Protein AF-0000000086525634 (afdb_homodimer)

Structure (mmCIF, N/CA/C/O backbone):
data_AF-0000000086525634-model_v1
#
loop_
_entity.id
_entity.type
_entity.pdbx_description
1 polymer 'DUF2760 domain-containing protein'
#
loop_
_atom_site.group_PDB
_atom_site.id
_atom_site.type_symbol
_atom_site.label_atom_id
_atom_site.label_alt_id
_atom_site.label_comp_id
_atom_site.label_asym_id
_atom_site.label_entity_id
_atom_site.label_seq_id
_atom_site.pdbx_PDB_ins_code
_atom_site.Cartn_x
_atom_site.Cartn_y
_atom_site.Cartn_z
_atom_site.occupancy
_atom_site.B_iso_or_equiv
_atom_site.auth_seq_id
_atom_site.auth_comp_id
_atom_site.auth_asym_id
_atom_site.auth_atom_id
_atom_site.pdbx_PDB_model_num
ATOM 1 N N . MET A 1 1 ? 77.312 -42.969 -10.578 1 22.89 1 MET A N 1
ATOM 2 C CA . MET A 1 1 ? 77.125 -42.312 -9.297 1 22.89 1 MET A CA 1
ATOM 3 C C . MET A 1 1 ? 78.188 -41.25 -9.078 1 22.89 1 MET A C 1
ATOM 5 O O . MET A 1 1 ? 78.438 -40.812 -7.949 1 22.89 1 MET A O 1
ATOM 9 N N . PRO A 1 2 ? 78.75 -40.688 -10.234 1 27.22 2 PRO A N 1
ATOM 10 C CA . PRO A 1 2 ? 79.312 -39.5 -10.867 1 27.22 2 PRO A CA 1
ATOM 11 C C . PRO A 1 2 ? 78.688 -38.219 -10.43 1 27.22 2 PRO A C 1
ATOM 13 O O . PRO A 1 2 ? 77.438 -38.031 -10.656 1 27.22 2 PRO A O 1
ATOM 16 N N . GLU A 1 3 ? 79.188 -37.469 -9.281 1 34.16 3 GLU A N 1
ATOM 17 C CA . GLU A 1 3 ? 79.312 -36.781 -7.992 1 34.16 3 GLU A CA 1
ATOM 18 C C . GLU A 1 3 ? 79.25 -35.281 -8.156 1 34.16 3 GLU A C 1
ATOM 20 O O . GLU A 1 3 ? 79.5 -34.75 -9.234 1 34.16 3 GLU A O 1
ATOM 25 N N . SER A 1 4 ? 78.625 -34.5 -7.254 1 40.31 4 SER A N 1
ATOM 26 C CA . SER A 1 4 ? 78.312 -33.094 -6.973 1 40.31 4 SER A CA 1
ATOM 27 C C . SER A 1 4 ? 79.562 -32.25 -7.047 1 40.31 4 SER A C 1
ATOM 29 O O . SER A 1 4 ? 80.375 -32.219 -6.09 1 40.31 4 SER A O 1
ATOM 31 N N . ASN A 1 5 ? 80.312 -32.188 -8.109 1 40.53 5 ASN A N 1
ATOM 32 C CA . ASN A 1 5 ? 81.562 -31.422 -8.227 1 40.53 5 ASN A CA 1
ATOM 33 C C . ASN A 1 5 ? 81.312 -29.938 -7.941 1 40.53 5 ASN A C 1
ATOM 35 O O . ASN A 1 5 ? 80.938 -29.188 -8.844 1 40.53 5 ASN A O 1
ATOM 39 N N . LEU A 1 6 ? 80.875 -29.641 -6.617 1 43.81 6 LEU A N 1
ATOM 40 C CA . LEU A 1 6 ? 80.625 -28.234 -6.348 1 43.81 6 LEU A CA 1
ATOM 41 C C . LEU A 1 6 ? 81.938 -27.422 -6.465 1 43.81 6 LEU A C 1
ATOM 43 O O . LEU A 1 6 ? 83 -27.828 -5.969 1 43.81 6 LEU A O 1
ATOM 47 N N . SER A 1 7 ? 82.062 -26.578 -7.438 1 44.22 7 SER A N 1
ATOM 48 C CA . SER A 1 7 ? 83.312 -25.75 -7.465 1 44.22 7 SER A CA 1
ATOM 49 C C . SER A 1 7 ? 83.562 -25.125 -6.102 1 44.22 7 SER A C 1
ATOM 51 O O . SER A 1 7 ? 82.688 -25.078 -5.246 1 44.22 7 SER A O 1
ATOM 53 N N . PHE A 1 8 ? 84.875 -24.594 -5.52 1 46.94 8 PHE A N 1
ATOM 54 C CA . PHE A 1 8 ? 85.5 -24.125 -4.297 1 46.94 8 PHE A CA 1
ATOM 55 C C . PHE A 1 8 ? 84.625 -23.109 -3.574 1 46.94 8 PHE A C 1
ATOM 57 O O . PHE A 1 8 ? 84.375 -23.234 -2.375 1 46.94 8 PHE A O 1
ATOM 64 N N . PHE A 1 9 ? 84.375 -22.172 -4.32 1 46 9 PHE A N 1
ATOM 65 C CA . PHE A 1 9 ? 83.688 -21 -3.709 1 46 9 PHE A CA 1
ATOM 66 C C . PHE A 1 9 ? 82.25 -21.281 -3.363 1 46 9 PHE A C 1
ATOM 68 O O . PHE A 1 9 ? 81.688 -20.688 -2.439 1 46 9 PHE A O 1
ATOM 75 N N . GLY A 1 10 ? 81.688 -22.312 -4.074 1 46.22 10 GLY A N 1
ATOM 76 C CA . GLY A 1 10 ? 80.312 -22.844 -3.916 1 46.22 10 GLY A CA 1
ATOM 77 C C . GLY A 1 10 ? 80.125 -23.641 -2.639 1 46.22 10 GLY A C 1
ATOM 78 O O . GLY A 1 10 ? 79.062 -23.594 -2.016 1 46.22 10 GLY A O 1
ATOM 79 N N . ARG A 1 11 ? 81.188 -24.469 -2.34 1 49.44 11 ARG A N 1
ATOM 80 C CA . ARG A 1 11 ? 81.375 -25.25 -1.123 1 49.44 11 ARG A CA 1
ATOM 81 C C . ARG A 1 11 ? 81.5 -24.344 0.096 1 49.44 11 ARG A C 1
ATOM 83 O O . ARG A 1 11 ? 81 -24.703 1.187 1 49.44 11 ARG A O 1
ATOM 90 N N . LEU A 1 12 ? 82.062 -23.141 -0.196 1 50.38 12 LEU A N 1
ATOM 91 C CA . LEU A 1 12 ? 82.375 -22.188 0.879 1 50.38 12 LEU A CA 1
ATOM 92 C C . LEU A 1 12 ? 81.062 -21.609 1.434 1 50.38 12 LEU A C 1
ATOM 94 O O . LEU A 1 12 ? 80.875 -21.547 2.65 1 50.38 12 LEU A O 1
ATOM 98 N N . SER A 1 13 ? 80.188 -21.203 0.508 1 51.12 13 SER A N 1
ATOM 99 C CA . SER A 1 13 ? 78.938 -20.562 0.836 1 51.12 13 SER A CA 1
ATOM 100 C C . SER A 1 13 ? 78 -21.531 1.528 1 51.12 13 SER A C 1
ATOM 102 O O . SER A 1 13 ? 77.188 -21.125 2.387 1 51.12 13 SER A O 1
ATOM 104 N N . LEU A 1 14 ? 77.938 -22.875 1.189 1 52.12 14 LEU A N 1
ATOM 105 C CA . LEU A 1 14 ? 77.25 -24 1.8 1 52.12 14 LEU A CA 1
ATOM 106 C C . LEU A 1 14 ? 77.688 -24.172 3.26 1 52.12 14 LEU A C 1
ATOM 108 O O . LEU A 1 14 ? 76.812 -24.453 4.113 1 52.12 14 LEU A O 1
ATOM 112 N N . ALA A 1 15 ? 78.938 -24.047 3.369 1 50.16 15 ALA A N 1
ATOM 113 C CA . ALA A 1 15 ? 79.625 -24.234 4.66 1 50.16 15 ALA A CA 1
ATOM 114 C C . ALA A 1 15 ? 79.188 -23.172 5.664 1 50.16 15 ALA A C 1
ATOM 116 O O . ALA A 1 15 ? 78.875 -23.484 6.824 1 50.16 15 ALA A O 1
ATOM 117 N N . VAL A 1 16 ? 79.125 -21.844 5.117 1 55.94 16 VAL A N 1
ATOM 118 C CA . VAL A 1 16 ? 78.812 -20.734 6.016 1 55.94 16 VAL A CA 1
ATOM 119 C C . VAL A 1 16 ? 77.375 -20.812 6.461 1 55.94 16 VAL A C 1
ATOM 121 O O . VAL A 1 16 ? 77.062 -20.625 7.641 1 55.94 16 VAL A O 1
ATOM 124 N N . GLY A 1 17 ? 76.5 -21.266 5.508 1 52 17 GLY A N 1
ATOM 125 C CA . GLY A 1 17 ? 75.062 -21.391 5.734 1 52 17 GLY A CA 1
ATOM 126 C C . GLY A 1 17 ? 74.688 -22.484 6.719 1 52 17 GLY A C 1
ATOM 127 O O . GLY A 1 17 ? 73.812 -22.312 7.555 1 52 17 GLY A O 1
ATOM 128 N N . THR A 1 18 ? 75.375 -23.656 6.43 1 52.03 18 THR A N 1
ATOM 129 C CA . THR A 1 18 ? 75.188 -24.797 7.312 1 52.03 18 THR A CA 1
ATOM 130 C C . THR A 1 18 ? 75.562 -24.453 8.742 1 52.03 18 THR A C 1
ATOM 132 O O . THR A 1 18 ? 75 -24.953 9.695 1 52.03 18 THR A O 1
ATOM 135 N N . PHE A 1 19 ? 76.688 -23.719 8.742 1 49.03 19 PHE A N 1
ATOM 136 C CA . PHE A 1 19 ? 77.25 -23.359 10.016 1 49.03 19 PHE A CA 1
ATOM 137 C C . PHE A 1 19 ? 76.25 -22.703 10.938 1 49.03 19 PHE A C 1
ATOM 139 O O . PHE A 1 19 ? 76.062 -23.141 12.078 1 49.03 19 PHE A O 1
ATOM 146 N N . PHE A 1 20 ? 75.625 -21.469 10.562 1 58.56 20 PHE A N 1
ATOM 147 C CA . PHE A 1 20 ? 74.812 -20.719 11.461 1 58.56 20 PHE A CA 1
ATOM 148 C C . PHE A 1 20 ? 73.5 -21.453 11.695 1 58.56 20 PHE A C 1
ATOM 150 O O . PHE A 1 20 ? 72.875 -21.328 12.758 1 58.56 20 PHE A O 1
ATOM 157 N N . SER A 1 21 ? 72.938 -22.375 10.766 1 51.62 21 SER A N 1
ATOM 158 C CA . SER A 1 21 ? 71.812 -23.25 10.953 1 51.62 21 SER A CA 1
ATOM 159 C C . SER A 1 21 ? 72.062 -24.266 12.062 1 51.62 21 SER A C 1
ATOM 161 O O . SER A 1 21 ? 71.125 -24.594 12.82 1 51.62 21 SER A O 1
ATOM 163 N N . VAL A 1 22 ? 73.188 -24.812 11.906 1 54.88 22 VAL A N 1
ATOM 164 C CA . VAL A 1 22 ? 73.625 -25.812 12.898 1 54.88 22 VAL A CA 1
ATOM 165 C C . VAL A 1 22 ? 73.688 -25.156 14.273 1 54.88 22 VAL A C 1
ATOM 167 O O . VAL A 1 22 ? 73.375 -25.766 15.289 1 54.88 22 VAL A O 1
ATOM 170 N N . LEU A 1 23 ? 74.312 -23.719 14.383 1 59.28 23 LEU A N 1
ATOM 171 C CA . LEU A 1 23 ? 74.5 -23.016 15.641 1 59.28 23 LEU A CA 1
ATOM 172 C C . LEU A 1 23 ? 73.188 -22.672 16.297 1 59.28 23 LEU A C 1
ATOM 174 O O . LEU A 1 23 ? 73.062 -22.734 17.531 1 59.28 23 LEU A O 1
ATOM 178 N N . GLY A 1 24 ? 72.125 -22.125 15.609 1 58.72 24 GLY A N 1
ATOM 179 C CA . GLY A 1 24 ? 70.875 -21.531 16.156 1 58.72 24 GLY A CA 1
ATOM 180 C C . GLY A 1 24 ? 69.75 -22.547 16.359 1 58.72 24 GLY A C 1
ATOM 181 O O . GLY A 1 24 ? 68.812 -22.25 17.047 1 58.72 24 GLY A O 1
ATOM 182 N N . ASN A 1 25 ? 69.625 -23.781 15.367 1 54.56 25 ASN A N 1
ATOM 183 C CA . ASN A 1 25 ? 68.562 -24.75 15.43 1 54.56 25 ASN A CA 1
ATOM 184 C C . ASN A 1 25 ? 69.062 -26.125 15.852 1 54.56 25 ASN A C 1
ATOM 186 O O . ASN A 1 25 ? 69.75 -26.781 15.086 1 54.56 25 ASN A O 1
ATOM 190 N N . ARG A 1 26 ? 68.75 -26.578 16.891 1 59 26 ARG A N 1
ATOM 191 C CA . ARG A 1 26 ? 69.25 -27.75 17.609 1 59 26 ARG A CA 1
ATOM 192 C C . ARG A 1 26 ? 68.938 -29.031 16.797 1 59 26 ARG A C 1
ATOM 194 O O . ARG A 1 26 ? 69.812 -29.922 16.75 1 59 26 ARG A O 1
ATOM 201 N N . GLU A 1 27 ? 67.75 -29.125 16.234 1 60.47 27 GLU A N 1
ATOM 202 C CA . GLU A 1 27 ? 67.312 -30.328 15.531 1 60.47 27 GLU A CA 1
ATOM 203 C C . GLU A 1 27 ? 68.125 -30.562 14.273 1 60.47 27 GLU A C 1
ATOM 205 O O . GLU A 1 27 ? 68.5 -31.703 13.953 1 60.47 27 GLU A O 1
ATOM 210 N N . PHE A 1 28 ? 68.562 -29.531 13.516 1 58.03 28 PHE A N 1
ATOM 211 C CA . PHE A 1 28 ? 69.438 -29.578 12.344 1 58.03 28 PHE A CA 1
ATOM 212 C C . PHE A 1 28 ? 70.812 -30.156 12.711 1 58.03 28 PHE A C 1
ATOM 214 O O . PHE A 1 28 ? 71.375 -30.969 11.969 1 58.03 28 PHE A O 1
ATOM 221 N N . ALA A 1 29 ? 71.312 -29.547 13.844 1 53.44 29 ALA A N 1
ATOM 222 C CA . ALA A 1 29 ? 72.625 -29.969 14.312 1 53.44 29 ALA A CA 1
ATOM 223 C C . ALA A 1 29 ? 72.688 -31.469 14.547 1 53.44 29 ALA A C 1
ATOM 225 O O . ALA A 1 29 ? 73.625 -32.125 14.18 1 53.44 29 ALA A O 1
ATOM 226 N N . ALA A 1 30 ? 71.562 -31.969 15.258 1 56.5 30 ALA A N 1
ATOM 227 C CA . ALA A 1 30 ? 71.5 -33.406 15.578 1 56.5 30 ALA A CA 1
ATOM 228 C C . ALA A 1 30 ? 71.562 -34.25 14.305 1 56.5 30 ALA A C 1
ATOM 230 O O . ALA A 1 30 ? 72.188 -35.312 14.289 1 56.5 30 ALA A O 1
ATOM 231 N N . GLY A 1 31 ? 70.938 -33.719 13.203 1 51 31 GLY A N 1
ATOM 232 C CA . GLY A 1 31 ? 70.875 -34.406 11.93 1 51 31 GLY A CA 1
ATOM 233 C C . GLY A 1 31 ? 72.188 -34.5 11.219 1 51 31 GLY A C 1
ATOM 234 O O . GLY A 1 31 ? 72.5 -35.5 10.539 1 51 31 GLY A O 1
ATOM 235 N N . VAL A 1 32 ? 73 -33.469 11.445 1 50.25 32 VAL A N 1
ATOM 236 C CA . VAL A 1 32 ? 74.25 -33.406 10.734 1 50.25 32 VAL A CA 1
ATOM 237 C C . VAL A 1 32 ? 75.188 -34.562 11.195 1 50.25 32 VAL A C 1
ATOM 239 O O . VAL A 1 32 ? 75.875 -35.188 10.383 1 50.25 32 VAL A O 1
ATOM 242 N N . LEU A 1 3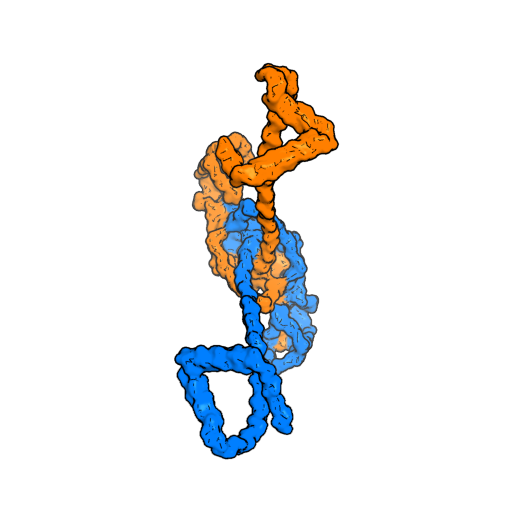3 ? 75.375 -34.656 12.516 1 47.12 33 LEU A N 1
ATOM 243 C CA . LEU A 1 33 ? 76.312 -35.625 13.125 1 47.12 33 LEU A CA 1
ATOM 244 C C . LEU A 1 33 ? 76 -37.031 12.625 1 47.12 33 LEU A C 1
ATOM 246 O O . LEU A 1 33 ? 76.938 -37.844 12.422 1 47.12 33 LEU A O 1
ATOM 250 N N . ARG A 1 34 ? 74.75 -37.469 12.57 1 47.28 34 ARG A N 1
ATOM 251 C CA . ARG A 1 34 ? 74.438 -38.844 12.203 1 47.28 34 ARG A CA 1
ATOM 252 C C . ARG A 1 34 ? 74.938 -39.188 10.805 1 47.28 34 ARG A C 1
ATOM 254 O O . ARG A 1 34 ? 75 -40.375 10.445 1 47.28 34 ARG A O 1
ATOM 261 N N . VAL A 1 35 ? 75.188 -38.188 9.977 1 43.81 35 VAL A N 1
ATOM 262 C CA . VAL A 1 35 ? 75.75 -38.438 8.633 1 43.81 35 VAL A CA 1
ATOM 263 C C . VAL A 1 35 ? 77.125 -39.062 8.711 1 43.81 35 VAL A C 1
ATOM 265 O O . VAL A 1 35 ? 77.5 -39.844 7.832 1 43.81 35 VAL A O 1
ATOM 268 N N . ARG A 1 36 ? 78.125 -38.531 9.625 1 37.88 36 ARG A N 1
ATOM 269 C CA . ARG A 1 36 ? 79.5 -38.969 9.695 1 37.88 36 ARG A CA 1
ATOM 270 C C . ARG A 1 36 ? 79.625 -40.5 9.766 1 37.88 36 ARG A C 1
ATOM 272 O O . ARG A 1 36 ? 80.438 -41.094 9.102 1 37.88 36 ARG A O 1
ATOM 279 N N . ASP A 1 37 ? 79.312 -41.188 10.836 1 45.53 37 ASP A N 1
ATOM 280 C CA . ASP A 1 37 ? 79.75 -42.5 11.242 1 45.53 37 ASP A CA 1
ATOM 281 C C . ASP A 1 37 ? 79.125 -43.594 10.328 1 45.53 37 ASP A C 1
ATOM 283 O O . ASP A 1 37 ? 79.25 -44.781 10.617 1 45.53 37 ASP A O 1
ATOM 287 N N . GLY A 1 38 ? 78.875 -43.562 8.922 1 35.06 38 GLY A N 1
ATOM 288 C CA . GLY A 1 38 ? 78.625 -44.281 7.68 1 35.06 38 GLY A CA 1
ATOM 289 C C . GLY A 1 38 ? 77.938 -45.625 7.895 1 35.06 38 GLY A C 1
ATOM 290 O O . GLY A 1 38 ? 78.375 -46.625 7.355 1 35.06 38 GLY A O 1
ATOM 291 N N . ALA A 1 39 ? 77.438 -46.281 8.914 1 35.06 39 ALA A N 1
ATOM 292 C CA . ALA A 1 39 ? 76.75 -47.562 8.828 1 35.06 39 ALA A CA 1
ATOM 293 C C . ALA A 1 39 ? 75.938 -47.656 7.527 1 35.06 39 ALA A C 1
ATOM 295 O O . ALA A 1 39 ? 75.438 -46.656 7.035 1 35.06 39 ALA A O 1
ATOM 296 N N . PRO A 1 40 ? 76 -48.938 6.586 1 29.66 40 PRO A N 1
ATOM 297 C CA . PRO A 1 40 ? 75.562 -48.812 5.195 1 29.66 40 PRO A CA 1
ATOM 298 C C . PRO A 1 40 ? 74.188 -48.188 5.066 1 29.66 40 PRO A C 1
ATOM 300 O O . PRO A 1 40 ? 73.375 -48.375 5.934 1 29.66 40 PRO A O 1
ATOM 303 N N . ALA A 1 41 ? 74 -47.125 4.523 1 25.91 41 ALA A N 1
ATOM 304 C CA . ALA A 1 41 ? 72.688 -46.469 4.473 1 25.91 41 ALA A CA 1
ATOM 305 C C . ALA A 1 41 ? 71.688 -47.312 3.662 1 25.91 41 ALA A C 1
ATOM 307 O O . ALA A 1 41 ? 71.938 -47.594 2.49 1 25.91 41 ALA A O 1
ATOM 308 N N . ALA A 1 42 ? 71.062 -48.344 4.156 1 28 42 ALA A N 1
ATOM 309 C CA . ALA A 1 42 ? 69.938 -49.188 3.781 1 28 42 ALA A CA 1
ATOM 310 C C . ALA A 1 42 ? 68.938 -48.438 2.861 1 28 42 ALA A C 1
ATOM 312 O O . ALA A 1 42 ? 68.625 -47.25 3.109 1 28 42 ALA A O 1
ATOM 313 N N . VAL A 1 43 ? 68.938 -48.875 1.65 1 26.45 43 VAL A N 1
ATOM 314 C CA . VAL A 1 43 ? 68.375 -48.156 0.49 1 26.45 43 VAL A CA 1
ATOM 315 C C . VAL A 1 43 ? 67 -47.594 0.828 1 26.45 43 VAL A C 1
ATOM 317 O O . VAL A 1 43 ? 66.125 -48.312 1.314 1 26.45 43 VAL A O 1
ATOM 320 N N . ALA A 1 44 ? 66.938 -46.625 1.51 1 27.98 44 ALA A N 1
ATOM 321 C CA . ALA A 1 44 ? 65.625 -46.219 1.98 1 27.98 44 ALA A CA 1
ATOM 322 C C . ALA A 1 44 ? 64.625 -46.188 0.833 1 27.98 44 ALA A C 1
ATOM 324 O O . ALA A 1 44 ? 64.812 -45.469 -0.166 1 27.98 44 ALA A O 1
ATOM 325 N N . PRO A 1 45 ? 64.062 -47.312 0.722 1 27.16 45 PRO A N 1
ATOM 326 C CA . PRO A 1 45 ? 63.219 -47.438 -0.494 1 27.16 45 PRO A CA 1
ATOM 327 C C . PRO A 1 45 ? 62.656 -46.094 -0.949 1 27.16 45 PRO A C 1
ATOM 329 O O . PRO A 1 45 ? 62.531 -45.156 -0.147 1 27.16 45 PRO A O 1
ATOM 332 N N . VAL A 1 46 ? 62.781 -45.688 -2.275 1 29.19 46 VAL A N 1
ATOM 333 C CA . VAL A 1 46 ? 62.281 -44.406 -2.715 1 29.19 46 VAL A CA 1
ATOM 334 C C . VAL A 1 46 ? 61 -44.062 -1.916 1 29.19 46 VAL A C 1
ATOM 336 O O . VAL A 1 46 ? 60.156 -44.906 -1.68 1 29.19 46 VAL A O 1
ATOM 339 N N . PRO A 1 47 ? 61.156 -43.562 -0.708 1 29.48 47 PRO A N 1
ATOM 340 C CA . PRO A 1 47 ? 59.844 -43.469 -0.066 1 29.48 47 PRO A CA 1
ATOM 341 C C . PRO A 1 47 ? 58.719 -43.156 -1.051 1 29.48 47 PRO A C 1
ATOM 343 O O . PRO A 1 47 ? 58.938 -42.438 -2.027 1 29.48 47 PRO A O 1
ATOM 346 N N . ALA A 1 48 ? 57.844 -43.938 -1.238 1 27.23 48 ALA A N 1
ATOM 347 C CA . ALA A 1 48 ? 56.812 -43.656 -2.232 1 27.23 48 ALA A CA 1
ATOM 348 C C . ALA A 1 48 ? 56.531 -42.156 -2.314 1 27.23 48 ALA A C 1
ATOM 350 O O . ALA A 1 48 ? 56.656 -41.438 -1.314 1 27.23 48 ALA A O 1
ATOM 351 N N . ALA A 1 49 ? 57.031 -41.469 -3.359 1 27.02 49 ALA A N 1
ATOM 352 C CA . ALA A 1 49 ? 56.656 -40.062 -3.48 1 27.02 49 ALA A CA 1
ATOM 353 C C . ALA A 1 49 ? 55.438 -39.75 -2.615 1 27.02 49 ALA A C 1
ATOM 355 O O . ALA A 1 49 ? 54.438 -40.469 -2.639 1 27.02 49 ALA A O 1
ATOM 356 N N . ALA A 1 50 ? 55.656 -39.406 -1.335 1 31.45 50 ALA A N 1
ATOM 357 C CA . ALA A 1 50 ? 54.469 -38.969 -0.603 1 31.45 50 ALA A CA 1
ATOM 358 C C . ALA A 1 50 ? 53.469 -38.312 -1.535 1 31.45 50 ALA A C 1
ATOM 360 O O . ALA A 1 50 ? 53.844 -37.531 -2.4 1 31.45 50 ALA A O 1
ATOM 361 N N . PRO A 1 51 ? 52.438 -39.031 -1.872 1 27.98 51 PRO A N 1
ATOM 362 C CA . PRO A 1 51 ? 51.656 -38.344 -2.91 1 27.98 51 PRO A CA 1
ATOM 363 C C . PRO A 1 51 ? 51.75 -36.812 -2.793 1 27.98 51 PRO A C 1
ATOM 365 O O . PRO A 1 51 ? 52 -36.281 -1.706 1 27.98 51 PRO A O 1
ATOM 368 N N . ALA A 1 52 ? 52.531 -36.062 -3.838 1 33.22 52 ALA A N 1
ATOM 369 C CA . ALA A 1 52 ? 52.375 -34.594 -3.744 1 33.22 52 ALA A CA 1
ATOM 370 C C . ALA A 1 52 ? 51.25 -34.219 -2.783 1 33.22 52 ALA A C 1
ATOM 372 O O . ALA A 1 52 ? 50.25 -34.906 -2.703 1 33.22 52 ALA A O 1
ATOM 373 N N . PRO A 1 53 ? 51.719 -33.781 -1.433 1 31.86 53 PRO A N 1
ATOM 374 C CA . PRO A 1 53 ? 50.562 -33.344 -0.635 1 31.86 53 PRO A CA 1
ATOM 375 C C . PRO A 1 53 ? 49.375 -32.906 -1.494 1 31.86 53 PRO A C 1
ATOM 377 O O . PRO A 1 53 ? 49.562 -32.469 -2.633 1 31.86 53 PRO A O 1
ATOM 380 N N . ALA A 1 54 ? 48.344 -33.688 -1.478 1 33.47 54 ALA A N 1
ATOM 381 C CA . ALA A 1 54 ? 47.219 -33.219 -2.262 1 33.47 54 ALA A CA 1
ATOM 382 C C . ALA A 1 54 ? 47.219 -31.688 -2.354 1 33.47 54 ALA A C 1
ATOM 384 O O . ALA A 1 54 ? 47.75 -31.016 -1.469 1 33.47 54 ALA A O 1
ATOM 385 N N . PRO A 1 55 ? 47.406 -31.078 -3.658 1 32.16 55 PRO A N 1
ATOM 386 C CA . PRO A 1 55 ? 47.344 -29.625 -3.658 1 32.16 55 PRO A CA 1
ATOM 387 C C . PRO A 1 55 ? 46.656 -29.062 -2.41 1 32.16 55 PRO A C 1
ATOM 389 O O . PRO A 1 55 ? 45.844 -29.734 -1.798 1 32.16 55 PRO A O 1
ATOM 392 N N . ALA A 1 56 ? 47.562 -28.406 -1.539 1 35.62 56 ALA A N 1
ATOM 393 C CA . ALA A 1 56 ? 46.875 -27.672 -0.491 1 35.62 56 ALA A CA 1
ATOM 394 C C . ALA A 1 56 ? 45.406 -27.453 -0.862 1 35.62 56 ALA A C 1
ATOM 396 O O . ALA A 1 56 ? 45.062 -27.297 -2.041 1 35.62 56 ALA A O 1
ATOM 397 N N . PRO A 1 57 ? 44.531 -28.156 -0.106 1 32.97 57 PRO A N 1
ATOM 398 C CA . PRO A 1 57 ? 43.188 -27.797 -0.547 1 32.97 57 PRO A CA 1
ATOM 399 C C . PRO A 1 57 ? 43.125 -26.391 -1.131 1 32.97 57 PRO A C 1
ATOM 401 O O . PRO A 1 57 ? 43.875 -25.5 -0.717 1 32.97 57 PRO A O 1
ATOM 404 N N . ALA A 1 58 ? 43.031 -26.297 -2.486 1 34.5 58 ALA A N 1
ATOM 405 C CA . ALA A 1 58 ? 42.75 -24.969 -3.012 1 34.5 58 ALA A CA 1
ATOM 406 C C . ALA A 1 58 ? 42.188 -24.062 -1.921 1 34.5 58 ALA A C 1
ATOM 408 O O . ALA A 1 58 ? 41.531 -24.531 -0.991 1 34.5 58 ALA A O 1
ATOM 409 N N . ALA A 1 59 ? 43.031 -22.938 -1.61 1 36.34 59 ALA A N 1
ATOM 410 C CA . ALA A 1 59 ? 42.438 -21.906 -0.768 1 36.34 59 ALA A CA 1
ATOM 411 C C . ALA A 1 59 ? 40.906 -21.969 -0.792 1 36.34 59 ALA A C 1
ATOM 413 O O . ALA A 1 59 ? 40.312 -22.094 -1.859 1 36.34 59 ALA A O 1
ATOM 414 N N . ALA A 1 60 ? 40.469 -22.734 0.269 1 38.16 60 ALA A N 1
ATOM 415 C CA . ALA A 1 60 ? 39.031 -22.641 0.288 1 38.16 60 ALA A CA 1
ATOM 416 C C . ALA A 1 60 ? 38.562 -21.344 -0.363 1 38.16 60 ALA A C 1
ATOM 418 O O . ALA A 1 60 ? 39.188 -20.297 -0.236 1 38.16 60 ALA A O 1
ATOM 419 N N . PRO A 1 61 ? 37.969 -21.406 -1.567 1 37 61 PRO A N 1
ATOM 420 C CA . PRO A 1 61 ? 37.5 -20.109 -2.053 1 37 61 PRO A CA 1
ATOM 421 C C . PRO A 1 61 ? 37.125 -19.156 -0.919 1 37 61 PRO A C 1
ATOM 423 O O . PRO A 1 61 ? 36.594 -19.594 0.107 1 37 61 PRO A O 1
ATOM 426 N N . VAL A 1 62 ? 38.031 -18.141 -0.533 1 40.44 62 VAL A N 1
ATOM 427 C CA . VAL A 1 62 ? 37.531 -17.062 0.295 1 40.44 62 VAL A CA 1
ATOM 428 C C . VAL A 1 62 ? 36 -16.953 0.12 1 40.44 62 VAL A C 1
ATOM 430 O O . VAL A 1 62 ? 35.5 -17.094 -0.993 1 40.44 62 VAL A O 1
ATOM 433 N N . LYS A 1 63 ? 35.375 -17.672 1.079 1 39.28 63 LYS A N 1
ATOM 434 C CA . LYS A 1 63 ? 33.938 -17.453 1.038 1 39.28 63 LYS A CA 1
ATOM 435 C C . LYS A 1 63 ? 33.594 -16.062 0.536 1 39.28 63 LYS A C 1
ATOM 437 O O . LYS A 1 63 ? 34.094 -15.062 1.077 1 39.28 63 LYS A O 1
ATOM 442 N N . ALA A 1 64 ? 33.406 -15.922 -0.79 1 43.84 64 ALA A N 1
ATOM 443 C CA . ALA A 1 64 ? 32.844 -14.641 -1.234 1 43.84 64 ALA A CA 1
ATOM 444 C C . ALA A 1 64 ? 32 -13.992 -0.137 1 43.84 64 ALA A C 1
ATOM 446 O O . ALA A 1 64 ? 31.344 -14.688 0.639 1 43.84 64 ALA A O 1
ATOM 447 N N . PRO A 1 65 ? 32.438 -12.875 0.429 1 42.78 65 PRO A N 1
ATOM 448 C CA . PRO A 1 65 ? 31.562 -12.242 1.415 1 42.78 65 PRO A CA 1
ATOM 449 C C . PRO A 1 65 ? 30.094 -12.539 1.161 1 42.78 65 PRO A C 1
ATOM 451 O O . PRO A 1 65 ? 29.656 -12.578 0.008 1 42.78 65 PRO A O 1
ATOM 454 N N . ALA A 1 66 ? 29.5 -13.32 2.062 1 45.06 66 ALA A N 1
ATOM 455 C CA . ALA A 1 66 ? 28.062 -13.523 1.957 1 45.06 66 ALA A CA 1
ATOM 456 C C . ALA A 1 66 ? 27.359 -12.281 1.409 1 45.06 66 ALA A C 1
ATOM 458 O O . ALA A 1 66 ? 27.734 -11.156 1.743 1 45.06 66 ALA A O 1
ATOM 459 N N . PRO A 1 67 ? 26.828 -12.344 0.263 1 41.88 67 PRO A N 1
ATOM 460 C CA . PRO A 1 67 ? 26.109 -11.133 -0.146 1 41.88 67 PRO A CA 1
ATOM 461 C C . PRO A 1 67 ? 25.484 -10.391 1.031 1 41.88 67 PRO A C 1
ATOM 463 O O . PRO A 1 67 ? 24.875 -11.023 1.908 1 41.88 67 PRO A O 1
ATOM 466 N N . GLU A 1 68 ? 26.031 -9.398 1.604 1 44.53 68 GLU A N 1
ATOM 467 C CA . GLU A 1 68 ? 25.406 -8.57 2.633 1 44.53 68 GLU A CA 1
ATOM 468 C C . GLU A 1 68 ? 23.891 -8.523 2.467 1 44.53 68 GLU A C 1
ATOM 470 O O . GLU A 1 68 ? 23.391 -8.359 1.352 1 44.53 68 GLU A O 1
ATOM 475 N N . LEU A 1 69 ? 23.141 -9.234 3.225 1 48.53 69 LEU A N 1
ATOM 476 C CA . LEU A 1 69 ? 21.688 -9.023 3.314 1 48.53 69 LEU A CA 1
ATOM 477 C C . LEU A 1 69 ? 21.344 -7.551 3.145 1 48.53 69 LEU A C 1
ATOM 479 O O . LEU A 1 69 ? 21.734 -6.719 3.973 1 48.53 69 LEU A O 1
ATOM 483 N N . ARG A 1 70 ? 21.656 -7.027 2.018 1 48.03 70 ARG A N 1
ATOM 484 C CA . ARG A 1 70 ? 21.359 -5.621 1.762 1 48.03 70 ARG A CA 1
ATOM 485 C C . ARG A 1 70 ? 19.969 -5.25 2.268 1 48.03 70 ARG A C 1
ATOM 487 O O . ARG A 1 70 ? 18.984 -5.898 1.912 1 48.03 70 ARG A O 1
ATOM 494 N N . GLU A 1 71 ? 19.859 -4.891 3.521 1 55.81 71 GLU A N 1
ATOM 495 C CA . GLU A 1 71 ? 18.594 -4.34 4.016 1 55.81 71 GLU A CA 1
ATOM 496 C C . GLU A 1 71 ? 18 -3.336 3.029 1 55.81 71 GLU A C 1
ATOM 498 O O . GLU A 1 71 ? 18.656 -2.357 2.664 1 55.81 71 GLU A O 1
ATOM 503 N N . ALA A 1 72 ? 17.188 -3.867 2.188 1 60.44 72 ALA A N 1
ATOM 504 C CA . ALA A 1 72 ? 16.531 -3.006 1.209 1 60.44 72 ALA A CA 1
ATOM 505 C C . ALA A 1 72 ? 15.984 -1.74 1.869 1 60.44 72 ALA A C 1
ATOM 507 O O . ALA A 1 72 ? 15.461 -1.789 2.984 1 60.44 72 ALA A O 1
ATOM 508 N N . SER A 1 73 ? 16.422 -0.567 1.46 1 83.69 73 SER A N 1
ATOM 509 C CA . SER A 1 73 ? 15.883 0.72 1.887 1 83.69 73 SER A CA 1
ATOM 510 C C . SER A 1 73 ? 14.359 0.717 1.863 1 83.69 73 SER A C 1
ATOM 512 O O . SER A 1 73 ? 13.75 0.196 0.927 1 83.69 73 SER A O 1
ATOM 514 N N . PRO A 1 74 ? 13.719 1.074 3.016 1 92.75 74 PRO A N 1
ATOM 515 C CA . PRO A 1 74 ? 12.258 1.119 3.078 1 92.75 74 PRO A CA 1
ATOM 516 C C . PRO A 1 74 ? 11.664 2.199 2.18 1 92.75 74 PRO A C 1
ATOM 518 O O . PRO A 1 74 ? 10.438 2.367 2.135 1 92.75 74 PRO A O 1
ATOM 521 N N . GLN A 1 75 ? 12.438 2.885 1.456 1 92.94 75 GLN A N 1
ATOM 522 C CA . GLN A 1 75 ? 12.016 4.105 0.779 1 92.94 75 GLN A CA 1
ATOM 523 C C . GLN A 1 75 ? 10.922 3.822 -0.24 1 92.94 75 GLN A C 1
ATOM 525 O O . GLN A 1 75 ? 9.93 4.551 -0.311 1 92.94 75 GLN A O 1
ATOM 530 N N . ALA A 1 76 ? 11.078 2.748 -0.925 1 95.38 76 ALA A N 1
ATOM 531 C CA . ALA A 1 76 ? 10.086 2.451 -1.95 1 95.38 76 ALA A CA 1
ATOM 532 C C . ALA A 1 76 ? 8.734 2.117 -1.321 1 95.38 76 ALA A C 1
ATOM 534 O O . ALA A 1 76 ? 7.684 2.434 -1.887 1 95.38 76 ALA A O 1
ATOM 535 N N . ALA A 1 77 ? 8.758 1.462 -0.182 1 97.44 77 ALA A N 1
ATOM 536 C CA . ALA A 1 77 ? 7.508 1.199 0.528 1 97.44 77 ALA A CA 1
ATOM 537 C C . ALA A 1 77 ? 6.855 2.498 0.989 1 97.44 77 ALA A C 1
ATOM 539 O O . ALA A 1 77 ? 5.637 2.662 0.88 1 97.44 77 ALA A O 1
ATOM 540 N N . LEU A 1 78 ? 7.668 3.389 1.466 1 97.75 78 LEU A N 1
ATOM 541 C CA . LEU A 1 78 ? 7.16 4.684 1.909 1 97.75 78 LEU A CA 1
ATOM 542 C C . LEU A 1 78 ? 6.621 5.488 0.73 1 97.75 78 LEU A C 1
ATOM 544 O O . LEU A 1 78 ? 5.598 6.168 0.852 1 97.75 78 LEU A O 1
ATOM 548 N N . GLN A 1 79 ? 7.289 5.422 -0.371 1 96.88 79 GLN A N 1
ATOM 549 C CA . GLN A 1 79 ? 6.801 6.074 -1.581 1 96.88 79 GLN A CA 1
ATOM 550 C C . GLN A 1 79 ? 5.43 5.535 -1.979 1 96.88 79 GLN A C 1
ATOM 552 O O . GLN A 1 79 ? 4.531 6.309 -2.326 1 96.88 79 GLN A O 1
ATOM 557 N N . LEU A 1 80 ? 5.297 4.234 -1.913 1 98.38 80 LEU A N 1
ATOM 558 C CA . LEU A 1 80 ? 4.02 3.629 -2.27 1 98.38 80 LEU A CA 1
ATOM 559 C C . LEU A 1 80 ? 2.918 4.082 -1.314 1 98.38 80 LEU A C 1
ATOM 561 O O . LEU A 1 80 ? 1.824 4.445 -1.751 1 98.38 80 LEU A O 1
ATOM 565 N N . LEU A 1 81 ? 3.199 4.094 -0.035 1 98.75 81 LEU A N 1
ATOM 566 C CA . LEU A 1 81 ? 2.217 4.566 0.934 1 98.75 81 LEU A CA 1
ATOM 567 C C . LEU A 1 81 ? 1.82 6.012 0.642 1 98.75 81 LEU A C 1
ATOM 569 O O . LEU A 1 81 ? 0.64 6.363 0.71 1 98.75 81 LEU A O 1
ATOM 573 N N . GLY A 1 82 ? 2.799 6.793 0.331 1 98.25 82 GLY A N 1
ATOM 574 C CA . GLY A 1 82 ? 2.523 8.18 -0.009 1 98.25 82 GLY A CA 1
ATOM 575 C C . GLY A 1 82 ? 1.622 8.328 -1.22 1 98.25 82 GLY A C 1
ATOM 576 O O . GLY A 1 82 ? 0.703 9.148 -1.219 1 98.25 82 GLY A O 1
ATOM 577 N N . LEU A 1 83 ? 1.891 7.555 -2.24 1 98.38 83 LEU A N 1
ATOM 578 C CA . LEU A 1 83 ? 1.101 7.602 -3.465 1 98.38 83 LEU A CA 1
ATOM 579 C C . LEU A 1 83 ? -0.338 7.168 -3.203 1 98.38 83 LEU A C 1
ATOM 581 O O . LEU A 1 83 ? -1.28 7.805 -3.682 1 98.38 83 LEU A O 1
ATOM 585 N N . LEU A 1 84 ? -0.488 6.09 -2.426 1 98.88 84 LEU A N 1
ATOM 586 C CA . LEU A 1 84 ? -1.819 5.59 -2.102 1 98.88 84 LEU A CA 1
ATOM 587 C C . LEU A 1 84 ? -2.592 6.605 -1.269 1 98.88 84 LEU A C 1
ATOM 589 O O . LEU A 1 84 ? -3.795 6.793 -1.468 1 98.88 84 LEU A O 1
ATOM 593 N N . GLN A 1 85 ? -1.895 7.23 -0.363 1 98.81 85 GLN A N 1
ATOM 594 C CA . GLN A 1 85 ? -2.549 8.258 0.439 1 98.81 85 GLN A CA 1
ATOM 595 C C . GLN A 1 85 ? -2.934 9.461 -0.417 1 98.81 85 GLN A C 1
ATOM 597 O O . GLN A 1 85 ? -4.059 9.961 -0.33 1 98.81 85 GLN A O 1
ATOM 602 N N . ARG A 1 86 ? -2.064 9.945 -1.224 1 98 86 ARG A N 1
ATOM 603 C CA . ARG A 1 86 ? -2.287 11.133 -2.045 1 98 86 ARG A CA 1
ATOM 604 C C . ARG A 1 86 ? -3.424 10.906 -3.037 1 98 86 ARG A C 1
ATOM 606 O O . ARG A 1 86 ? -4.316 11.742 -3.166 1 98 86 ARG A O 1
ATOM 613 N N . ASP A 1 87 ? -3.488 9.758 -3.646 1 98.5 87 ASP A N 1
ATOM 614 C CA . ASP A 1 87 ? -4.395 9.539 -4.77 1 98.5 87 ASP A CA 1
ATOM 615 C C . ASP A 1 87 ? -5.688 8.867 -4.305 1 98.5 87 ASP A C 1
ATOM 617 O O . ASP A 1 87 ? -6.691 8.883 -5.023 1 98.5 87 ASP A O 1
ATOM 621 N N . ALA A 1 88 ? -5.672 8.289 -3.049 1 98.88 88 ALA A N 1
ATOM 622 C CA . ALA A 1 88 ? -6.82 7.461 -2.703 1 98.88 88 ALA A CA 1
ATOM 623 C C . ALA A 1 88 ? -7.227 7.664 -1.245 1 98.88 88 ALA A C 1
ATOM 625 O O . ALA A 1 88 ? -8.188 7.059 -0.771 1 98.88 88 ALA A O 1
ATOM 626 N N . ARG A 1 89 ? -6.52 8.43 -0.497 1 98.69 89 ARG A N 1
ATOM 627 C CA . ARG A 1 89 ? -6.754 8.602 0.934 1 98.69 89 ARG A CA 1
ATOM 628 C C . ARG A 1 89 ? -6.727 7.254 1.652 1 98.69 89 ARG A C 1
ATOM 630 O O . ARG A 1 89 ? -7.551 6.996 2.533 1 98.69 89 ARG A O 1
ATOM 637 N N . PHE A 1 90 ? -5.801 6.461 1.239 1 98.94 90 PHE A N 1
ATOM 638 C CA . PHE A 1 90 ? -5.719 5.078 1.695 1 98.94 90 PHE A CA 1
ATOM 639 C C . PHE A 1 90 ? -5.477 5.02 3.199 1 98.94 90 PHE A C 1
ATOM 641 O O . PHE A 1 90 ? -6.18 4.309 3.92 1 98.94 90 PHE A O 1
ATOM 648 N N . ILE A 1 91 ? -4.469 5.77 3.662 1 98.94 91 ILE A N 1
ATOM 649 C CA . ILE A 1 91 ? -4.137 5.734 5.082 1 98.94 91 ILE A CA 1
ATOM 650 C C . ILE A 1 91 ? -5.277 6.348 5.895 1 98.94 91 ILE A C 1
ATOM 652 O O . ILE A 1 91 ? -5.641 5.832 6.953 1 98.94 91 ILE A O 1
ATOM 656 N N . ASP A 1 92 ? -5.906 7.453 5.379 1 98.75 92 ASP A N 1
ATOM 657 C CA . ASP A 1 92 ? -7.082 8.016 6.031 1 98.75 92 ASP A CA 1
ATOM 658 C C . ASP A 1 92 ? -8.156 6.953 6.25 1 98.75 92 ASP A C 1
ATOM 660 O O . ASP A 1 92 ? -8.703 6.832 7.348 1 98.75 92 ASP A O 1
ATOM 664 N N . PHE A 1 93 ? -8.406 6.195 5.215 1 98.75 93 PHE A N 1
ATOM 665 C CA . PHE A 1 93 ? -9.445 5.176 5.242 1 98.75 93 PHE A CA 1
ATOM 666 C C . PHE A 1 93 ? -9.086 4.062 6.219 1 98.75 93 PHE A C 1
ATOM 668 O O . PHE A 1 93 ? -9.914 3.66 7.039 1 98.75 93 PHE A O 1
ATOM 675 N N . VAL A 1 94 ? -7.84 3.602 6.148 1 98.69 94 VAL A N 1
ATOM 676 C CA . VAL A 1 94 ? -7.398 2.457 6.938 1 98.69 94 VAL A CA 1
ATOM 677 C C . VAL A 1 94 ? -7.359 2.834 8.414 1 98.69 94 VAL A C 1
ATOM 679 O O . VAL A 1 94 ? -7.652 2.008 9.281 1 98.69 94 VAL A O 1
ATOM 682 N N . GLU A 1 95 ? -7.082 4.074 8.719 1 98 95 GLU A N 1
ATOM 683 C CA . GLU A 1 95 ? -6.93 4.512 10.102 1 98 95 GLU A CA 1
ATOM 684 C C . GLU A 1 95 ? -8.273 4.895 10.719 1 98 95 GLU A C 1
ATOM 686 O O . GLU A 1 95 ? -8.383 5.059 11.93 1 98 95 GLU A O 1
ATOM 691 N N . GLU A 1 96 ? -9.273 5.016 9.898 1 97.75 96 GLU A N 1
ATOM 692 C CA . GLU A 1 96 ? -10.609 5.312 10.406 1 97.75 96 GLU A CA 1
ATOM 693 C C . GLU A 1 96 ? -11.219 4.102 11.102 1 97.75 96 GLU A C 1
ATOM 695 O O . GLU A 1 96 ? -11.141 2.98 10.594 1 97.75 96 GLU A O 1
ATOM 700 N N . ASP A 1 97 ? -11.773 4.336 12.242 1 97.75 97 ASP A N 1
ATOM 701 C CA . ASP A 1 97 ? -12.555 3.285 12.875 1 97.75 97 ASP A CA 1
ATOM 702 C C . ASP A 1 97 ? -13.914 3.123 12.188 1 97.75 97 ASP A C 1
ATOM 704 O O . ASP A 1 97 ? -14.797 3.973 12.344 1 97.75 97 ASP A O 1
ATOM 708 N N . ILE A 1 98 ? -14.117 1.987 11.523 1 98.06 98 ILE A N 1
ATOM 709 C CA . ILE A 1 98 ? -15.312 1.877 10.688 1 98.06 98 ILE A CA 1
ATOM 710 C C . ILE A 1 98 ? -16.297 0.899 11.328 1 98.06 98 ILE A C 1
ATOM 712 O O . ILE A 1 98 ? -17.297 0.53 10.719 1 98.06 98 ILE A O 1
ATOM 716 N N . ALA A 1 99 ? -16.094 0.425 12.531 1 96.69 99 ALA A N 1
ATOM 717 C CA . ALA A 1 99 ? -16.906 -0.585 13.203 1 96.69 99 ALA A CA 1
ATOM 718 C C . ALA A 1 99 ? -18.359 -0.133 13.328 1 96.69 99 ALA A C 1
ATOM 720 O O . ALA A 1 99 ? -19.281 -0.941 13.195 1 96.69 99 ALA A O 1
ATOM 721 N N . GLY A 1 100 ? -18.594 1.121 13.445 1 97.25 100 GLY A N 1
ATOM 722 C CA . GLY A 1 100 ? -19.922 1.624 13.711 1 97.25 100 GLY A CA 1
ATOM 723 C C . GLY A 1 100 ? -20.672 2.045 12.461 1 97.25 100 GLY A C 1
ATOM 724 O O . GLY A 1 100 ? -21.828 2.459 12.531 1 97.25 100 GLY A O 1
ATOM 725 N N . TYR A 1 101 ? -20.047 1.987 11.297 1 98.06 101 TYR A N 1
ATOM 726 C CA . TYR A 1 101 ? -20.656 2.42 10.047 1 98.06 101 TYR A CA 1
ATOM 727 C C . TYR A 1 101 ? -21.422 1.276 9.391 1 98.06 101 TYR A C 1
ATOM 729 O O . TYR A 1 101 ? -21 0.117 9.477 1 98.06 101 TYR A O 1
ATOM 737 N N . ALA A 1 102 ? -22.469 1.615 8.758 1 98.31 102 ALA A N 1
ATOM 738 C CA . ALA A 1 102 ? -23.188 0.638 7.938 1 98.31 102 ALA A CA 1
ATOM 739 C C . ALA A 1 102 ? -22.391 0.301 6.672 1 98.31 102 ALA A C 1
ATOM 741 O O . ALA A 1 102 ? -21.656 1.14 6.152 1 98.31 102 ALA A O 1
ATOM 742 N N . ASP A 1 103 ? -22.609 -0.89 6.152 1 98.19 103 ASP A N 1
ATOM 743 C CA . ASP A 1 103 ? -21.891 -1.338 4.965 1 98.19 103 ASP A CA 1
ATOM 744 C C . ASP A 1 103 ? -22.094 -0.369 3.801 1 98.19 103 ASP A C 1
ATOM 746 O O . ASP A 1 103 ? -21.172 -0.112 3.031 1 98.19 103 ASP A O 1
ATOM 750 N N . ALA A 1 104 ? -23.328 0.122 3.643 1 98.31 104 ALA A N 1
ATOM 751 C CA . ALA A 1 104 ? -23.594 1.051 2.549 1 98.31 104 ALA A CA 1
ATOM 752 C C . ALA A 1 104 ? -22.719 2.299 2.658 1 98.31 104 ALA A C 1
ATOM 754 O O . ALA A 1 104 ? -22.203 2.785 1.654 1 98.31 104 ALA A O 1
ATOM 755 N N . ASP A 1 105 ? -22.547 2.762 3.889 1 98.31 105 ASP A N 1
ATOM 756 C CA . ASP A 1 105 ? -21.719 3.934 4.129 1 98.31 105 ASP A CA 1
ATOM 757 C C . ASP A 1 105 ? -20.25 3.625 3.838 1 98.31 105 ASP A C 1
ATOM 759 O O . ASP A 1 105 ? -19.547 4.426 3.207 1 98.31 105 ASP A O 1
ATOM 763 N N . ILE A 1 106 ? -19.875 2.488 4.289 1 98.62 106 ILE A N 1
ATOM 764 C CA . ILE A 1 106 ? -18.5 2.057 4.039 1 98.62 106 ILE A CA 1
ATOM 765 C C . ILE A 1 106 ? -18.281 1.9 2.537 1 98.62 106 ILE A C 1
ATOM 767 O O . ILE A 1 106 ? -17.234 2.309 2.014 1 98.62 106 ILE A O 1
ATOM 771 N N . GLY A 1 107 ? -19.25 1.306 1.87 1 98.62 107 GLY A N 1
ATOM 772 C CA . GLY A 1 107 ? -19.141 1.06 0.44 1 98.62 107 GLY A CA 1
ATOM 773 C C . GLY A 1 107 ? -18.938 2.326 -0.37 1 98.62 107 GLY A C 1
ATOM 774 O O . GLY A 1 107 ? -18.141 2.354 -1.305 1 98.62 107 GLY A O 1
ATOM 775 N N . ALA A 1 108 ? -19.672 3.377 0.006 1 98.06 108 ALA A N 1
ATOM 776 C CA . ALA A 1 108 ? -19.531 4.652 -0.692 1 98.06 108 ALA A CA 1
ATOM 777 C C . ALA A 1 108 ? -18.109 5.195 -0.579 1 98.06 108 ALA A C 1
ATOM 779 O O . ALA A 1 108 ? -17.531 5.629 -1.572 1 98.06 108 ALA A O 1
ATOM 780 N N . ALA A 1 109 ? -17.578 5.18 0.63 1 98.31 109 ALA A N 1
ATOM 781 C CA . ALA A 1 109 ? -16.203 5.633 0.85 1 98.31 109 ALA A CA 1
ATOM 782 C C . ALA A 1 109 ? -15.203 4.715 0.157 1 98.31 109 ALA A C 1
ATOM 784 O O . ALA A 1 109 ? -14.234 5.184 -0.452 1 98.31 109 ALA A O 1
ATOM 785 N N . ALA A 1 110 ? -15.516 3.424 0.207 1 98.75 110 ALA A N 1
ATOM 786 C CA . ALA A 1 110 ? -14.609 2.418 -0.345 1 98.75 110 ALA A CA 1
ATOM 787 C C . ALA A 1 110 ? -14.523 2.533 -1.864 1 98.75 110 ALA A C 1
ATOM 789 O O . ALA A 1 110 ? -13.477 2.268 -2.453 1 98.75 110 ALA A O 1
ATOM 790 N N . ARG A 1 111 ? -15.594 2.963 -2.518 1 98.69 111 ARG A N 1
ATOM 791 C CA . ARG A 1 111 ? -15.57 3.158 -3.963 1 98.69 111 ARG A CA 1
ATOM 792 C C . ARG A 1 111 ? -14.523 4.191 -4.359 1 98.69 111 ARG A C 1
ATOM 794 O O . ARG A 1 111 ? -13.766 3.98 -5.309 1 98.69 111 ARG A O 1
ATOM 801 N N . LEU A 1 112 ? -14.469 5.27 -3.602 1 98.31 112 LEU A N 1
ATOM 802 C CA . LEU A 1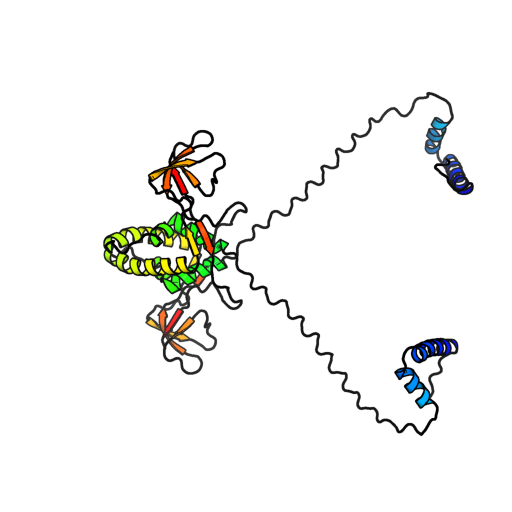 112 ? -13.516 6.332 -3.879 1 98.31 112 LEU A CA 1
ATOM 803 C C . LEU A 1 112 ? -12.086 5.859 -3.635 1 98.31 112 LEU A C 1
ATOM 805 O O . LEU A 1 112 ? -11.195 6.121 -4.441 1 98.31 112 LEU A O 1
ATOM 809 N N . VAL A 1 113 ? -11.891 5.16 -2.555 1 98.88 113 VAL A N 1
ATOM 810 C CA . VAL A 1 113 ? -10.578 4.629 -2.211 1 98.88 113 VAL A CA 1
ATOM 811 C C . VAL A 1 113 ? -10.133 3.611 -3.262 1 98.88 113 VAL A C 1
ATOM 813 O O . VAL A 1 113 ? -8.992 3.637 -3.721 1 98.88 113 VAL A O 1
ATOM 816 N N . HIS A 1 114 ? -11.016 2.732 -3.664 1 98.88 114 HIS A N 1
ATOM 817 C CA . HIS A 1 114 ? -10.773 1.715 -4.684 1 98.88 114 HIS A CA 1
ATOM 818 C C . HIS A 1 114 ? -10.336 2.346 -5.996 1 98.88 114 HIS A C 1
ATOM 820 O O . HIS A 1 114 ? -9.305 1.961 -6.559 1 98.88 114 HIS A O 1
ATOM 826 N N . ASP A 1 115 ? -11.102 3.334 -6.422 1 98.69 115 ASP A N 1
ATOM 827 C CA . ASP A 1 115 ? -10.789 3.996 -7.684 1 98.69 115 ASP A CA 1
ATOM 828 C C . ASP A 1 115 ? -9.414 4.652 -7.633 1 98.69 115 ASP A C 1
ATOM 830 O O . ASP A 1 115 ? -8.633 4.531 -8.578 1 98.69 115 ASP A O 1
ATOM 834 N N . GLY A 1 116 ? -9.117 5.316 -6.559 1 98.88 116 GLY A N 1
ATOM 835 C CA . GLY A 1 116 ? -7.828 5.969 -6.395 1 98.88 116 GLY A CA 1
ATOM 836 C C . GLY A 1 116 ? -6.672 4.988 -6.32 1 98.88 116 GLY A C 1
ATOM 837 O O . GLY A 1 116 ? -5.617 5.215 -6.922 1 98.88 116 GLY A O 1
ATOM 838 N N . CYS A 1 117 ? -6.859 3.926 -5.57 1 98.94 117 CYS A N 1
ATOM 839 C CA . CYS A 1 117 ? -5.812 2.918 -5.457 1 98.94 117 CYS A CA 1
ATOM 840 C C . CYS A 1 117 ? -5.551 2.248 -6.805 1 98.94 117 CYS A C 1
ATOM 842 O O . CYS A 1 117 ? -4.398 2.021 -7.176 1 98.94 117 CYS A O 1
ATOM 844 N N . ARG A 1 118 ? -6.625 1.94 -7.48 1 98.75 118 ARG A N 1
ATOM 845 C CA . ARG A 1 118 ? -6.5 1.313 -8.789 1 98.75 118 ARG A CA 1
ATOM 846 C C . ARG A 1 118 ? -5.723 2.205 -9.75 1 98.75 118 ARG A C 1
ATOM 848 O O . ARG A 1 118 ? -4.809 1.74 -10.438 1 98.75 118 ARG A O 1
ATOM 855 N N . ALA A 1 119 ? -6.039 3.461 -9.766 1 98.75 119 ALA A N 1
ATOM 856 C CA . ALA A 1 119 ? -5.34 4.414 -10.625 1 98.75 119 ALA A CA 1
ATOM 857 C C . ALA A 1 119 ? -3.871 4.531 -10.234 1 98.75 119 ALA A C 1
ATOM 859 O O . ALA A 1 119 ? -2.988 4.531 -11.094 1 98.75 119 ALA A O 1
ATOM 860 N N . ALA A 1 120 ? -3.576 4.621 -8.969 1 98.81 120 ALA A N 1
ATOM 861 C CA . ALA A 1 120 ? -2.209 4.75 -8.477 1 98.81 120 ALA A CA 1
ATOM 862 C C . ALA A 1 120 ? -1.375 3.525 -8.836 1 98.81 120 ALA A C 1
ATOM 864 O O . ALA A 1 120 ? -0.241 3.656 -9.305 1 98.81 120 ALA A O 1
ATOM 865 N N . LEU A 1 121 ? -1.947 2.35 -8.641 1 98.88 121 LEU A N 1
ATOM 866 C CA . LEU A 1 121 ? -1.205 1.131 -8.945 1 98.88 121 LEU A CA 1
ATOM 867 C C . LEU A 1 121 ? -0.953 1.007 -10.445 1 98.88 121 LEU A C 1
ATOM 869 O O . LEU A 1 121 ? 0.16 0.684 -10.867 1 98.88 121 LEU A O 1
ATOM 873 N N . ARG A 1 122 ? -1.874 1.331 -11.227 1 98.62 122 ARG A N 1
ATOM 874 C CA . ARG A 1 122 ? -1.733 1.177 -12.672 1 98.62 122 ARG A CA 1
ATOM 875 C C . ARG A 1 122 ? -0.74 2.188 -13.234 1 98.62 122 ARG A C 1
ATOM 877 O O . ARG A 1 122 ? -0.06 1.909 -14.227 1 98.62 122 ARG A O 1
ATOM 884 N N . GLU A 1 123 ? -0.693 3.301 -12.602 1 98.69 123 GLU A N 1
ATOM 885 C CA . GLU A 1 123 ? 0.264 4.312 -13.031 1 98.69 123 GLU A CA 1
ATOM 886 C C . GLU A 1 123 ? 1.697 3.881 -12.734 1 98.69 123 GLU A C 1
ATOM 888 O O . GLU A 1 123 ? 2.607 4.148 -13.523 1 98.69 123 GLU A O 1
ATOM 893 N N . HIS A 1 124 ? 1.913 3.105 -11.695 1 98.62 124 HIS A N 1
ATOM 894 C CA . HIS A 1 124 ? 3.277 2.965 -11.203 1 98.62 124 HIS A CA 1
ATOM 895 C C . HIS A 1 124 ? 3.736 1.511 -11.25 1 98.62 124 HIS A C 1
ATOM 897 O O . HIS A 1 124 ? 4.918 1.22 -11.047 1 98.62 124 HIS A O 1
ATOM 903 N N . PHE A 1 125 ? 2.773 0.664 -11.531 1 98.75 125 PHE A N 1
ATOM 904 C CA . PHE A 1 125 ? 3.102 -0.754 -11.625 1 98.75 125 PHE A CA 1
ATOM 905 C C . PHE A 1 125 ? 2.369 -1.406 -12.789 1 98.75 125 PHE A C 1
ATOM 907 O O . PHE A 1 125 ? 1.277 -0.974 -13.164 1 98.75 125 PHE A O 1
ATOM 914 N N . THR A 1 126 ? 2.963 -2.355 -13.352 1 98.88 126 THR A N 1
ATOM 915 C CA . THR A 1 126 ? 2.248 -3.33 -14.172 1 98.88 126 THR A CA 1
ATOM 916 C C . THR A 1 126 ? 2.047 -4.633 -13.406 1 98.88 126 THR A C 1
ATOM 918 O O . THR A 1 126 ? 3.01 -5.352 -13.125 1 98.88 126 THR A O 1
ATOM 921 N N . ILE A 1 127 ? 0.878 -4.902 -13.055 1 98.81 127 ILE A N 1
ATOM 922 C CA . ILE A 1 127 ? 0.509 -6.066 -12.258 1 98.81 127 ILE A CA 1
ATOM 923 C C . ILE A 1 127 ? -0.3 -7.039 -13.109 1 98.81 127 ILE A C 1
ATOM 925 O O . ILE A 1 127 ? -1.268 -6.645 -13.766 1 98.81 127 ILE A O 1
ATOM 929 N N . MET A 1 128 ? 0.134 -8.258 -13.125 1 98.56 128 MET A N 1
ATOM 930 C CA . MET A 1 128 ? -0.537 -9.258 -13.953 1 98.56 128 MET A CA 1
ATOM 931 C C . MET A 1 128 ? -0.675 -10.578 -13.211 1 98.56 128 MET A C 1
ATOM 933 O O . MET A 1 128 ? 0.074 -10.852 -12.266 1 98.56 128 MET A O 1
ATOM 937 N N . PRO A 1 129 ? -1.634 -11.391 -13.617 1 98.62 129 PRO A N 1
ATOM 938 C CA . PRO A 1 129 ? -1.716 -12.719 -13.008 1 98.62 129 PRO A CA 1
ATOM 939 C C . PRO A 1 129 ? -0.467 -13.562 -13.25 1 98.62 129 PRO A C 1
ATOM 941 O O . PRO A 1 129 ? 0.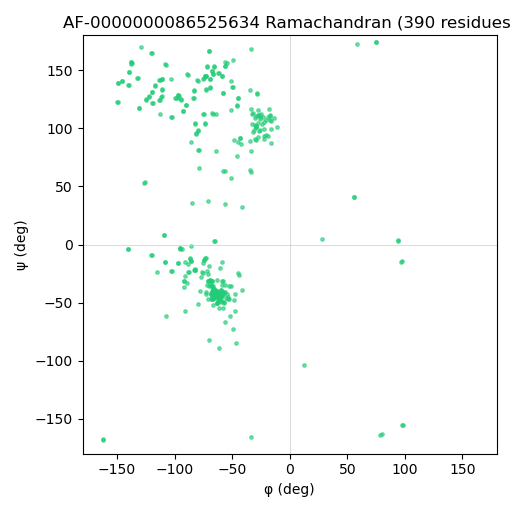179 -13.422 -14.297 1 98.62 129 PRO A O 1
ATOM 944 N N . VAL A 1 130 ? -0.136 -14.406 -12.281 1 98.69 130 VAL A N 1
ATOM 945 C CA . VAL A 1 130 ? 0.936 -15.383 -12.453 1 98.69 130 VAL A CA 1
ATOM 946 C C . VAL A 1 130 ? 0.515 -16.438 -13.469 1 98.69 130 VAL A C 1
ATOM 948 O O . VAL A 1 130 ? 1.315 -16.859 -14.312 1 98.69 130 VAL A O 1
ATOM 951 N N . ARG A 1 131 ? -0.72 -16.859 -13.359 1 98.38 131 ARG A N 1
ATOM 952 C CA . ARG A 1 131 ? -1.291 -17.828 -14.289 1 98.38 131 ARG A CA 1
ATOM 953 C C . ARG A 1 131 ? -2.355 -17.172 -15.164 1 98.38 131 ARG A C 1
ATOM 955 O O . ARG A 1 131 ? -3.172 -16.391 -14.68 1 98.38 131 ARG A O 1
ATOM 962 N N . ASP A 1 132 ? -2.408 -17.562 -16.422 1 97.94 132 ASP A N 1
ATOM 963 C CA . ASP A 1 132 ? -3.355 -16.969 -17.359 1 97.94 132 ASP A CA 1
ATOM 964 C C . ASP A 1 132 ? -4.688 -17.719 -17.328 1 97.94 132 ASP A C 1
ATOM 966 O O . ASP A 1 132 ? -5.715 -17.172 -17.75 1 97.94 132 ASP A O 1
ATOM 970 N N . GLU A 1 133 ? -4.59 -18.953 -16.891 1 98.12 133 GLU A N 1
ATOM 971 C CA . GLU A 1 133 ? -5.812 -19.75 -16.859 1 98.12 133 GLU A CA 1
ATOM 972 C C . GLU A 1 133 ? -6.809 -19.203 -15.844 1 98.12 133 GLU A C 1
ATOM 974 O O . GLU A 1 133 ? -6.414 -18.719 -14.773 1 98.12 133 GLU A O 1
ATOM 979 N N . ALA A 1 134 ? -8.078 -19.328 -16.141 1 97.88 134 ALA A N 1
ATOM 980 C CA . ALA A 1 134 ? -9.133 -18.844 -15.242 1 97.88 134 ALA A CA 1
ATOM 981 C C . ALA A 1 134 ? -9.203 -19.703 -13.977 1 97.88 134 ALA A C 1
ATOM 983 O O . ALA A 1 134 ? -8.898 -20.891 -14 1 97.88 134 ALA A O 1
ATOM 984 N N . GLU A 1 135 ? -9.461 -19.016 -12.867 1 98.44 135 GLU A N 1
ATOM 985 C CA . GLU A 1 135 ? -9.758 -19.766 -11.656 1 98.44 135 GLU A CA 1
ATOM 986 C C . GLU A 1 135 ? -10.82 -20.828 -11.922 1 98.44 135 GLU A C 1
ATOM 988 O O . GLU A 1 135 ? -11.797 -20.578 -12.641 1 98.44 135 GLU A O 1
ATOM 993 N N . GLY A 1 136 ? -10.633 -22.031 -11.422 1 98.44 136 GLY A N 1
ATOM 994 C CA . GLY A 1 136 ? -11.523 -23.141 -11.688 1 98.44 136 GLY A CA 1
ATOM 995 C C . GLY A 1 136 ? -11.031 -24.047 -12.805 1 98.44 136 GLY A C 1
ATOM 996 O O . GLY A 1 136 ? -11.508 -25.172 -12.953 1 98.44 136 GLY A O 1
ATOM 997 N N . SER A 1 137 ? -10.047 -23.594 -13.602 1 98.69 137 SER A N 1
ATOM 998 C CA . SER A 1 137 ? -9.492 -24.391 -14.695 1 98.69 137 SER A CA 1
ATOM 999 C C . SER A 1 137 ? -8.609 -25.516 -14.164 1 98.69 137 SER A C 1
ATOM 1001 O O . SER A 1 137 ? -7.922 -25.344 -13.156 1 98.69 137 SER A O 1
ATOM 1003 N N . ARG A 1 138 ? -8.656 -26.625 -14.867 1 98.69 138 ARG A N 1
ATOM 1004 C CA . ARG A 1 138 ? -7.734 -27.719 -14.586 1 98.69 138 ARG A CA 1
ATOM 1005 C C . ARG A 1 138 ? -6.391 -27.5 -15.273 1 98.69 138 ARG A C 1
ATOM 1007 O O . ARG A 1 138 ? -6.34 -27.125 -16.453 1 98.69 138 ARG A O 1
ATOM 1014 N N . VAL A 1 139 ? -5.32 -27.688 -14.477 1 98.69 139 VAL A N 1
ATOM 1015 C CA . VAL A 1 139 ? -3.99 -27.469 -15.031 1 98.69 139 VAL A CA 1
ATOM 1016 C C . VAL A 1 139 ? -3.043 -28.578 -14.578 1 98.69 139 VAL A C 1
ATOM 1018 O O . VAL A 1 139 ? -3.301 -29.25 -13.578 1 98.69 139 VAL A O 1
ATOM 1021 N N . THR A 1 140 ? -1.997 -28.812 -15.328 1 98.62 140 THR A N 1
ATOM 1022 C CA . THR A 1 140 ? -0.905 -29.703 -14.953 1 98.62 140 THR A CA 1
ATOM 1023 C C . THR A 1 140 ? 0.39 -28.906 -14.758 1 98.62 140 THR A C 1
ATOM 1025 O O . THR A 1 140 ? 0.795 -28.156 -15.641 1 98.62 140 THR A O 1
ATOM 1028 N N . LEU A 1 141 ? 0.932 -29.078 -13.57 1 98.44 141 LEU A N 1
ATOM 1029 C CA . LEU A 1 141 ? 2.23 -28.484 -13.273 1 98.44 141 LEU A CA 1
ATOM 1030 C C . LEU A 1 141 ? 3.357 -29.469 -13.562 1 98.44 141 LEU A C 1
ATOM 1032 O O . LEU A 1 141 ? 3.434 -30.531 -12.945 1 98.44 141 LEU A O 1
ATOM 1036 N N . PRO A 1 142 ? 4.199 -29.141 -14.555 1 98.19 142 PRO A N 1
ATOM 1037 C CA . PRO A 1 142 ? 5.277 -30.078 -14.891 1 98.19 142 PRO A CA 1
ATOM 1038 C C . PRO A 1 142 ? 6.352 -30.141 -13.805 1 98.19 142 PRO A C 1
ATOM 1040 O O . PRO A 1 142 ? 6.395 -29.297 -12.914 1 98.19 142 PRO A O 1
ATOM 1043 N N . ALA A 1 143 ? 7.188 -31.141 -13.914 1 97.5 143 ALA A N 1
ATOM 1044 C CA . ALA A 1 143 ? 8.375 -31.188 -13.062 1 97.5 143 ALA A CA 1
ATOM 1045 C C . ALA A 1 143 ? 9.227 -29.938 -13.258 1 97.5 143 ALA A C 1
ATOM 1047 O O . ALA A 1 143 ? 9.43 -29.484 -14.383 1 97.5 143 ALA A O 1
ATOM 1048 N N . GLY A 1 144 ? 9.578 -29.344 -12.156 1 96.69 144 GLY A N 1
ATOM 1049 C CA . GLY A 1 144 ? 10.445 -28.188 -12.242 1 96.69 144 GLY A CA 1
ATOM 1050 C C . GLY A 1 144 ? 9.688 -26.875 -12.273 1 96.69 144 GLY A C 1
ATOM 1051 O O . GLY A 1 144 ? 10.273 -25.812 -12.484 1 96.69 144 GLY A O 1
ATOM 1052 N N . PHE A 1 145 ? 8.352 -26.953 -12.148 1 96.94 145 PHE A N 1
ATOM 1053 C CA . PHE A 1 145 ? 7.605 -25.703 -12.125 1 96.94 145 PHE A CA 1
ATOM 1054 C C . PHE A 1 145 ? 8.109 -24.781 -11.016 1 96.94 145 PHE A C 1
ATOM 1056 O O . PHE A 1 145 ? 8.75 -25.25 -10.07 1 96.94 145 PHE A O 1
ATOM 1063 N N . ASP A 1 146 ? 7.934 -23.547 -11.211 1 96 146 ASP A N 1
ATOM 1064 C CA . ASP A 1 146 ? 8.398 -22.547 -10.258 1 96 146 ASP A CA 1
ATOM 1065 C C . ASP A 1 146 ? 7.527 -22.531 -9.008 1 96 146 ASP A C 1
ATOM 1067 O O . ASP A 1 146 ? 6.473 -21.891 -8.977 1 96 146 ASP A O 1
ATOM 1071 N N . ALA A 1 147 ? 7.973 -23.078 -7.934 1 94.31 147 ALA A N 1
ATOM 1072 C CA . ALA A 1 147 ? 7.211 -23.234 -6.699 1 94.31 147 ALA A CA 1
ATOM 1073 C C . ALA A 1 147 ? 7.066 -21.906 -5.961 1 94.31 147 ALA A C 1
ATOM 1075 O O . ALA A 1 147 ? 6.25 -21.781 -5.043 1 94.31 147 ALA A O 1
ATOM 1076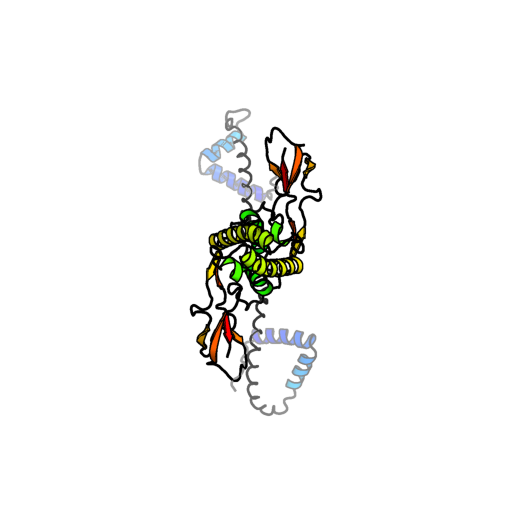 N N . THR A 1 148 ? 7.824 -20.891 -6.324 1 93.56 148 THR A N 1
ATOM 1077 C CA . THR A 1 148 ? 7.699 -19.578 -5.703 1 93.56 148 THR A CA 1
ATOM 1078 C C . THR A 1 148 ? 6.555 -18.797 -6.336 1 93.56 148 THR A C 1
ATOM 1080 O O . THR A 1 148 ? 5.98 -17.906 -5.703 1 93.56 148 THR A O 1
ATOM 1083 N N . ALA A 1 149 ? 6.242 -19.219 -7.535 1 97.44 149 ALA A N 1
ATOM 1084 C CA . ALA A 1 149 ? 5.199 -18.516 -8.266 1 97.44 149 ALA A CA 1
ATOM 1085 C C . ALA A 1 149 ? 3.885 -19.281 -8.242 1 97.44 149 ALA A C 1
ATOM 1087 O O . ALA A 1 149 ? 2.822 -18.719 -8.523 1 97.44 149 ALA A O 1
ATOM 1088 N N . VAL A 1 150 ? 3.994 -20.594 -8.008 1 98.25 150 VAL A N 1
ATOM 1089 C CA . VAL A 1 150 ? 2.801 -21.438 -7.969 1 98.25 150 VAL A CA 1
ATOM 1090 C C . VAL A 1 150 ? 2.828 -22.312 -6.723 1 98.25 150 VAL A C 1
ATOM 1092 O O . VAL A 1 150 ? 3.693 -23.172 -6.586 1 98.25 150 VAL A O 1
ATOM 1095 N N . ARG A 1 151 ? 1.882 -22.109 -5.902 1 97.81 151 ARG A N 1
ATOM 1096 C CA . ARG A 1 151 ? 1.739 -22.906 -4.691 1 97.81 151 ARG A CA 1
ATOM 1097 C C . ARG A 1 151 ? 0.736 -24.047 -4.902 1 97.81 151 ARG A C 1
ATOM 1099 O O . ARG A 1 151 ? -0.379 -23.812 -5.375 1 97.81 151 ARG A O 1
ATOM 1106 N N . VAL A 1 152 ? 1.172 -25.203 -4.57 1 98.38 152 VAL A N 1
ATOM 1107 C CA . VAL A 1 152 ? 0.295 -26.375 -4.672 1 98.38 152 VAL A CA 1
ATOM 1108 C C . VAL A 1 152 ? -0.338 -26.656 -3.312 1 98.38 152 VAL A C 1
ATOM 1110 O O . VAL A 1 152 ? 0.35 -26.672 -2.289 1 98.38 152 VAL A O 1
ATOM 1113 N N . THR A 1 153 ? -1.629 -26.766 -3.279 1 97.75 153 THR A N 1
ATOM 1114 C CA . THR A 1 153 ? -2.34 -27.062 -2.043 1 97.75 153 THR A CA 1
ATOM 1115 C C . THR A 1 153 ? -3.141 -28.359 -2.182 1 97.75 153 THR A C 1
ATOM 1117 O O . THR A 1 153 ? -3.312 -28.875 -3.287 1 97.75 153 THR A O 1
ATOM 1120 N N . GLY A 1 154 ? -3.605 -28.938 -0.992 1 97 154 GLY A N 1
ATOM 1121 C CA . GLY A 1 154 ? -4.312 -30.203 -0.977 1 97 154 GLY A CA 1
ATOM 1122 C C . GLY A 1 154 ? -3.42 -31.375 -0.634 1 97 154 GLY A C 1
ATOM 1123 O O . GLY A 1 154 ? -2.473 -31.234 0.143 1 97 154 GLY A O 1
ATOM 1124 N N . ASN A 1 155 ? -3.805 -32.625 -1.09 1 95.12 155 ASN A N 1
ATOM 1125 C CA . ASN A 1 155 ? -3.014 -33.812 -0.832 1 95.12 155 ASN A CA 1
ATOM 1126 C C . ASN A 1 155 ? -1.827 -33.938 -1.785 1 95.12 155 ASN A C 1
ATOM 1128 O O . ASN A 1 155 ? -1.918 -34.594 -2.826 1 95.12 155 ASN A O 1
ATOM 1132 N N . VAL A 1 156 ? -0.854 -33.25 -1.457 1 95.19 156 VAL A N 1
ATOM 1133 C CA . VAL A 1 156 ? 0.344 -33.25 -2.291 1 95.19 156 VAL A CA 1
ATOM 1134 C C . VAL A 1 156 ? 1.183 -34.5 -2.01 1 95.19 156 VAL A C 1
ATOM 1136 O O . VAL A 1 156 ? 1.866 -34.562 -0.987 1 95.19 156 VAL A O 1
ATOM 1139 N N . VAL A 1 157 ? 1.088 -35.5 -2.785 1 93.19 157 VAL A N 1
ATOM 1140 C CA . VAL A 1 157 ? 1.831 -36.75 -2.648 1 93.19 157 VAL A CA 1
ATOM 1141 C C . VAL A 1 157 ? 2.73 -36.938 -3.865 1 93.19 157 VAL A C 1
ATOM 1143 O O . VAL A 1 157 ? 2.314 -36.688 -5 1 93.19 157 VAL A O 1
ATOM 1146 N N . GLY A 1 158 ? 4.043 -37.375 -3.643 1 93.56 158 GLY A N 1
ATOM 1147 C CA . GLY A 1 158 ? 4.965 -37.719 -4.723 1 93.56 158 GLY A CA 1
ATOM 1148 C C . GLY A 1 158 ? 5.598 -36.469 -5.352 1 93.56 158 GLY A C 1
ATOM 1149 O O . GLY A 1 158 ? 5.699 -35.438 -4.715 1 93.56 158 GLY A O 1
ATOM 1150 N N . ALA A 1 159 ? 6.184 -36.688 -6.59 1 95.5 159 ALA A N 1
ATOM 1151 C CA . ALA A 1 159 ? 6.867 -35.625 -7.332 1 95.5 159 ALA A CA 1
ATOM 1152 C C . ALA A 1 159 ? 6.047 -35.188 -8.539 1 95.5 159 ALA A C 1
ATOM 1154 O O . ALA A 1 159 ? 5.207 -35.969 -9.039 1 95.5 159 ALA A O 1
ATOM 1155 N N . ALA A 1 160 ? 6.227 -34.031 -8.977 1 95.5 160 ALA A N 1
ATOM 1156 C CA . ALA A 1 160 ? 5.57 -33.562 -10.188 1 95.5 160 ALA A CA 1
ATOM 1157 C C . ALA A 1 160 ? 5.875 -34.469 -11.375 1 95.5 160 ALA A C 1
ATOM 1159 O O . ALA A 1 160 ? 6.883 -35.188 -11.375 1 95.5 160 ALA A O 1
ATOM 1160 N N . PRO A 1 161 ? 5.023 -34.406 -12.289 1 97.69 161 PRO A N 1
ATOM 1161 C CA . PRO A 1 161 ? 3.939 -33.469 -12.578 1 97.69 161 PRO A CA 1
ATOM 1162 C C . PRO A 1 161 ? 2.748 -33.625 -11.641 1 97.69 161 PRO A C 1
ATOM 1164 O O . PRO A 1 161 ? 2.467 -34.75 -11.18 1 97.69 161 PRO A O 1
ATOM 1167 N N . PHE A 1 162 ? 2.1 -32.469 -11.312 1 98.06 162 PHE A N 1
ATOM 1168 C CA . PHE A 1 162 ? 0.873 -32.406 -10.531 1 98.06 162 PHE A CA 1
ATOM 1169 C C . PHE A 1 162 ? -0.294 -31.906 -11.383 1 98.06 162 PHE A C 1
ATOM 1171 O O . PHE A 1 162 ? -0.129 -31.016 -12.219 1 98.06 162 PHE A O 1
ATOM 1178 N N . THR A 1 163 ? -1.423 -32.469 -11.172 1 97.94 163 THR A N 1
ATOM 1179 C CA . THR A 1 163 ? -2.637 -31.984 -11.82 1 97.94 163 THR A CA 1
ATOM 1180 C C . THR A 1 163 ? -3.666 -31.531 -10.789 1 97.94 163 THR A C 1
ATOM 1182 O O . THR A 1 163 ? -3.895 -32.219 -9.797 1 97.94 163 THR A O 1
ATOM 1185 N N . GLY A 1 164 ? -4.176 -30.328 -11.039 1 98.31 164 GLY A N 1
ATOM 1186 C CA . GLY A 1 164 ? -5.152 -29.781 -10.109 1 98.31 164 GLY A CA 1
ATOM 1187 C C . GLY A 1 164 ? -5.953 -28.641 -10.703 1 98.31 164 GLY A C 1
ATOM 1188 O O . GLY A 1 164 ? -6.027 -28.484 -11.93 1 98.31 164 GLY A O 1
ATOM 1189 N N . THR A 1 165 ? -6.684 -27.906 -9.859 1 98.81 165 THR A N 1
ATOM 1190 C CA . THR A 1 165 ? -7.543 -26.797 -10.266 1 98.81 165 THR A CA 1
ATOM 1191 C C . THR A 1 165 ? -6.973 -25.469 -9.781 1 98.81 165 THR A C 1
ATOM 1193 O O . THR A 1 165 ? -6.555 -25.344 -8.625 1 98.81 165 THR A O 1
ATOM 1196 N N . VAL A 1 166 ? -6.941 -24.5 -10.711 1 98.81 166 VAL A N 1
ATOM 1197 C CA . VAL A 1 166 ? -6.484 -23.156 -10.328 1 98.81 166 VAL A CA 1
ATOM 1198 C C . VAL A 1 166 ? -7.48 -22.531 -9.352 1 98.81 166 VAL A C 1
ATOM 1200 O O . VAL A 1 166 ? -8.625 -22.25 -9.727 1 98.81 166 VAL A O 1
ATOM 1203 N N . SER A 1 167 ? -7.082 -22.328 -8.086 1 98.62 167 SER A N 1
ATOM 1204 C CA . SER A 1 167 ? -7.957 -21.703 -7.105 1 98.62 167 SER A CA 1
ATOM 1205 C C . SER A 1 167 ? -7.75 -20.203 -7.066 1 98.62 167 SER A C 1
ATOM 1207 O O . SER A 1 167 ? -8.672 -19.438 -6.746 1 98.62 167 SER A O 1
ATOM 1209 N N . HIS A 1 168 ? -6.543 -19.703 -7.324 1 98.69 168 HIS A N 1
ATOM 1210 C CA . HIS A 1 168 ? -6.188 -18.297 -7.438 1 98.69 168 HIS A CA 1
ATOM 1211 C C . HIS A 1 168 ? -5.098 -18.094 -8.484 1 98.69 168 HIS A C 1
ATOM 1213 O O . HIS A 1 168 ? -4.137 -18.859 -8.547 1 98.69 168 HIS A O 1
ATOM 1219 N N . ARG A 1 169 ? -5.203 -17.094 -9.203 1 98.75 169 ARG A N 1
ATOM 1220 C CA . ARG A 1 169 ? -4.32 -16.922 -10.352 1 98.75 169 ARG A CA 1
ATOM 1221 C C . ARG A 1 169 ? -3.01 -16.266 -9.938 1 98.75 169 ARG A C 1
ATOM 1223 O O . ARG A 1 169 ? -2.045 -16.25 -10.703 1 98.75 169 ARG A O 1
ATOM 1230 N N . GLY A 1 170 ? -2.936 -15.703 -8.773 1 98.88 170 GLY A N 1
ATOM 1231 C CA . GLY A 1 170 ? -1.731 -15.039 -8.297 1 98.88 170 GLY A CA 1
ATOM 1232 C C . GLY A 1 170 ? -1.503 -13.688 -8.938 1 98.88 170 GLY A C 1
ATOM 1233 O O . GLY A 1 170 ? -2.258 -13.273 -9.82 1 98.88 170 GLY A O 1
ATOM 1234 N N . TRP A 1 171 ? -0.476 -13.008 -8.445 1 98.94 171 TRP A N 1
ATOM 1235 C CA . TRP A 1 171 ? -0.129 -11.688 -8.961 1 98.94 171 TRP A CA 1
ATOM 1236 C C . TRP A 1 171 ? 1.383 -11.523 -9.062 1 98.94 171 TRP A C 1
ATOM 1238 O O . TRP A 1 171 ? 2.121 -11.93 -8.164 1 98.94 171 TRP A O 1
ATOM 1248 N N . ARG A 1 172 ? 1.744 -10.945 -10.164 1 98.62 172 ARG A N 1
ATOM 1249 C CA . ARG A 1 172 ? 3.141 -10.586 -10.391 1 98.62 172 ARG A CA 1
ATOM 1250 C C . ARG A 1 172 ? 3.262 -9.148 -10.891 1 98.62 172 ARG A C 1
ATOM 1252 O O . ARG A 1 172 ? 2.434 -8.688 -11.68 1 98.62 172 ARG A O 1
ATOM 1259 N N . VAL A 1 173 ? 4.34 -8.492 -10.406 1 98.69 173 VAL A N 1
ATOM 1260 C CA . VAL A 1 173 ? 4.664 -7.164 -10.914 1 98.69 173 VAL A CA 1
ATOM 1261 C C . VAL A 1 173 ? 5.77 -7.27 -11.961 1 98.69 173 VAL A C 1
ATOM 1263 O O . VAL A 1 173 ? 6.859 -7.77 -11.68 1 98.69 173 VAL A O 1
ATOM 1266 N N . THR A 1 174 ? 5.5 -6.715 -13.148 1 98.19 174 THR A N 1
ATOM 1267 C CA . THR A 1 174 ? 6.461 -6.871 -14.242 1 98.19 174 THR A CA 1
ATOM 1268 C C . THR A 1 174 ? 7.164 -5.551 -14.531 1 98.19 174 THR A C 1
ATOM 1270 O O . THR A 1 174 ? 8.188 -5.527 -15.227 1 98.19 174 THR A O 1
ATOM 1273 N N . ASP A 1 175 ? 6.609 -4.508 -14.023 1 98.06 175 ASP A N 1
ATOM 1274 C CA . ASP A 1 175 ? 7.215 -3.191 -14.211 1 98.06 175 ASP A CA 1
ATOM 1275 C C . ASP A 1 175 ? 6.922 -2.285 -13.016 1 98.06 175 ASP A C 1
ATOM 1277 O O . ASP A 1 175 ? 5.828 -2.326 -12.445 1 98.06 175 ASP A O 1
ATOM 1281 N N . VAL A 1 176 ? 7.961 -1.511 -12.602 1 97.88 176 VAL A N 1
ATOM 1282 C CA . VAL A 1 176 ? 7.844 -0.537 -11.523 1 97.88 176 VAL A CA 1
ATOM 1283 C C . VAL A 1 176 ? 8.289 0.838 -12.016 1 97.88 176 VAL A C 1
ATOM 1285 O O . VAL A 1 176 ? 9.398 0.988 -12.531 1 97.88 176 VAL A O 1
ATOM 1288 N N . ARG A 1 177 ? 7.418 1.809 -11.859 1 97.5 177 ARG A N 1
ATOM 1289 C CA . ARG A 1 177 ? 7.656 3.176 -12.312 1 97.5 177 ARG A CA 1
ATOM 1290 C C . ARG A 1 177 ? 7.449 4.172 -11.172 1 97.5 177 ARG A C 1
ATOM 1292 O O . ARG A 1 177 ? 6.73 5.16 -11.336 1 97.5 177 ARG A O 1
ATOM 1299 N N . LEU A 1 178 ? 8.117 3.934 -10.07 1 96.56 178 LEU A N 1
ATOM 1300 C CA . LEU A 1 178 ? 8.031 4.863 -8.953 1 96.56 178 LEU A CA 1
ATOM 1301 C C . LEU A 1 178 ? 8.828 6.133 -9.234 1 96.56 178 LEU A C 1
ATOM 1303 O O . LEU A 1 178 ? 9.906 6.074 -9.828 1 96.56 178 LEU A O 1
ATOM 1307 N N . PRO A 1 179 ? 8.336 7.281 -8.805 1 92.88 179 PRO A N 1
ATOM 1308 C CA . PRO A 1 179 ? 9.094 8.516 -8.984 1 92.88 179 PRO A CA 1
ATOM 1309 C C . PRO A 1 179 ? 10.461 8.469 -8.305 1 92.88 179 PRO A C 1
ATOM 1311 O O . PRO A 1 179 ? 10.609 7.848 -7.25 1 92.88 179 PRO A O 1
ATOM 1314 N N . LYS A 1 180 ? 11.391 9.062 -8.875 1 87.94 180 LYS A N 1
ATOM 1315 C CA . LYS A 1 180 ? 12.711 9.18 -8.266 1 87.94 180 LYS A CA 1
ATOM 1316 C C . LYS A 1 180 ? 12.68 10.109 -7.059 1 87.94 180 LYS A C 1
ATOM 1318 O O . LYS A 1 180 ? 12.008 11.141 -7.082 1 87.94 180 LYS A O 1
ATOM 1323 N N . LEU A 1 181 ? 13.32 9.641 -6.043 1 82.38 181 LEU A N 1
ATOM 1324 C CA . LEU A 1 181 ? 13.383 10.469 -4.844 1 82.38 181 LEU A CA 1
ATOM 1325 C C . LEU A 1 181 ? 14.508 11.492 -4.945 1 82.38 181 LEU A C 1
ATOM 1327 O O . LEU A 1 181 ? 15.594 11.18 -5.43 1 82.38 181 LEU A O 1
ATOM 1331 N N . THR A 1 182 ? 14.078 12.672 -4.742 1 77.38 182 THR A N 1
ATOM 1332 C CA . THR A 1 182 ? 15.109 13.703 -4.672 1 77.38 182 THR A CA 1
ATOM 1333 C C . THR A 1 182 ? 15.781 13.711 -3.301 1 77.38 182 THR A C 1
ATOM 1335 O O . THR A 1 182 ? 15.18 13.273 -2.312 1 77.38 182 THR A O 1
ATOM 1338 N N . GLY A 1 183 ? 17.062 13.906 -3.18 1 71.56 183 GLY A N 1
ATOM 1339 C CA . GLY A 1 183 ? 17.844 13.906 -1.949 1 71.56 183 GLY A CA 1
ATOM 1340 C C . GLY A 1 183 ? 17.188 14.688 -0.83 1 71.56 183 GLY A C 1
ATOM 1341 O O . GLY A 1 183 ? 17.391 14.391 0.348 1 71.56 183 GLY A O 1
ATOM 1342 N N . SER A 1 184 ? 16.375 15.594 -1.099 1 72.69 184 SER A N 1
ATOM 1343 C CA . SER A 1 184 ? 15.812 16.469 -0.077 1 72.69 184 SER A CA 1
ATOM 1344 C C . SER A 1 184 ? 14.453 15.953 0.398 1 72.69 184 SER A C 1
ATOM 1346 O O . SER A 1 184 ? 13.938 16.406 1.422 1 72.69 184 SER A O 1
ATOM 1348 N N . HIS A 1 185 ? 14.031 14.945 -0.183 1 81.44 185 HIS A N 1
ATOM 1349 C CA . HIS A 1 185 ? 12.688 14.484 0.146 1 81.44 185 HIS A CA 1
ATOM 1350 C C . HIS A 1 185 ? 12.711 13.492 1.302 1 81.44 185 HIS A C 1
ATOM 1352 O O . HIS A 1 185 ? 13.484 12.531 1.282 1 81.44 185 HIS A O 1
ATOM 1358 N N . ASP A 1 186 ? 12.039 13.883 2.312 1 89.44 186 ASP A N 1
ATOM 1359 C CA . ASP A 1 186 ? 11.82 12.969 3.43 1 89.44 186 ASP A CA 1
ATOM 1360 C C . ASP A 1 186 ? 10.656 12.023 3.148 1 89.44 186 ASP A C 1
ATOM 1362 O O . ASP A 1 186 ? 9.492 12.391 3.35 1 89.44 186 ASP A O 1
ATOM 1366 N N . ALA A 1 187 ? 10.914 10.828 2.828 1 92.12 187 ALA A N 1
ATOM 1367 C CA . ALA A 1 187 ? 9.898 9.859 2.42 1 92.12 187 ALA A CA 1
ATOM 13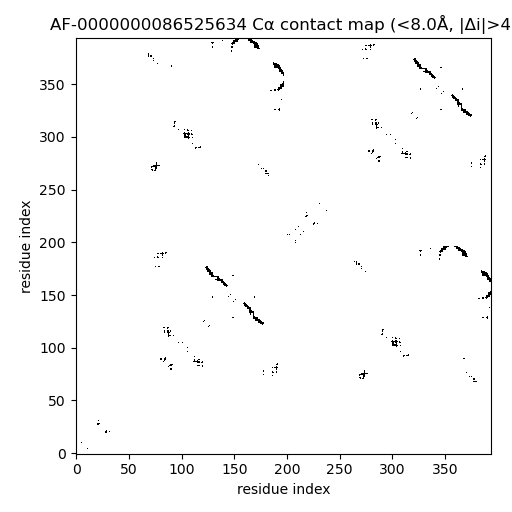68 C C . ALA A 1 187 ? 9.062 9.406 3.611 1 92.12 187 ALA A C 1
ATOM 1370 O O . ALA A 1 187 ? 8 8.797 3.438 1 92.12 187 ALA A O 1
ATOM 1371 N N . SER A 1 188 ? 9.484 9.734 4.828 1 96.12 188 SER A N 1
ATOM 1372 C CA . SER A 1 188 ? 8.742 9.289 6.004 1 96.12 188 SER A CA 1
ATOM 1373 C C . SER A 1 188 ? 7.473 10.109 6.195 1 96.12 188 SER A C 1
ATOM 1375 O O . SER A 1 188 ? 6.555 9.688 6.898 1 96.12 188 SER A O 1
ATOM 1377 N N . VAL A 1 189 ? 7.496 11.344 5.637 1 97.94 189 VAL A N 1
ATOM 1378 C CA . VAL A 1 189 ? 6.25 12.094 5.566 1 97.94 189 VAL A CA 1
ATOM 1379 C C . VAL A 1 189 ? 5.426 11.633 4.367 1 97.94 189 VAL A C 1
ATOM 1381 O O . VAL A 1 189 ? 5.637 12.102 3.246 1 97.94 189 VAL A O 1
ATOM 1384 N N . VAL A 1 190 ? 4.559 10.75 4.641 1 98.12 190 VAL A N 1
ATOM 1385 C CA . VAL A 1 190 ? 3.826 10.141 3.535 1 98.12 190 VAL A CA 1
ATOM 1386 C C . VAL A 1 190 ? 2.664 11.047 3.129 1 98.12 190 VAL A C 1
ATOM 1388 O O . VAL A 1 190 ? 2.131 10.922 2.023 1 98.12 190 VAL A O 1
ATOM 1391 N N . ALA A 1 191 ? 2.232 11.922 4.016 1 98.56 191 ALA A N 1
ATOM 1392 C CA . ALA A 1 191 ? 1.293 13 3.719 1 98.56 191 ALA A CA 1
ATOM 1393 C C . ALA A 1 191 ? 1.543 14.203 4.617 1 98.56 191 ALA A C 1
ATOM 1395 O O . ALA A 1 191 ? 1.516 14.086 5.848 1 98.56 191 ALA A O 1
ATOM 1396 N N . PRO A 1 192 ? 1.794 15.328 4.031 1 98.5 192 PRO A N 1
ATOM 1397 C CA . PRO A 1 192 ? 1.945 16.5 4.887 1 98.5 192 PRO A CA 1
ATOM 1398 C C . PRO A 1 192 ? 0.64 16.906 5.566 1 98.5 192 PRO A C 1
ATOM 1400 O O . PRO A 1 192 ? -0.442 16.672 5.023 1 98.5 192 PRO A O 1
ATOM 1403 N N . ALA A 1 193 ? 0.817 17.469 6.758 1 98.88 193 ALA A N 1
ATOM 1404 C CA . ALA A 1 193 ? -0.325 18.172 7.34 1 98.88 193 ALA A CA 1
ATOM 1405 C C . ALA A 1 193 ? -0.691 19.406 6.512 1 98.88 193 ALA A C 1
ATOM 1407 O O . ALA A 1 193 ? 0.149 19.953 5.797 1 98.88 193 ALA A O 1
ATOM 1408 N N . GLU A 1 194 ? -1.949 19.719 6.629 1 98.81 194 GLU A N 1
ATOM 1409 C CA . GLU A 1 194 ? -2.428 20.891 5.879 1 98.81 194 GLU A CA 1
ATOM 1410 C C . GLU A 1 194 ? -3.039 21.922 6.809 1 98.81 194 GLU A C 1
ATOM 1412 O O . GLU A 1 194 ? -3.893 21.609 7.641 1 98.81 194 GLU A O 1
ATOM 1417 N N . VAL A 1 195 ? -2.562 23.156 6.695 1 98.81 195 VAL A N 1
ATOM 1418 C CA . VAL A 1 195 ? -3.078 24.281 7.465 1 98.81 195 VAL A CA 1
ATOM 1419 C C . VAL A 1 195 ? -3.631 25.344 6.512 1 98.81 195 VAL A C 1
ATOM 1421 O O . VAL A 1 195 ? -2.906 25.859 5.656 1 98.81 195 VAL A O 1
ATOM 1424 N N . GLU A 1 196 ? -4.871 25.641 6.684 1 98.69 196 GLU A N 1
ATOM 1425 C CA . GLU A 1 196 ? -5.531 26.641 5.844 1 98.69 196 GLU A CA 1
ATOM 1426 C C . GLU A 1 196 ? -5.5 28.016 6.492 1 98.69 196 GLU A C 1
ATOM 1428 O O . GLU A 1 196 ? -5.973 28.188 7.617 1 98.69 196 GLU A O 1
ATOM 1433 N N . LEU A 1 197 ? -4.965 29.016 5.75 1 97.75 197 LEU A N 1
ATOM 1434 C CA . LEU A 1 197 ? -4.875 30.375 6.266 1 97.75 197 LEU A CA 1
ATOM 1435 C C . LEU A 1 197 ? -6.184 31.125 6.047 1 97.75 197 LEU A C 1
ATOM 1437 O O . LEU A 1 197 ? -6.902 30.875 5.078 1 97.75 197 LEU A O 1
ATOM 1441 N N . MET B 1 1 ? 77 35.688 0.86 1 18.33 1 MET B N 1
ATOM 1442 C CA . MET B 1 1 ? 77.25 34.375 0.302 1 18.33 1 MET B CA 1
ATOM 1443 C C . MET B 1 1 ? 77.438 33.344 1.407 1 18.33 1 MET B C 1
ATOM 1445 O O . MET B 1 1 ? 76.938 32.219 1.354 1 18.33 1 MET B O 1
ATOM 1449 N N . PRO B 1 2 ? 78.375 32.594 1.783 1 20.67 2 PRO B N 1
ATOM 1450 C CA . PRO B 1 2 ? 78.312 33.219 0.458 1 20.67 2 PRO B CA 1
ATOM 1451 C C . PRO B 1 2 ? 77.375 32.5 -0.519 1 20.67 2 PRO B C 1
ATOM 1453 O O . PRO B 1 2 ? 77.5 31.266 -0.692 1 20.67 2 PRO B O 1
ATOM 1456 N N . GLU B 1 3 ? 75.875 32.469 -0.237 1 27 3 GLU B N 1
ATOM 1457 C CA . GLU B 1 3 ? 74.438 32.188 -0.135 1 27 3 GLU B CA 1
ATOM 1458 C C . GLU B 1 3 ? 73.875 31.734 -1.475 1 27 3 GLU B C 1
ATOM 1460 O O . GLU B 1 3 ? 72.688 31.516 -1.595 1 27 3 GLU B O 1
ATOM 1465 N N . SER B 1 4 ? 75.062 30.969 -2.133 1 26.47 4 SER B N 1
ATOM 1466 C CA . SER B 1 4 ? 76.125 30.031 -2.262 1 26.47 4 SER B CA 1
ATOM 1467 C C . SER B 1 4 ? 76.125 28.969 -1.163 1 26.47 4 SER B C 1
ATOM 1469 O O . SER B 1 4 ? 76.312 27.781 -1.429 1 26.47 4 SER B O 1
ATOM 1471 N N . ASN B 1 5 ? 76.625 28.531 -0.091 1 35 5 ASN B N 1
ATOM 1472 C CA . ASN B 1 5 ? 78 28.812 0.294 1 35 5 ASN B CA 1
ATOM 1473 C C . ASN B 1 5 ? 79 28.375 -0.787 1 35 5 ASN B C 1
ATOM 1475 O O . ASN B 1 5 ? 79.312 27.203 -0.893 1 35 5 ASN B O 1
ATOM 1479 N N . LEU B 1 6 ? 78.875 28.391 -2.461 1 36.28 6 LEU B N 1
ATOM 1480 C CA . LEU B 1 6 ? 78.938 27.156 -3.238 1 36.28 6 LEU B CA 1
ATOM 1481 C C . LEU B 1 6 ? 80.188 26.328 -2.822 1 36.28 6 LEU B C 1
ATOM 1483 O O . LEU B 1 6 ? 81.062 26.859 -2.203 1 36.28 6 LEU B O 1
ATOM 1487 N N . SER B 1 7 ? 80.875 25.375 -2.549 1 39 7 SER B N 1
ATOM 1488 C CA . SER B 1 7 ? 82.188 25.016 -1.985 1 39 7 SER B CA 1
ATOM 1489 C C . SER B 1 7 ? 83.25 26.031 -2.346 1 39 7 SER B C 1
ATOM 1491 O O . SER B 1 7 ? 83.062 26.906 -3.182 1 39 7 SER B O 1
ATOM 1493 N N . PHE B 1 8 ? 84.562 26.656 -2.238 1 39.34 8 PHE B N 1
ATOM 1494 C CA . PHE B 1 8 ? 85.312 27.547 -3.104 1 39.34 8 PHE B CA 1
ATOM 1495 C C . PHE B 1 8 ? 85.188 27.125 -4.562 1 39.34 8 PHE B C 1
ATOM 1497 O O . PHE B 1 8 ? 84.938 27.938 -5.438 1 39.34 8 PHE B O 1
ATOM 1504 N N . PHE B 1 9 ? 85.188 25.828 -5.02 1 39.16 9 PHE B N 1
ATOM 1505 C CA . PHE B 1 9 ? 85.25 25.188 -6.32 1 39.16 9 PHE B CA 1
ATOM 1506 C C . PHE B 1 9 ? 83.812 25.016 -6.883 1 39.16 9 PHE B C 1
ATOM 1508 O O . PHE B 1 9 ? 83.688 24.797 -8.086 1 39.16 9 PHE B O 1
ATOM 1515 N N . GLY B 1 10 ? 82.625 25.141 -5.91 1 44.31 10 GLY B N 1
ATOM 1516 C CA . GLY B 1 10 ? 81.25 25.312 -6.227 1 44.31 10 GLY B CA 1
ATOM 1517 C C . GLY B 1 10 ? 80.938 26.656 -6.867 1 44.31 10 GLY B C 1
ATOM 1518 O O . GLY B 1 10 ? 80.125 26.734 -7.805 1 44.31 10 GLY B O 1
ATOM 1519 N N . ARG B 1 11 ? 81.438 27.578 -6.367 1 48.09 11 ARG B N 1
ATOM 1520 C CA . ARG B 1 11 ? 81.625 28.922 -6.883 1 48.09 11 ARG B CA 1
ATOM 1521 C C . ARG B 1 11 ? 82.438 28.938 -8.156 1 48.09 11 ARG B C 1
ATOM 1523 O O . ARG B 1 11 ? 82.188 29.703 -9.086 1 48.09 11 ARG B O 1
ATOM 1530 N N . LEU B 1 12 ? 83.625 28.188 -8.055 1 46 12 LEU B N 1
ATOM 1531 C CA . LEU B 1 12 ? 84.688 28.219 -9.078 1 46 12 LEU B CA 1
ATOM 1532 C C . LEU B 1 12 ? 84.188 27.688 -10.406 1 46 12 LEU B C 1
ATOM 1534 O O . LEU B 1 12 ? 84.375 28.312 -11.453 1 46 12 LEU B O 1
ATOM 1538 N N . SER B 1 13 ? 83.562 26.531 -10.492 1 43.75 13 SER B N 1
ATOM 1539 C CA . SER B 1 13 ? 83.312 26.078 -11.844 1 43.75 13 SER B CA 1
ATOM 1540 C C . SER B 1 13 ? 82.125 26.828 -12.453 1 43.75 13 SER B C 1
ATOM 1542 O O . SER B 1 13 ? 82.188 27.266 -13.602 1 43.75 13 SER B O 1
ATOM 1544 N N . LEU B 1 14 ? 80.938 27.203 -11.891 1 39.28 14 LEU B N 1
ATOM 1545 C CA . LEU B 1 14 ? 79.875 28.047 -12.297 1 39.28 14 LEU B CA 1
ATOM 1546 C C . LEU B 1 14 ? 80.125 29.5 -11.93 1 39.28 14 LEU B C 1
ATOM 1548 O O . LEU B 1 14 ? 79.312 30.375 -12.289 1 39.28 14 LEU B O 1
ATOM 1552 N N . ALA B 1 15 ? 81.188 29.922 -11.281 1 50.5 15 ALA B N 1
ATOM 1553 C CA . ALA B 1 15 ? 81.875 31.109 -11.773 1 50.5 15 ALA B CA 1
ATOM 1554 C C . ALA B 1 15 ? 82.438 30.875 -13.164 1 50.5 15 ALA B C 1
ATOM 1556 O O . ALA B 1 15 ? 82.312 31.719 -14.055 1 50.5 15 ALA B O 1
ATOM 1557 N N . VAL B 1 16 ? 83 29.656 -13.18 1 49.12 16 VAL B N 1
ATOM 1558 C CA . VAL B 1 16 ? 83.812 29.375 -14.375 1 49.12 16 VAL B CA 1
ATOM 1559 C C . VAL B 1 16 ? 82.875 29.188 -15.57 1 49.12 16 VAL B C 1
ATOM 1561 O O . VAL B 1 16 ? 83.062 29.766 -16.641 1 49.12 16 VAL B O 1
ATOM 1564 N N . GLY B 1 17 ? 81.688 28.578 -15.195 1 44.84 17 GLY B N 1
ATOM 1565 C CA . GLY B 1 17 ? 81.062 28.391 -16.484 1 44.84 17 GLY B CA 1
ATOM 1566 C C . GLY B 1 17 ? 80.188 29.547 -16.859 1 44.84 17 GLY B C 1
ATOM 1567 O O . GLY B 1 17 ? 79.812 29.719 -18.047 1 44.84 17 GLY B O 1
ATOM 1568 N N . THR B 1 18 ? 79.562 30.391 -15.781 1 49.59 18 THR B N 1
ATOM 1569 C CA . THR B 1 18 ? 79 31.688 -16.109 1 49.59 18 THR B CA 1
ATOM 1570 C C . THR B 1 18 ? 79.938 32.531 -16.953 1 49.59 18 THR B C 1
ATOM 1572 O O . THR B 1 18 ? 79.5 33.25 -17.859 1 49.59 18 THR B O 1
ATOM 1575 N N . PHE B 1 19 ? 81.375 32.531 -16.578 1 47.44 19 PHE B N 1
ATOM 1576 C CA . PHE B 1 19 ? 82.25 33.188 -17.547 1 47.44 19 PHE B CA 1
ATOM 1577 C C . PHE B 1 19 ? 82.188 32.469 -18.906 1 47.44 19 PHE B C 1
ATOM 1579 O O . PHE B 1 19 ? 81.938 33.125 -19.938 1 47.44 19 PHE B O 1
ATOM 1586 N N . PHE B 1 20 ? 82.438 31.078 -19.094 1 46.69 20 PHE B N 1
ATOM 1587 C CA . PHE B 1 20 ? 82.625 30.734 -20.484 1 46.69 20 PHE B CA 1
ATOM 1588 C C . PHE B 1 20 ? 81.375 30.828 -21.312 1 46.69 20 PHE B C 1
ATOM 1590 O O . PHE B 1 20 ? 81.438 31.031 -22.531 1 46.69 20 PHE B O 1
ATOM 1597 N N . SER B 1 21 ? 79.938 30.844 -20.609 1 47.19 21 SER B N 1
ATOM 1598 C CA . SER B 1 21 ? 78.938 31.172 -21.609 1 47.19 21 SER B CA 1
ATOM 1599 C C . SER B 1 21 ? 78.688 32.688 -21.688 1 47.19 21 SER B C 1
ATOM 1601 O O . SER B 1 21 ? 77.938 33.156 -22.562 1 47.19 21 SER B O 1
ATOM 1603 N N . VAL B 1 22 ? 79.188 33.531 -20.578 1 50.78 22 VAL B N 1
ATOM 1604 C CA . VAL B 1 22 ? 79.25 34.969 -20.922 1 50.78 22 VAL B CA 1
ATOM 1605 C C . VAL B 1 22 ? 80 35.125 -22.25 1 50.78 22 VAL B C 1
ATOM 1607 O O . VAL B 1 22 ? 79.625 36 -23.047 1 50.78 22 VAL B O 1
ATOM 1610 N N . LEU B 1 23 ? 81.062 34.094 -22.266 1 49.53 23 LEU B N 1
ATOM 1611 C CA . LEU B 1 23 ? 82 34.188 -23.375 1 49.53 23 LEU B CA 1
ATOM 1612 C C . LEU B 1 23 ? 81.375 33.75 -24.688 1 49.53 23 LEU B C 1
ATOM 1614 O O . LEU B 1 23 ? 81.688 34.281 -25.75 1 49.53 23 LEU B O 1
ATOM 1618 N N . GLY B 1 24 ? 80.562 32.656 -24.828 1 50.5 24 GLY B N 1
ATOM 1619 C CA . GLY B 1 24 ? 80.375 32.25 -26.203 1 50.5 24 GLY B CA 1
ATOM 1620 C C . GLY B 1 24 ? 79.125 32.906 -26.859 1 50.5 24 GLY B C 1
ATOM 1621 O O . GLY B 1 24 ? 79 32.906 -28.078 1 50.5 24 GLY B O 1
ATOM 1622 N N . ASN B 1 25 ? 77.75 33.312 -26.516 1 49.22 25 ASN B N 1
ATOM 1623 C CA . ASN B 1 25 ? 76.812 34.156 -27.25 1 49.22 25 ASN B CA 1
ATOM 1624 C C . ASN B 1 25 ? 76.25 35.25 -26.359 1 49.22 25 ASN B C 1
ATOM 1626 O O . ASN B 1 25 ? 75.688 34.969 -25.266 1 49.22 25 ASN B O 1
ATOM 1630 N N . ARG B 1 26 ? 75.5 36.25 -27.094 1 52.31 26 ARG B N 1
ATOM 1631 C CA . ARG B 1 26 ? 75.562 37.688 -27.094 1 52.31 26 ARG B CA 1
ATOM 1632 C C . ARG B 1 26 ? 74.625 38.281 -26.078 1 52.31 26 ARG B C 1
ATOM 1634 O O . ARG B 1 26 ? 75 39.188 -25.328 1 52.31 26 ARG B O 1
ATOM 1641 N N . GLU B 1 27 ? 73.188 38.156 -25.891 1 54.28 27 GLU B N 1
ATOM 1642 C CA . GLU B 1 27 ? 72.438 39 -24.984 1 54.28 27 GLU B CA 1
ATOM 1643 C C . GLU B 1 27 ? 72.688 38.562 -23.531 1 54.28 27 GLU B C 1
ATOM 1645 O O . GLU B 1 27 ? 72.438 39.375 -22.609 1 54.28 27 GLU B O 1
ATOM 1650 N N . PHE B 1 28 ? 73.375 37.062 -23.016 1 47.94 28 PHE B N 1
ATOM 1651 C CA . PHE B 1 28 ? 73.625 36.625 -21.656 1 47.94 28 PHE B CA 1
ATOM 1652 C C . PHE B 1 28 ? 74.5 37.625 -20.922 1 47.94 28 PHE B C 1
ATOM 1654 O O . PHE B 1 28 ? 74.312 37.875 -19.719 1 47.94 28 PHE B O 1
ATOM 1661 N N . ALA B 1 29 ? 75.25 38 -21.875 1 46.75 29 ALA B N 1
ATOM 1662 C CA . ALA B 1 29 ? 76.25 39.031 -21.75 1 46.75 29 ALA B CA 1
ATOM 1663 C C . ALA B 1 29 ? 75.688 40.344 -21.297 1 46.75 29 ALA B C 1
ATOM 1665 O O . ALA B 1 29 ? 76.25 41.031 -20.406 1 46.75 29 ALA B O 1
ATOM 1666 N N . ALA B 1 30 ? 74.688 40.75 -22.109 1 51.16 30 ALA B N 1
ATOM 1667 C CA . ALA B 1 30 ? 74.25 42.125 -21.969 1 51.16 30 ALA B CA 1
ATOM 1668 C C . ALA B 1 30 ? 73.75 42.438 -20.562 1 51.16 30 ALA B C 1
ATOM 1670 O O . ALA B 1 30 ? 74.062 43.469 -20 1 51.16 30 ALA B O 1
ATOM 1671 N N . GLY B 1 31 ? 72.938 41.781 -19.891 1 48.34 31 GLY B N 1
ATOM 1672 C CA . GLY B 1 31 ? 72.375 42 -18.578 1 48.34 31 GLY B CA 1
ATOM 1673 C C . GLY B 1 31 ? 73.312 41.656 -17.438 1 48.34 31 GLY B C 1
ATOM 1674 O O . GLY B 1 31 ? 73 42 -16.281 1 48.34 31 GLY B O 1
ATOM 1675 N N . VAL B 1 32 ? 74.375 40.562 -17.734 1 43.72 32 VAL B N 1
ATOM 1676 C CA . VAL B 1 32 ? 75.438 40.562 -16.688 1 43.72 32 VAL B CA 1
ATOM 1677 C C . VAL B 1 32 ? 75.938 41.969 -16.453 1 43.72 32 VAL B C 1
ATOM 1679 O O . VAL B 1 32 ? 76.188 42.375 -15.32 1 43.72 32 VAL B O 1
ATOM 1682 N N . LEU B 1 33 ? 76.25 42.688 -17.625 1 39.53 33 LEU B N 1
ATOM 1683 C CA . LEU B 1 33 ? 76.688 44.062 -17.656 1 39.53 33 LEU B CA 1
ATOM 1684 C C . LEU B 1 33 ? 75.75 44.969 -16.938 1 39.53 33 LEU B C 1
ATOM 1686 O O . LEU B 1 33 ? 76.125 46 -16.359 1 39.53 33 LEU B O 1
ATOM 1690 N N . ARG B 1 34 ? 74.375 45 -16.953 1 43.41 34 ARG B N 1
ATOM 1691 C CA . ARG B 1 34 ? 73.625 45.969 -16.156 1 43.41 34 ARG B CA 1
ATOM 1692 C C . ARG B 1 34 ? 73.938 45.844 -14.68 1 43.41 34 ARG B C 1
ATOM 1694 O O . ARG B 1 34 ? 73.562 46.719 -13.883 1 43.41 34 ARG B O 1
ATOM 1701 N N . VAL B 1 35 ? 74.625 44.625 -14.273 1 35.72 35 VAL B N 1
ATOM 1702 C CA . VAL B 1 35 ? 75.125 44.531 -12.898 1 35.72 35 VAL B CA 1
ATOM 1703 C C . VAL B 1 35 ? 76.062 45.688 -12.602 1 35.72 35 VAL B C 1
ATOM 1705 O O . VAL B 1 35 ? 76 46.281 -11.523 1 35.72 35 VAL B O 1
ATOM 1708 N N . ARG B 1 36 ? 77.375 45.781 -13.305 1 30.69 36 ARG B N 1
ATOM 1709 C CA . ARG B 1 36 ? 78.625 46.562 -13.258 1 30.69 36 ARG B CA 1
ATOM 1710 C C . ARG B 1 36 ? 78.375 48 -13.734 1 30.69 36 ARG B C 1
ATOM 1712 O O . ARG B 1 36 ? 79 48.938 -13.211 1 30.69 36 ARG B O 1
ATOM 1719 N N . ASP B 1 37 ? 78.312 48.469 -15.227 1 34.97 37 ASP B N 1
ATOM 1720 C CA . ASP B 1 37 ? 78.438 49.875 -15.57 1 34.97 37 ASP B CA 1
ATOM 1721 C C . ASP B 1 37 ? 77.375 50.719 -14.844 1 34.97 37 ASP B C 1
ATOM 1723 O O . ASP B 1 37 ? 77.25 51.938 -15.102 1 34.97 37 ASP B O 1
ATOM 1727 N N . GLY B 1 38 ? 77.375 50.781 -13.836 1 30.38 38 GLY B N 1
ATOM 1728 C CA . GLY B 1 38 ? 77.125 51.906 -12.969 1 30.38 38 GLY B CA 1
ATOM 1729 C C . GLY B 1 38 ? 75.75 52.5 -13.219 1 30.38 38 GLY B C 1
ATOM 1730 O O . GLY B 1 38 ? 75.25 52.469 -14.344 1 30.38 38 GLY B O 1
ATOM 1731 N N . ALA B 1 39 ? 75.188 53.375 -12.578 1 31.3 39 ALA B N 1
ATOM 1732 C CA . ALA B 1 39 ? 74.812 53 -11.219 1 31.3 39 ALA B CA 1
ATOM 1733 C C . ALA B 1 39 ? 73.25 53 -11.047 1 31.3 39 ALA B C 1
ATOM 1735 O O . ALA B 1 39 ? 72.75 52.719 -9.969 1 31.3 39 ALA B O 1
ATOM 1736 N N . PRO B 1 40 ? 72.5 53.594 -11.695 1 27.22 40 PRO B N 1
ATOM 1737 C CA . PRO B 1 40 ? 71.25 54.219 -12.102 1 27.22 40 PRO B CA 1
ATOM 1738 C C . PRO B 1 40 ? 70.562 53.469 -13.242 1 27.22 40 PRO B C 1
ATOM 1740 O O . PRO B 1 40 ? 69.438 53.781 -13.586 1 27.22 40 PRO B O 1
ATOM 1743 N N . ALA B 1 41 ? 71.062 53.219 -14.609 1 27.11 41 ALA B N 1
ATOM 1744 C CA . ALA B 1 41 ? 70.688 53.188 -16 1 27.11 41 ALA B CA 1
ATOM 1745 C C . ALA B 1 41 ? 69.25 52.719 -16.125 1 27.11 41 ALA B C 1
ATOM 1747 O O . ALA B 1 41 ? 68.688 52.031 -15.234 1 27.11 41 ALA B O 1
ATOM 1748 N N . ALA B 1 42 ? 68.625 52.312 -17.234 1 25.12 42 ALA B N 1
ATOM 1749 C CA . ALA B 1 42 ? 67.438 52.156 -18.078 1 25.12 42 ALA B CA 1
ATOM 1750 C C . ALA B 1 42 ? 66.562 50.969 -17.609 1 25.12 42 ALA B C 1
ATOM 1752 O O . ALA B 1 42 ? 65.312 51.031 -17.656 1 25.12 42 ALA B O 1
ATOM 1753 N N . VAL B 1 43 ? 67.125 49.688 -17.391 1 23.41 43 VAL B N 1
ATOM 1754 C CA . VAL B 1 43 ? 66.25 48.719 -17.984 1 23.41 43 VAL B CA 1
ATOM 1755 C C . VAL B 1 43 ? 64.875 48.781 -17.312 1 23.41 43 VAL B C 1
ATOM 1757 O O . VAL B 1 43 ? 63.844 48.938 -17.984 1 23.41 43 VAL B O 1
ATOM 1760 N N . ALA B 1 44 ? 64.625 48.031 -16.219 1 24.88 44 ALA B N 1
ATOM 1761 C CA . ALA B 1 44 ? 63.75 46.906 -16.438 1 24.88 44 ALA B CA 1
ATOM 1762 C C . ALA B 1 44 ? 62.281 47.344 -16.328 1 24.88 44 ALA B C 1
ATOM 1764 O O . ALA B 1 44 ? 61.812 47.656 -15.227 1 24.88 44 ALA B O 1
ATOM 1765 N N . PRO B 1 45 ? 61.875 48.625 -16.797 1 25.31 45 PRO B N 1
ATOM 1766 C CA . PRO B 1 45 ? 60.875 49 -15.82 1 25.31 45 PRO B CA 1
ATOM 1767 C C . PRO B 1 45 ? 59.781 47.938 -15.641 1 25.31 45 PRO B C 1
ATOM 1769 O O . PRO B 1 45 ? 58.969 48.031 -14.711 1 25.31 45 PRO B O 1
ATOM 1772 N N . VAL B 1 46 ? 59.625 47.406 -17.016 1 25.19 46 VAL B N 1
ATOM 1773 C CA . VAL B 1 46 ? 58.188 47.312 -17.25 1 25.19 46 VAL B CA 1
ATOM 1774 C C . VAL B 1 46 ? 57.5 46.656 -16.047 1 25.19 46 VAL B C 1
ATOM 1776 O O . VAL B 1 46 ? 56.562 47.25 -15.477 1 25.19 46 VAL B O 1
ATOM 1779 N N . PRO B 1 47 ? 57.5 45.156 -16.062 1 27.81 47 PRO B N 1
ATOM 1780 C CA . PRO B 1 47 ? 56.25 44.562 -16.484 1 27.81 47 PRO B CA 1
ATOM 1781 C C . PRO B 1 47 ? 55.25 44.406 -15.336 1 27.81 47 PRO B C 1
ATOM 1783 O O . PRO B 1 47 ? 55.625 43.969 -14.25 1 27.81 47 PRO B O 1
ATOM 1786 N N . ALA B 1 48 ? 54.375 45.344 -14.961 1 26.09 48 ALA B N 1
ATOM 1787 C CA . ALA B 1 48 ? 53.688 45.188 -13.695 1 26.09 48 ALA B CA 1
ATOM 1788 C C . ALA B 1 48 ? 53.531 43.688 -13.32 1 26.09 48 ALA B C 1
ATOM 1790 O O . ALA B 1 48 ? 53.562 42.844 -14.188 1 26.09 48 ALA B O 1
ATOM 1791 N N . ALA B 1 49 ? 53.906 43.281 -12.07 1 26.62 49 ALA B N 1
ATOM 1792 C CA . ALA B 1 49 ? 53.75 41.938 -11.516 1 26.62 49 ALA B CA 1
ATOM 1793 C C . ALA B 1 49 ? 52.562 41.188 -12.141 1 26.62 49 ALA B C 1
ATOM 1795 O O . ALA B 1 49 ? 51.531 41.781 -12.391 1 26.62 49 ALA B O 1
ATOM 1796 N N . ALA B 1 50 ? 52.688 40.344 -13.25 1 30.14 50 ALA B N 1
ATOM 1797 C CA . ALA B 1 50 ? 51.531 39.594 -13.75 1 30.14 50 ALA B CA 1
ATOM 1798 C C . ALA B 1 50 ? 50.531 39.344 -12.625 1 30.14 50 ALA B C 1
ATOM 1800 O O . ALA B 1 50 ? 50.938 39.031 -11.492 1 30.14 50 ALA B O 1
ATOM 1801 N N . PRO B 1 51 ? 49.438 40.156 -12.453 1 25.89 51 PRO B N 1
ATOM 1802 C CA . PRO B 1 51 ? 48.594 39.812 -11.297 1 25.89 51 PRO B CA 1
ATOM 1803 C C . PRO B 1 51 ? 48.719 38.375 -10.883 1 25.89 51 PRO B C 1
ATOM 1805 O O . PRO B 1 51 ? 49.031 37.5 -11.711 1 25.89 51 PRO B O 1
ATOM 1808 N N . ALA B 1 52 ? 49.5 37.969 -9.695 1 31.67 52 ALA B N 1
ATOM 1809 C CA . ALA B 1 52 ? 49.469 36.562 -9.344 1 31.67 52 ALA B CA 1
ATOM 1810 C C . ALA B 1 52 ? 48.312 35.844 -10.047 1 31.67 52 ALA B C 1
ATOM 1812 O O . ALA B 1 52 ? 47.25 36.469 -10.281 1 31.67 52 ALA B O 1
ATOM 1813 N N . PRO B 1 53 ? 48.594 35.062 -11.289 1 29.53 53 PRO B N 1
ATOM 1814 C CA . PRO B 1 53 ? 47.344 34.469 -11.781 1 29.53 53 PRO B CA 1
ATOM 1815 C C . PRO B 1 53 ? 46.281 34.375 -10.695 1 29.53 53 PRO B C 1
ATOM 1817 O O . PRO B 1 53 ? 46.594 34.281 -9.508 1 29.53 53 PRO B O 1
ATOM 1820 N N . ALA B 1 54 ? 45.188 35.25 -10.734 1 31.86 54 ALA B N 1
ATOM 1821 C CA . ALA B 1 54 ? 44.125 34.938 -9.797 1 31.86 54 ALA B CA 1
ATOM 1822 C C . ALA B 1 54 ? 44.219 33.531 -9.281 1 31.86 54 ALA B C 1
ATOM 1824 O O . ALA B 1 54 ? 44.75 32.625 -9.977 1 31.86 54 ALA B O 1
ATOM 1825 N N . PRO B 1 55 ? 44.656 33.281 -7.887 1 30.31 55 PRO B N 1
ATOM 1826 C CA . PRO B 1 55 ? 44.688 31.875 -7.527 1 30.31 55 PRO B CA 1
ATOM 1827 C C . PRO B 1 55 ? 43.906 31 -8.516 1 30.31 55 PRO B C 1
ATOM 1829 O O . PRO B 1 55 ? 43 31.469 -9.172 1 30.31 55 PRO B O 1
ATOM 1832 N N . ALA B 1 56 ? 44.719 30.172 -9.445 1 34.09 56 ALA B N 1
ATOM 1833 C CA . ALA B 1 56 ? 43.875 29.266 -10.195 1 34.09 56 ALA B CA 1
ATOM 1834 C C . ALA B 1 56 ? 42.5 29.125 -9.539 1 34.09 56 ALA B C 1
ATOM 1836 O O . ALA B 1 56 ? 42.375 29.234 -8.32 1 34.09 56 ALA B O 1
ATOM 1837 N N . PRO B 1 57 ? 41.438 29.688 -10.258 1 31.73 57 PRO B N 1
ATOM 1838 C CA . PRO B 1 57 ? 40.188 29.375 -9.555 1 31.73 57 PRO B CA 1
ATOM 1839 C C . PRO B 1 57 ? 40.344 28.156 -8.648 1 31.73 57 PRO B C 1
ATOM 1841 O O . PRO B 1 57 ? 41.062 27.219 -8.961 1 31.73 57 PRO B O 1
ATOM 1844 N N . ALA B 1 58 ? 40.562 28.422 -7.234 1 33.16 58 ALA B N 1
ATOM 1845 C CA . ALA B 1 58 ? 40.438 27.219 -6.414 1 33.16 58 ALA B CA 1
ATOM 1846 C C . ALA B 1 58 ? 39.781 26.094 -7.211 1 33.16 58 ALA B C 1
ATOM 1848 O O . ALA B 1 58 ? 38.938 26.328 -8.078 1 33.16 58 ALA B O 1
ATOM 1849 N N . ALA B 1 59 ? 40.688 25.047 -7.562 1 34.59 59 ALA B N 1
ATOM 1850 C CA . ALA B 1 59 ? 40.031 23.875 -8.133 1 34.59 59 ALA B CA 1
ATOM 1851 C C . ALA B 1 59 ? 38.531 23.859 -7.793 1 34.59 59 ALA B C 1
ATOM 1853 O O . ALA B 1 59 ? 38.156 24.109 -6.648 1 34.59 59 ALA B O 1
ATOM 1854 N N . ALA B 1 60 ? 37.812 24.469 -8.812 1 36.59 60 ALA B N 1
ATOM 1855 C CA . ALA B 1 60 ? 36.375 24.266 -8.539 1 36.59 60 ALA B CA 1
ATOM 1856 C C . ALA B 1 60 ? 36.188 23.047 -7.625 1 36.59 60 ALA B C 1
ATOM 1858 O O . ALA B 1 60 ? 36.906 22.062 -7.727 1 36.59 60 ALA B O 1
ATOM 1859 N N . PRO B 1 61 ? 35.875 23.297 -6.324 1 36.38 61 PRO B N 1
ATOM 1860 C CA . PRO B 1 61 ? 35.625 22.047 -5.598 1 36.38 61 PRO B CA 1
ATOM 1861 C C . PRO B 1 61 ? 35.156 20.922 -6.512 1 36.38 61 PRO B C 1
ATOM 1863 O O . PRO B 1 61 ? 34.438 21.156 -7.48 1 36.38 61 PRO B O 1
ATOM 1866 N N . VAL B 1 62 ? 36.125 19.984 -6.941 1 39.72 62 VAL B N 1
ATOM 1867 C CA . VAL B 1 62 ? 35.562 18.766 -7.543 1 39.72 62 VAL B CA 1
ATOM 1868 C C . VAL B 1 62 ? 34.125 18.578 -7.062 1 39.72 62 VAL B C 1
ATOM 1870 O O . VAL B 1 62 ? 33.844 18.766 -5.879 1 39.72 62 VAL B O 1
ATOM 1873 N N . LYS B 1 63 ? 33.25 19.172 -7.891 1 38.91 63 LYS B N 1
ATOM 1874 C CA . LYS B 1 63 ? 31.875 18.844 -7.57 1 38.91 63 LYS B CA 1
ATOM 1875 C C . LYS B 1 63 ? 31.766 17.453 -6.941 1 38.91 63 LYS B C 1
ATOM 1877 O O . LYS B 1 63 ? 32.25 16.469 -7.512 1 38.91 63 LYS B O 1
ATOM 1882 N N . ALA B 1 64 ? 31.859 17.391 -5.59 1 43.03 64 ALA B N 1
ATOM 1883 C CA . ALA B 1 64 ? 31.516 16.109 -4.988 1 43.03 64 ALA B CA 1
ATOM 1884 C C . ALA B 1 64 ? 30.562 15.32 -5.891 1 43.03 64 ALA B C 1
ATOM 1886 O O . ALA B 1 64 ? 29.734 15.906 -6.586 1 43.03 64 ALA B O 1
ATOM 1887 N N . PRO B 1 65 ? 31.016 14.219 -6.449 1 42.53 65 PRO B N 1
ATOM 1888 C CA . PRO B 1 65 ? 30.031 13.469 -7.238 1 42.53 65 PRO B CA 1
ATOM 1889 C C . PRO B 1 65 ? 28.609 13.641 -6.738 1 42.53 65 PRO B C 1
ATOM 1891 O O . PRO B 1 65 ? 28.375 13.711 -5.527 1 42.53 65 PRO B O 1
ATOM 1894 N N . ALA B 1 66 ? 27.781 14.328 -7.488 1 44.56 66 ALA B N 1
ATOM 1895 C CA . ALA B 1 66 ? 26.359 14.414 -7.137 1 44.56 66 ALA B CA 1
ATOM 1896 C C . ALA B 1 66 ? 25.891 13.133 -6.457 1 44.56 66 ALA B C 1
ATOM 1898 O O . ALA B 1 66 ? 26.312 12.039 -6.816 1 44.56 66 ALA B O 1
ATOM 1899 N N . PRO B 1 67 ? 25.562 13.234 -5.238 1 43.19 67 PRO B N 1
ATOM 1900 C CA . PRO B 1 67 ? 25.031 12 -4.668 1 43.19 67 PRO B CA 1
ATOM 1901 C C . PRO B 1 67 ? 24.297 11.141 -5.699 1 43.19 67 PRO B C 1
ATOM 1903 O O . PRO B 1 67 ? 23.531 11.672 -6.516 1 43.19 67 PRO B O 1
ATOM 1906 N N . GLU B 1 68 ? 24.844 10.164 -6.277 1 43.56 68 GLU B N 1
ATOM 1907 C CA . GLU B 1 68 ? 24.172 9.219 -7.156 1 43.56 68 GLU B CA 1
ATOM 1908 C C . GLU B 1 68 ? 22.703 9.062 -6.766 1 43.56 68 GLU B C 1
ATOM 1910 O O . GLU B 1 68 ? 22.391 8.914 -5.586 1 43.56 68 GLU B O 1
ATOM 1915 N N . LEU B 1 69 ? 21.75 9.672 -7.418 1 47.47 69 LEU B N 1
ATOM 1916 C CA . LEU B 1 69 ? 20.328 9.328 -7.32 1 47.47 69 LEU B CA 1
ATOM 1917 C C . LEU B 1 69 ? 20.141 7.828 -7.125 1 47.47 69 LEU B C 1
ATOM 1919 O O . LEU B 1 69 ? 20.5 7.035 -8 1 47.47 69 LEU B O 1
ATOM 1923 N N . ARG B 1 70 ? 20.609 7.281 -6.035 1 48.62 70 ARG B N 1
ATOM 1924 C CA . ARG B 1 70 ? 20.422 5.855 -5.77 1 48.62 70 ARG B CA 1
ATOM 1925 C C . ARG B 1 70 ? 19 5.43 -6.062 1 48.62 70 ARG B C 1
ATOM 1927 O O . ARG B 1 70 ? 18.047 6.035 -5.562 1 48.62 70 ARG B O 1
ATOM 1934 N N . GLU B 1 71 ? 18.797 5.062 -7.281 1 55.34 71 GLU B N 1
ATOM 1935 C CA . GLU B 1 71 ? 17.516 4.457 -7.574 1 55.34 71 GLU B CA 1
ATOM 1936 C C . GLU B 1 71 ? 17.109 3.449 -6.5 1 55.34 71 GLU B C 1
ATOM 1938 O O . GLU B 1 71 ? 17.844 2.496 -6.234 1 55.34 71 GLU B O 1
ATOM 1943 N N . ALA B 1 72 ? 16.406 3.973 -5.559 1 60.28 72 ALA B N 1
ATOM 1944 C CA . ALA B 1 72 ? 15.945 3.094 -4.488 1 60.28 72 ALA B CA 1
ATOM 1945 C C . ALA B 1 72 ? 15.367 1.8 -5.051 1 60.28 72 ALA B C 1
ATOM 1947 O O . ALA B 1 72 ? 14.68 1.813 -6.074 1 60.28 72 ALA B O 1
ATOM 1948 N N . SER B 1 73 ? 15.922 0.628 -4.723 1 83.5 73 SER B N 1
ATOM 1949 C CA . SER B 1 73 ? 15.375 -0.679 -5.074 1 83.5 73 SER B CA 1
ATOM 1950 C C . SER B 1 73 ? 13.867 -0.737 -4.809 1 83.5 73 SER B C 1
ATOM 1952 O O . SER B 1 73 ? 13.398 -0.242 -3.785 1 83.5 73 SER B O 1
ATOM 1954 N N . PRO B 1 74 ? 13.055 -1.117 -5.855 1 92.81 74 PRO B N 1
ATOM 1955 C CA . PRO B 1 74 ? 11.602 -1.22 -5.688 1 92.81 74 PRO B CA 1
ATOM 1956 C C . PRO B 1 74 ? 11.195 -2.318 -4.707 1 92.81 74 PRO B C 1
ATOM 1958 O O . PRO B 1 74 ? 10.008 -2.527 -4.465 1 92.81 74 PRO B O 1
ATOM 1961 N N . GLN B 1 75 ? 12.109 -2.971 -4.117 1 92.94 75 GLN B N 1
ATOM 1962 C CA . GLN B 1 75 ? 11.852 -4.207 -3.389 1 92.94 75 GLN B CA 1
ATOM 1963 C C . GLN B 1 75 ? 10.922 -3.961 -2.207 1 92.94 75 GLN B C 1
ATOM 1965 O O . GLN B 1 75 ? 9.984 -4.727 -1.98 1 92.94 75 GLN B O 1
ATOM 1970 N N . ALA B 1 76 ? 11.133 -2.877 -1.556 1 95.44 76 ALA B N 1
ATOM 1971 C CA . ALA B 1 76 ? 10.305 -2.617 -0.383 1 95.44 76 ALA B CA 1
ATOM 1972 C C . ALA B 1 76 ? 8.859 -2.336 -0.785 1 95.44 76 ALA B C 1
ATOM 1974 O O . ALA B 1 76 ? 7.926 -2.686 -0.058 1 95.44 76 ALA B O 1
ATOM 1975 N N . ALA B 1 77 ? 8.68 -1.693 -1.912 1 97.44 77 ALA B N 1
ATOM 1976 C CA . ALA B 1 77 ? 7.32 -1.478 -2.41 1 97.44 77 ALA B CA 1
ATOM 1977 C C . ALA B 1 77 ? 6.648 -2.801 -2.766 1 97.44 77 ALA B C 1
ATOM 1979 O O . ALA B 1 77 ? 5.473 -3.008 -2.463 1 97.44 77 ALA B O 1
ATOM 1980 N N . LEU B 1 78 ? 7.418 -3.656 -3.363 1 97.75 78 LEU B N 1
ATOM 1981 C CA . LEU B 1 78 ? 6.895 -4.969 -3.725 1 97.75 78 LEU B CA 1
ATOM 1982 C C . LEU B 1 78 ? 6.582 -5.789 -2.479 1 97.75 78 LEU B C 1
ATOM 1984 O O . LEU B 1 78 ? 5.578 -6.508 -2.436 1 97.75 78 LEU B O 1
ATOM 1988 N N . GLN B 1 79 ? 7.402 -5.695 -1.492 1 96.88 79 GLN B N 1
ATOM 1989 C CA . GLN B 1 79 ? 7.137 -6.359 -0.222 1 96.88 79 GLN B CA 1
ATOM 1990 C C . GLN B 1 79 ? 5.828 -5.871 0.391 1 96.88 79 GLN B C 1
ATOM 1992 O O . GLN B 1 79 ? 5.023 -6.672 0.875 1 96.88 79 GLN B O 1
ATOM 1997 N N . LEU B 1 80 ? 5.637 -4.574 0.345 1 98.38 80 LEU B N 1
ATOM 1998 C CA . LEU B 1 80 ? 4.41 -4.016 0.901 1 98.38 80 LEU B CA 1
ATOM 1999 C C . LEU B 1 80 ? 3.188 -4.516 0.136 1 98.38 80 LEU B C 1
ATOM 2001 O O . LEU B 1 80 ? 2.191 -4.914 0.742 1 98.38 80 LEU B O 1
ATOM 2005 N N . LEU B 1 81 ? 3.266 -4.52 -1.173 1 98.75 81 LEU B N 1
ATOM 2006 C CA . LEU B 1 81 ? 2.158 -5.035 -1.974 1 98.75 81 LEU B CA 1
ATOM 2007 C C . LEU B 1 81 ? 1.867 -6.488 -1.627 1 98.75 81 LEU B C 1
ATOM 2009 O O . LEU B 1 81 ? 0.705 -6.883 -1.505 1 98.75 81 LEU B O 1
ATOM 2013 N N . GLY B 1 82 ? 2.918 -7.234 -1.474 1 98.19 82 GLY B N 1
ATOM 2014 C CA . GLY B 1 82 ? 2.75 -8.633 -1.099 1 98.19 82 GLY B CA 1
ATOM 2015 C C . GLY B 1 82 ? 2.059 -8.812 0.24 1 98.19 82 GLY B C 1
ATOM 2016 O O . GLY B 1 82 ? 1.18 -9.664 0.382 1 98.19 82 GLY B O 1
ATOM 2017 N N . LEU B 1 83 ? 2.453 -8.016 1.2 1 98.38 83 LEU B N 1
ATOM 2018 C CA . LEU B 1 83 ? 1.873 -8.094 2.537 1 98.38 83 LEU B CA 1
ATOM 2019 C C . LEU B 1 83 ? 0.397 -7.707 2.51 1 98.38 83 LEU B C 1
ATOM 2021 O O . LEU B 1 83 ? -0.433 -8.375 3.133 1 98.38 83 LEU B O 1
ATOM 2025 N N . LEU B 1 84 ? 0.079 -6.645 1.776 1 98.88 84 LEU B N 1
ATOM 2026 C CA . LEU B 1 84 ? -1.305 -6.195 1.674 1 98.88 84 LEU B CA 1
ATOM 2027 C C . LEU B 1 84 ? -2.164 -7.238 0.97 1 98.88 84 LEU B C 1
ATOM 2029 O O . LEU B 1 84 ? -3.312 -7.469 1.358 1 98.88 84 LEU B O 1
ATOM 2033 N N . GLN B 1 85 ? -1.596 -7.84 -0.038 1 98.81 85 GLN B N 1
ATOM 2034 C CA . GLN B 1 85 ? -2.334 -8.891 -0.729 1 98.81 85 GLN B CA 1
ATOM 2035 C C . GLN B 1 85 ? -2.533 -10.109 0.174 1 98.81 85 GLN B C 1
ATOM 2037 O O . GLN B 1 85 ? -3.637 -10.641 0.264 1 98.81 85 GLN B O 1
ATOM 2042 N N . ARG B 1 86 ? -1.53 -10.555 0.833 1 98 86 ARG B N 1
ATOM 2043 C CA . ARG B 1 86 ? -1.577 -11.742 1.677 1 98 86 ARG B CA 1
ATOM 2044 C C . ARG B 1 86 ? -2.549 -11.555 2.836 1 98 86 ARG B C 1
ATOM 2046 O O . ARG B 1 86 ? -3.381 -12.422 3.104 1 98 86 ARG B O 1
ATOM 2053 N N . ASP B 1 87 ? -2.555 -10.406 3.451 1 98.5 87 ASP B N 1
ATOM 2054 C CA . ASP B 1 87 ? -3.277 -10.211 4.707 1 98.5 87 ASP B CA 1
ATOM 2055 C C . ASP B 1 87 ? -4.652 -9.594 4.457 1 98.5 87 ASP B C 1
ATOM 2057 O O . ASP B 1 87 ? -5.523 -9.641 5.328 1 98.5 87 ASP B O 1
ATOM 2061 N N . ALA B 1 88 ? -4.855 -9.016 3.211 1 98.88 88 ALA B N 1
ATOM 2062 C CA . ALA B 1 88 ? -6.078 -8.227 3.055 1 98.88 88 ALA B CA 1
ATOM 2063 C C . ALA B 1 88 ? -6.703 -8.453 1.682 1 98.88 88 ALA B C 1
ATOM 2065 O O . ALA B 1 88 ? -7.75 -7.879 1.369 1 98.88 88 ALA B O 1
ATOM 2066 N N . ARG B 1 89 ? -6.094 -9.195 0.831 1 98.69 89 ARG B N 1
ATOM 2067 C CA . ARG B 1 89 ? -6.551 -9.367 -0.544 1 98.69 89 ARG B CA 1
ATOM 2068 C C . ARG B 1 89 ? -6.684 -8.023 -1.255 1 98.69 89 ARG B C 1
ATOM 2070 O O . ARG B 1 89 ? -7.645 -7.801 -1.992 1 98.69 89 ARG B O 1
ATOM 2077 N N . PHE B 1 90 ? -5.73 -7.207 -0.991 1 98.94 90 PHE B N 1
ATOM 2078 C CA . PHE B 1 90 ? -5.773 -5.824 -1.451 1 98.94 90 PHE B CA 1
ATOM 2079 C C . PHE B 1 90 ? -5.773 -5.762 -2.973 1 98.94 90 PHE B C 1
ATOM 2081 O O . PHE B 1 90 ? -6.605 -5.074 -3.572 1 98.94 90 PHE B O 1
ATOM 2088 N N . ILE B 1 91 ? -4.828 -6.473 -3.594 1 98.94 91 ILE B N 1
ATOM 2089 C CA . ILE B 1 91 ? -4.73 -6.434 -5.047 1 98.94 91 ILE B CA 1
ATOM 2090 C C . ILE B 1 91 ? -5.965 -7.086 -5.668 1 98.94 91 ILE B C 1
ATOM 2092 O O . ILE B 1 91 ? -6.516 -6.582 -6.648 1 98.94 91 ILE B O 1
ATOM 2096 N N . ASP B 1 92 ? -6.465 -8.211 -5.07 1 98.69 92 ASP B N 1
ATOM 2097 C CA . ASP B 1 92 ? -7.711 -8.812 -5.531 1 98.69 92 ASP B CA 1
ATOM 2098 C C . ASP B 1 92 ? -8.844 -7.785 -5.57 1 98.69 92 ASP B C 1
ATOM 2100 O O . ASP B 1 92 ? -9.562 -7.688 -6.566 1 98.69 92 ASP B O 1
ATOM 2104 N N . PHE B 1 93 ? -8.938 -7.043 -4.504 1 98.75 93 PHE B N 1
ATOM 2105 C CA . PHE B 1 93 ? -10.008 -6.062 -4.359 1 98.75 93 PHE B CA 1
ATOM 2106 C C . PHE B 1 93 ? -9.852 -4.938 -5.379 1 98.75 93 PHE B C 1
ATOM 2108 O O . PHE B 1 93 ? -10.812 -4.566 -6.055 1 98.75 93 PHE B O 1
ATOM 2115 N N . VAL B 1 94 ? -8.625 -4.43 -5.512 1 98.75 94 VAL B N 1
ATOM 2116 C CA . VAL B 1 94 ? -8.359 -3.273 -6.359 1 98.75 94 VAL B CA 1
ATOM 2117 C C . VAL B 1 94 ? -8.539 -3.654 -7.824 1 98.75 94 VAL B C 1
ATOM 2119 O O . VAL B 1 94 ? -9 -2.844 -8.633 1 98.75 94 VAL B O 1
ATOM 2122 N N . GLU B 1 95 ? -8.266 -4.887 -8.164 1 98.06 95 GLU B N 1
ATOM 2123 C CA . GLU B 1 95 ? -8.32 -5.324 -9.562 1 98.06 95 GLU B CA 1
ATOM 2124 C C . GLU B 1 95 ? -9.734 -5.758 -9.953 1 98.06 95 GLU B C 1
ATOM 2126 O O . GLU B 1 95 ? -10.031 -5.93 -11.133 1 98.06 95 GLU B O 1
ATOM 2131 N N . GLU B 1 96 ? -10.586 -5.91 -8.992 1 97.75 96 GLU B N 1
ATOM 2132 C CA . GLU B 1 96 ? -11.977 -6.25 -9.281 1 97.75 96 GLU B CA 1
ATOM 2133 C C . GLU B 1 96 ? -12.727 -5.059 -9.867 1 97.75 96 GLU B C 1
ATOM 2135 O O . GLU B 1 96 ? -12.609 -3.938 -9.367 1 97.75 96 GLU B O 1
ATOM 2140 N N . ASP B 1 97 ? -13.438 -5.309 -10.914 1 97.81 97 ASP B N 1
ATOM 2141 C CA . ASP B 1 97 ? -14.352 -4.285 -11.406 1 97.81 97 ASP B CA 1
ATOM 2142 C C . ASP B 1 97 ? -15.586 -4.168 -10.516 1 97.81 97 ASP B C 1
ATOM 2144 O O . ASP B 1 97 ? -16.453 -5.047 -10.523 1 97.81 97 ASP B O 1
ATOM 2148 N N . ILE B 1 98 ? -15.727 -3.043 -9.82 1 98.06 98 ILE B N 1
ATOM 2149 C CA . ILE B 1 98 ? -16.781 -2.975 -8.812 1 98.06 98 ILE B CA 1
ATOM 2150 C C . ILE B 1 98 ? -17.891 -2.033 -9.289 1 98.06 98 ILE B C 1
ATOM 2152 O O . ILE B 1 98 ? -18.797 -1.703 -8.523 1 98.06 98 ILE B O 1
ATOM 2156 N N . ALA B 1 99 ? -17.891 -1.546 -10.508 1 96.75 99 ALA B N 1
ATOM 2157 C CA . ALA B 1 99 ? -18.828 -0.57 -11.047 1 96.75 99 ALA B CA 1
ATOM 2158 C C . ALA B 1 99 ? -20.266 -1.078 -10.938 1 96.75 99 ALA B C 1
ATOM 2160 O O . ALA B 1 99 ? -21.188 -0.305 -10.656 1 96.75 99 ALA B O 1
ATOM 2161 N N . GLY B 1 100 ? -20.484 -2.344 -11.023 1 97.19 100 GLY B N 1
ATOM 2162 C CA . GLY B 1 100 ? -21.828 -2.9 -11.078 1 97.19 100 GLY B CA 1
ATOM 2163 C C . GLY B 1 100 ? -22.344 -3.346 -9.719 1 97.19 100 GLY B C 1
ATOM 2164 O O . GLY B 1 100 ? -23.484 -3.807 -9.609 1 97.19 100 GLY B O 1
ATOM 2165 N N . TYR B 1 101 ? -21.547 -3.25 -8.672 1 98.06 101 TYR B N 1
ATOM 2166 C CA . TYR B 1 101 ? -21.938 -3.701 -7.34 1 98.06 101 TYR B CA 1
ATOM 2167 C C . TYR B 1 101 ? -22.625 -2.586 -6.562 1 98.06 101 TYR B C 1
ATOM 2169 O O . TYR B 1 101 ? -22.266 -1.412 -6.711 1 98.06 101 TYR B O 1
ATOM 2177 N N . ALA B 1 102 ? -23.547 -2.957 -5.758 1 98.25 102 ALA B N 1
ATOM 2178 C CA . ALA B 1 102 ? -24.156 -2.004 -4.836 1 98.25 102 ALA B CA 1
ATOM 2179 C C . ALA B 1 102 ? -23.188 -1.635 -3.713 1 98.25 102 ALA B C 1
ATOM 2181 O O . ALA B 1 102 ? -22.344 -2.443 -3.318 1 98.25 102 ALA B O 1
ATOM 2182 N N . ASP B 1 103 ? -23.375 -0.465 -3.17 1 98.19 103 ASP B N 1
ATOM 2183 C CA . ASP B 1 103 ? -22.5 0.012 -2.109 1 98.19 103 ASP B CA 1
ATOM 2184 C C . ASP B 1 103 ? -22.469 -0.96 -0.933 1 98.19 103 ASP B C 1
ATOM 2186 O O . ASP B 1 103 ? -21.422 -1.184 -0.322 1 98.19 103 ASP B O 1
ATOM 2190 N N . ALA B 1 104 ? -23.625 -1.492 -0.592 1 98.31 104 ALA B N 1
ATOM 2191 C CA . ALA B 1 104 ? -23.688 -2.428 0.527 1 98.31 104 ALA B CA 1
ATOM 2192 C C . ALA B 1 104 ? -22.812 -3.645 0.274 1 98.31 104 ALA B C 1
ATOM 2194 O O . ALA B 1 104 ? -22.109 -4.113 1.18 1 98.31 104 ALA B O 1
ATOM 2195 N N . ASP B 1 105 ? -22.812 -4.102 -0.968 1 98.25 105 ASP B N 1
ATOM 2196 C CA . ASP B 1 105 ? -21.969 -5.238 -1.344 1 98.25 105 ASP B CA 1
ATOM 2197 C C . ASP B 1 105 ? -20.484 -4.875 -1.283 1 98.25 105 ASP B C 1
ATOM 2199 O O . ASP B 1 105 ? -19.672 -5.648 -0.774 1 98.25 105 ASP B O 1
ATOM 2203 N N . ILE B 1 106 ? -20.234 -3.727 -1.771 1 98.62 106 ILE B N 1
ATOM 2204 C CA . ILE B 1 106 ? -18.859 -3.246 -1.735 1 98.62 106 ILE B CA 1
ATOM 2205 C C . ILE B 1 106 ? -18.406 -3.08 -0.287 1 98.62 106 ILE B C 1
ATOM 2207 O O . ILE B 1 106 ? -17.281 -3.451 0.065 1 98.62 106 ILE B O 1
ATOM 2211 N N . GLY B 1 107 ? -19.281 -2.52 0.524 1 98.62 107 GLY B N 1
ATOM 2212 C CA . GLY B 1 107 ? -18.953 -2.268 1.92 1 98.62 107 GLY B CA 1
ATOM 2213 C C . GLY B 1 107 ? -18.594 -3.525 2.684 1 98.62 107 GLY B C 1
ATOM 2214 O O . GLY B 1 107 ? -17.656 -3.521 3.482 1 98.62 107 GLY B O 1
ATOM 2215 N N . ALA B 1 108 ? -19.328 -4.602 2.414 1 98.06 108 ALA B N 1
ATOM 2216 C CA . ALA B 1 108 ? -19.047 -5.871 3.078 1 98.06 108 ALA B CA 1
ATOM 2217 C C . ALA B 1 108 ? -17.641 -6.363 2.742 1 98.06 108 ALA B C 1
ATOM 2219 O O . ALA B 1 108 ? -16.891 -6.773 3.631 1 98.06 108 ALA B O 1
ATOM 2220 N N . ALA B 1 109 ? -17.297 -6.328 1.47 1 98.31 109 ALA B N 1
ATOM 2221 C CA . ALA B 1 109 ? -15.961 -6.734 1.039 1 98.31 109 ALA B CA 1
ATOM 2222 C C . ALA B 1 109 ? -14.898 -5.777 1.57 1 98.31 109 ALA B C 1
ATOM 2224 O O . ALA B 1 109 ? -13.836 -6.207 2.018 1 98.31 109 ALA B O 1
ATOM 2225 N N . ALA B 1 110 ? -15.273 -4.5 1.572 1 98.75 110 ALA B N 1
ATOM 2226 C CA . ALA B 1 110 ? -14.328 -3.463 1.978 1 98.75 110 ALA B CA 1
ATOM 2227 C C . ALA B 1 110 ? -14 -3.572 3.463 1 98.75 110 ALA B C 1
ATOM 2229 O O . ALA B 1 110 ? -12.875 -3.268 3.879 1 98.75 110 ALA B O 1
ATOM 2230 N N . ARG B 1 111 ? -14.93 -4.035 4.285 1 98.69 111 ARG B N 1
ATOM 2231 C CA . ARG B 1 111 ? -14.664 -4.227 5.707 1 98.69 111 ARG B CA 1
ATOM 2232 C C . ARG B 1 111 ? -13.531 -5.219 5.926 1 98.69 111 ARG B C 1
ATOM 2234 O O . ARG B 1 111 ? -12.633 -4.977 6.742 1 98.69 111 ARG B O 1
ATOM 2241 N N . LEU B 1 112 ? -13.555 -6.293 5.164 1 98.31 112 LEU B N 1
ATOM 2242 C CA . LEU B 1 112 ? -12.523 -7.32 5.285 1 98.31 112 LEU B CA 1
ATOM 2243 C C . LEU B 1 112 ? -11.172 -6.793 4.816 1 98.31 112 LEU B C 1
ATOM 2245 O O . LEU B 1 112 ? -10.156 -7.02 5.473 1 98.31 112 LEU B O 1
ATOM 2249 N N . VAL B 1 113 ? -11.18 -6.098 3.721 1 98.88 113 VAL B N 1
ATOM 2250 C CA . VAL B 1 113 ? -9.961 -5.523 3.174 1 98.88 113 VAL B CA 1
ATOM 2251 C C . VAL B 1 113 ? -9.398 -4.484 4.145 1 98.88 113 VAL B C 1
ATOM 2253 O O . VAL B 1 113 ? -8.195 -4.469 4.414 1 98.88 113 VAL B O 1
ATOM 2256 N N . HIS B 1 114 ? -10.234 -3.637 4.68 1 98.88 114 HIS B N 1
ATOM 2257 C CA . HIS B 1 114 ? -9.875 -2.609 5.648 1 98.88 114 HIS B CA 1
ATOM 2258 C C . HIS B 1 114 ? -9.203 -3.219 6.875 1 98.88 114 HIS B C 1
ATOM 2260 O O . HIS B 1 114 ? -8.109 -2.799 7.262 1 98.88 114 HIS B O 1
ATOM 2266 N N . ASP B 1 115 ? -9.852 -4.234 7.418 1 98.69 115 ASP B N 1
ATOM 2267 C CA . ASP B 1 115 ? -9.32 -4.879 8.617 1 98.69 115 ASP B CA 1
ATOM 2268 C C . ASP B 1 115 ? -7.945 -5.484 8.344 1 98.69 115 ASP B C 1
ATOM 2270 O O . ASP B 1 115 ? -7.023 -5.336 9.148 1 98.69 115 ASP B O 1
ATOM 2274 N N . GLY B 1 116 ? -7.809 -6.152 7.234 1 98.88 116 GLY B N 1
ATOM 2275 C CA . GLY B 1 116 ? -6.539 -6.758 6.863 1 98.88 116 GLY B CA 1
ATOM 2276 C C . GLY B 1 116 ? -5.445 -5.738 6.605 1 98.88 116 GLY B C 1
ATOM 2277 O O . GLY B 1 116 ? -4.301 -5.926 7.027 1 98.88 116 GLY B O 1
ATOM 2278 N N . CYS B 1 117 ? -5.789 -4.684 5.902 1 98.88 117 CYS B N 1
ATOM 2279 C CA . CYS B 1 117 ? -4.809 -3.641 5.625 1 98.88 117 CYS B CA 1
ATOM 2280 C C . CYS B 1 117 ? -4.359 -2.959 6.914 1 98.88 117 CYS B C 1
ATOM 2282 O O . CYS B 1 117 ? -3.172 -2.689 7.098 1 98.88 117 CYS B O 1
ATOM 2284 N N . ARG B 1 118 ? -5.32 -2.686 7.754 1 98.75 118 ARG B N 1
ATOM 2285 C CA . ARG B 1 118 ? -5.008 -2.053 9.031 1 98.75 118 ARG B CA 1
ATOM 2286 C C . ARG B 1 118 ? -4.055 -2.914 9.852 1 98.75 118 ARG B C 1
ATOM 2288 O O . ARG B 1 118 ? -3.061 -2.414 10.383 1 98.75 118 ARG B O 1
ATOM 2295 N N . ALA B 1 119 ? -4.312 -4.18 9.922 1 98.75 119 ALA B N 1
ATOM 2296 C CA . ALA B 1 119 ? -3.451 -5.102 10.656 1 98.75 119 ALA B CA 1
ATOM 2297 C C . ALA B 1 119 ? -2.062 -5.172 10.031 1 98.75 119 ALA B C 1
ATOM 2299 O O . ALA B 1 119 ? -1.053 -5.133 10.742 1 98.75 119 ALA B O 1
ATOM 2300 N N . ALA B 1 120 ? -1.979 -5.266 8.727 1 98.81 120 ALA B N 1
ATOM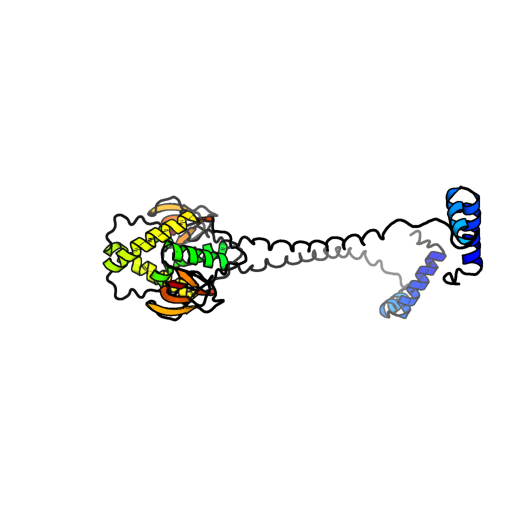 2301 C CA . ALA B 1 120 ? -0.705 -5.348 8.023 1 98.81 120 ALA B CA 1
ATOM 2302 C C . ALA B 1 120 ? 0.134 -4.094 8.25 1 98.81 120 ALA B C 1
ATOM 2304 O O . ALA B 1 120 ? 1.333 -4.184 8.523 1 98.81 120 ALA B O 1
ATOM 2305 N N . LEU B 1 121 ? -0.508 -2.936 8.156 1 98.88 121 LEU B N 1
ATOM 2306 C CA . LEU B 1 121 ? 0.231 -1.692 8.336 1 98.88 121 LEU B CA 1
ATOM 2307 C C . LEU B 1 121 ? 0.713 -1.554 9.773 1 98.88 121 LEU B C 1
ATOM 2309 O O . LEU B 1 121 ? 1.866 -1.189 10.016 1 98.88 121 LEU B O 1
ATOM 2313 N N . ARG B 1 122 ? -0.053 -1.903 10.703 1 98.69 122 ARG B N 1
ATOM 2314 C CA . ARG B 1 122 ? 0.312 -1.739 12.102 1 98.69 122 ARG B CA 1
ATOM 2315 C C . ARG B 1 122 ? 1.418 -2.713 12.5 1 98.69 122 ARG B C 1
ATOM 2317 O O . ARG B 1 122 ? 2.238 -2.408 13.367 1 98.69 122 ARG B O 1
ATOM 2324 N N . GLU B 1 123 ? 1.399 -3.832 11.859 1 98.69 123 GLU B N 1
ATOM 2325 C CA . GLU B 1 123 ? 2.449 -4.809 12.133 1 98.69 123 GLU B CA 1
ATOM 2326 C C . GLU B 1 123 ? 3.801 -4.324 11.609 1 98.69 123 GLU B C 1
ATOM 2328 O O . GLU B 1 123 ? 4.836 -4.559 12.242 1 98.69 123 GLU B O 1
ATOM 2333 N N . HIS B 1 124 ? 3.822 -3.549 10.547 1 98.62 124 HIS B N 1
ATOM 2334 C CA . HIS B 1 124 ? 5.086 -3.359 9.836 1 98.62 124 HIS B CA 1
ATOM 2335 C C . HIS B 1 124 ? 5.492 -1.892 9.82 1 98.62 124 HIS B C 1
ATOM 2337 O O . HIS B 1 124 ? 6.617 -1.559 9.438 1 98.62 124 HIS B O 1
ATOM 2343 N N . PHE B 1 125 ? 4.562 -1.082 10.266 1 98.75 125 PHE B N 1
ATOM 2344 C CA . PHE B 1 125 ? 4.844 0.348 10.305 1 98.75 125 PHE B CA 1
ATOM 2345 C C . PHE B 1 125 ? 4.285 0.973 11.578 1 98.75 125 PHE B C 1
ATOM 2347 O O . PHE B 1 125 ? 3.283 0.503 12.117 1 98.75 125 PHE B O 1
ATOM 2354 N N . THR B 1 126 ? 4.918 1.948 12.039 1 98.88 126 THR B N 1
ATOM 2355 C CA . THR B 1 126 ? 4.309 2.896 12.969 1 98.88 126 THR B CA 1
ATOM 2356 C C . THR B 1 126 ? 3.938 4.191 12.25 1 98.88 126 THR B C 1
ATOM 2358 O O . THR B 1 126 ? 4.816 4.941 11.82 1 98.88 126 THR B O 1
ATOM 2361 N N . ILE B 1 127 ? 2.723 4.418 12.086 1 98.81 127 ILE B N 1
ATOM 2362 C CA . ILE B 1 127 ? 2.189 5.566 11.359 1 98.81 127 ILE B CA 1
ATOM 2363 C C . ILE B 1 127 ? 1.491 6.516 12.336 1 98.81 127 ILE B C 1
ATOM 2365 O O . ILE B 1 127 ? 0.653 6.086 13.133 1 98.81 127 ILE B O 1
ATOM 2369 N N . MET B 1 128 ? 1.869 7.75 12.289 1 98.56 128 MET B N 1
ATOM 2370 C CA . MET B 1 128 ? 1.304 8.727 13.219 1 98.56 128 MET B CA 1
ATOM 2371 C C . MET B 1 128 ? 1 10.039 12.508 1 98.56 128 MET B C 1
ATOM 2373 O O . MET B 1 128 ? 1.579 10.336 11.461 1 98.56 128 MET B O 1
ATOM 2377 N N . PRO B 1 129 ? 0.096 10.82 13.07 1 98.62 129 PRO B N 1
ATOM 2378 C CA . PRO B 1 129 ? -0.132 12.141 12.477 1 98.62 129 PRO B CA 1
ATOM 2379 C C . PRO B 1 129 ? 1.108 13.031 12.523 1 98.62 129 PRO B C 1
ATOM 2381 O O . PRO B 1 129 ? 1.915 12.922 13.453 1 98.62 129 PRO B O 1
ATOM 2384 N N . VAL B 1 130 ? 1.248 13.875 11.531 1 98.69 130 VAL B N 1
ATOM 2385 C CA . VAL B 1 130 ? 2.299 14.891 11.531 1 98.69 130 VAL B CA 1
ATOM 2386 C C . VAL B 1 130 ? 2.012 15.93 12.602 1 98.69 130 VAL B C 1
ATOM 2388 O O . VAL B 1 130 ? 2.922 16.375 13.305 1 98.69 130 VAL B O 1
ATOM 2391 N N . ARG B 1 131 ? 0.761 16.312 12.695 1 98.38 131 ARG B N 1
ATOM 2392 C CA . ARG B 1 131 ? 0.314 17.266 13.711 1 98.38 131 ARG B CA 1
ATOM 2393 C C . ARG B 1 131 ? -0.575 16.578 14.742 1 98.38 131 ARG B C 1
ATOM 2395 O O . ARG B 1 131 ? -1.435 15.766 14.391 1 98.38 131 ARG B O 1
ATOM 2402 N N . ASP B 1 132 ? -0.43 16.969 15.984 1 97.94 132 ASP B N 1
ATOM 2403 C CA . ASP B 1 132 ? -1.195 16.359 17.062 1 97.94 132 ASP B CA 1
ATOM 2404 C C . ASP B 1 132 ? -2.541 17.047 17.25 1 97.94 132 ASP B C 1
ATOM 2406 O O . ASP B 1 132 ? -3.473 16.469 17.812 1 97.94 132 ASP B O 1
ATOM 2410 N N . GLU B 1 133 ? -2.559 18.297 16.797 1 98.12 133 GLU B N 1
ATOM 2411 C CA . GLU B 1 133 ? -3.797 19.047 16.953 1 98.12 133 GLU B CA 1
ATOM 2412 C C . GLU B 1 133 ? -4.922 18.469 16.109 1 98.12 133 GLU B C 1
ATOM 2414 O O . GLU B 1 133 ? -4.684 18 14.992 1 98.12 133 GLU B O 1
ATOM 2419 N N . ALA B 1 134 ? -6.133 18.547 16.594 1 97.88 134 ALA B N 1
ATOM 2420 C CA . ALA B 1 134 ? -7.297 18.031 15.883 1 97.88 134 ALA B CA 1
ATOM 2421 C C . ALA B 1 134 ? -7.598 18.859 14.648 1 97.88 134 ALA B C 1
ATOM 2423 O O . ALA B 1 134 ? -7.344 20.078 14.633 1 97.88 134 ALA B O 1
ATOM 2424 N N . GLU B 1 135 ? -8.016 18.172 13.594 1 98.44 135 GLU B N 1
ATOM 2425 C CA . GLU B 1 135 ? -8.531 18.906 12.453 1 98.44 135 GLU B CA 1
ATOM 2426 C C . GLU B 1 135 ? -9.578 19.938 12.891 1 98.44 135 GLU B C 1
ATOM 2428 O O . GLU B 1 135 ? -10.414 19.641 13.75 1 98.44 135 GLU B O 1
ATOM 2433 N N . GLY B 1 136 ? -9.516 21.141 12.367 1 98.44 136 GLY B N 1
ATOM 2434 C CA . GLY B 1 136 ? -10.391 22.234 12.773 1 98.44 136 GLY B CA 1
ATOM 2435 C C . GLY B 1 136 ? -9.758 23.156 13.797 1 98.44 136 GLY B C 1
ATOM 2436 O O . GLY B 1 136 ? -10.242 24.266 14.023 1 98.44 136 GLY B O 1
ATOM 2437 N N . SER B 1 137 ? -8.648 22.734 14.43 1 98.69 137 SER B N 1
ATOM 2438 C CA . SER B 1 137 ? -7.949 23.547 15.422 1 98.69 137 SER B CA 1
ATOM 2439 C C . SER B 1 137 ? -7.203 24.703 14.766 1 98.69 137 SER B C 1
ATOM 2441 O O . SER B 1 137 ? -6.68 24.562 13.656 1 98.69 137 SER B O 1
ATOM 2443 N N . ARG B 1 138 ? -7.176 25.812 15.477 1 98.69 138 ARG B N 1
ATOM 2444 C CA . ARG B 1 138 ? -6.348 26.938 15.055 1 98.69 138 ARG B CA 1
ATOM 2445 C C . ARG B 1 138 ? -4.906 26.75 15.516 1 98.69 138 ARG B C 1
ATOM 2447 O O . ARG B 1 138 ? -4.656 26.375 16.656 1 98.69 138 ARG B O 1
ATOM 2454 N N . VAL B 1 139 ? -3.984 26.984 14.539 1 98.69 139 VAL B N 1
ATOM 2455 C CA . VAL B 1 139 ? -2.576 26.812 14.883 1 98.69 139 VAL B CA 1
ATOM 2456 C C . VAL B 1 139 ? -1.755 27.938 14.281 1 98.69 139 VAL B C 1
ATOM 2458 O O . VAL B 1 139 ? -2.193 28.609 13.336 1 98.69 139 VAL B O 1
ATOM 2461 N N . THR B 1 140 ? -0.621 28.219 14.875 1 98.62 140 THR B N 1
ATOM 2462 C CA . THR B 1 140 ? 0.363 29.141 14.328 1 98.62 140 THR B CA 1
ATOM 2463 C C . THR B 1 140 ? 1.641 28.406 13.93 1 98.62 140 THR B C 1
ATOM 2465 O O . THR B 1 140 ? 2.209 27.672 14.742 1 98.62 140 THR B O 1
ATOM 2468 N N . LEU B 1 141 ? 2.002 28.578 12.672 1 98.44 141 LEU B N 1
ATOM 2469 C CA . LEU B 1 141 ? 3.256 28.031 12.164 1 98.44 141 LEU B CA 1
ATOM 2470 C C . LEU B 1 141 ? 4.379 29.062 12.281 1 98.44 141 LEU B C 1
ATOM 2472 O O . LEU B 1 141 ? 4.32 30.125 11.664 1 98.44 141 LEU B O 1
ATOM 2476 N N . PRO B 1 142 ? 5.363 28.766 13.109 1 98.19 142 PRO B N 1
ATOM 2477 C CA . PRO B 1 142 ? 6.453 29.734 13.273 1 98.19 142 PRO B CA 1
ATOM 2478 C C . PRO B 1 142 ? 7.34 29.844 12.039 1 98.19 142 PRO B C 1
ATOM 2480 O O . PRO B 1 142 ? 7.27 29 11.148 1 98.19 142 PRO B O 1
ATOM 2483 N N . ALA B 1 143 ? 8.141 30.875 12.023 1 97.56 143 ALA B N 1
ATOM 2484 C CA . ALA B 1 143 ? 9.172 30.953 10.992 1 97.56 143 ALA B CA 1
ATOM 2485 C C . ALA B 1 143 ? 10.094 29.734 11.047 1 97.56 143 ALA B C 1
ATOM 2487 O O . ALA B 1 143 ? 10.492 29.297 12.125 1 97.56 143 ALA B O 1
ATOM 2488 N N . GLY B 1 144 ? 10.281 29.156 9.898 1 96.75 144 GLY B N 1
ATOM 2489 C CA . GLY B 1 144 ? 11.195 28.031 9.844 1 96.75 144 GLY B CA 1
ATOM 2490 C C . GLY B 1 144 ? 10.492 26.688 9.992 1 96.75 144 GLY B C 1
ATOM 2491 O O . GLY B 1 144 ? 11.148 25.641 10.094 1 96.75 144 GLY B O 1
ATOM 2492 N N . PHE B 1 145 ? 9.172 26.719 10.07 1 97 145 PHE B N 1
ATOM 2493 C CA . PHE B 1 145 ? 8.477 25.453 10.164 1 97 145 PHE B CA 1
ATOM 2494 C C . PHE B 1 145 ? 8.836 24.547 8.977 1 97 145 PHE B C 1
ATOM 2496 O O . PHE B 1 145 ? 9.305 25.031 7.949 1 97 145 PHE B O 1
ATOM 2503 N N . ASP B 1 146 ? 8.727 23.297 9.203 1 96 146 ASP B N 1
ATOM 2504 C CA . ASP B 1 146 ? 9.07 22.312 8.18 1 96 146 ASP B CA 1
ATOM 2505 C C . ASP B 1 146 ? 8.008 22.281 7.082 1 96 146 ASP B C 1
ATOM 2507 O O . ASP B 1 146 ? 6.988 21.594 7.227 1 96 146 ASP B O 1
ATOM 2511 N N . ALA B 1 147 ? 8.258 22.828 5.953 1 94.38 147 ALA B N 1
ATOM 2512 C CA . ALA B 1 147 ? 7.301 22.953 4.855 1 94.38 147 ALA B CA 1
ATOM 2513 C C . ALA B 1 147 ? 7.09 21.625 4.148 1 94.38 147 ALA B C 1
ATOM 2515 O O . ALA B 1 147 ? 6.148 21.469 3.371 1 94.38 147 ALA B O 1
ATOM 2516 N N . THR B 1 148 ? 7.93 20.641 4.379 1 93.56 148 THR B N 1
ATOM 2517 C CA . THR B 1 148 ? 7.754 19.328 3.785 1 93.56 148 THR B CA 1
ATOM 2518 C C . THR B 1 148 ? 6.754 18.5 4.59 1 93.56 148 THR B C 1
ATOM 2520 O O . THR B 1 148 ? 6.117 17.594 4.055 1 93.56 148 THR B O 1
ATOM 2523 N N . ALA B 1 149 ? 6.625 18.922 5.82 1 97.5 149 ALA B N 1
ATOM 2524 C CA . ALA B 1 149 ? 5.738 18.172 6.707 1 97.5 149 ALA B CA 1
ATOM 2525 C C . ALA B 1 149 ? 4.41 18.891 6.898 1 97.5 149 ALA B C 1
ATOM 2527 O O . ALA B 1 149 ? 3.426 18.297 7.34 1 97.5 149 ALA B O 1
ATOM 2528 N N . VAL B 1 150 ? 4.438 20.203 6.66 1 98.25 150 VAL B N 1
ATOM 2529 C CA . VAL B 1 150 ? 3.221 21 6.812 1 98.25 150 VAL B CA 1
ATOM 2530 C C . VAL B 1 150 ? 3.02 21.875 5.578 1 98.25 150 VAL B C 1
ATOM 2532 O O . VAL B 1 150 ? 3.82 22.766 5.309 1 98.25 150 VAL B O 1
ATOM 2535 N N . ARG B 1 151 ? 1.965 21.625 4.918 1 97.81 151 ARG B N 1
ATOM 2536 C CA . ARG B 1 151 ? 1.604 22.422 3.748 1 97.81 151 ARG B CA 1
ATOM 2537 C C . ARG B 1 151 ? 0.604 23.516 4.117 1 97.81 151 ARG B C 1
ATOM 2539 O O . ARG B 1 151 ? -0.412 23.25 4.758 1 97.81 151 ARG B O 1
ATOM 2546 N N . VAL B 1 152 ? 0.935 24.688 3.723 1 98.38 152 VAL B N 1
ATOM 2547 C CA . VAL B 1 152 ? 0.045 25.828 3.969 1 98.38 152 VAL B CA 1
ATOM 2548 C C . VAL B 1 152 ? -0.809 26.094 2.73 1 98.38 152 VAL B C 1
ATOM 2550 O O . VAL B 1 152 ? -0.296 26.109 1.609 1 98.38 152 VAL B O 1
ATOM 2553 N N . THR B 1 153 ? -2.086 26.141 2.896 1 97.75 153 THR B N 1
ATOM 2554 C CA . THR B 1 153 ? -2.996 26.422 1.79 1 97.75 153 THR B CA 1
ATOM 2555 C C . THR B 1 153 ? -3.809 27.688 2.061 1 97.75 153 THR B C 1
ATOM 2557 O O . THR B 1 153 ? -3.824 28.188 3.184 1 97.75 153 THR B O 1
ATOM 2560 N N . GLY B 1 154 ? -4.477 28.25 0.971 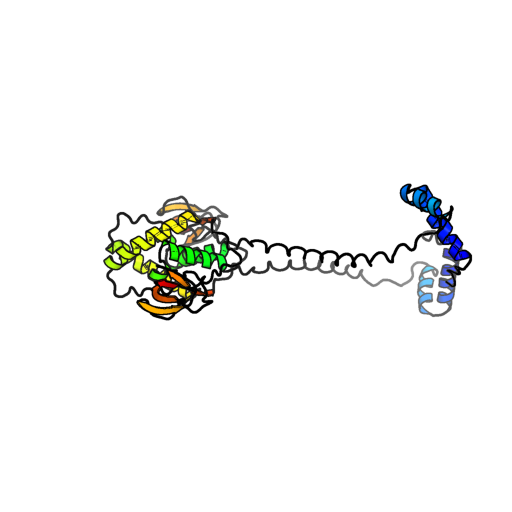1 97.06 154 GLY B N 1
ATOM 2561 C CA . GLY B 1 154 ? -5.219 29.5 1.071 1 97.06 154 GLY B CA 1
ATOM 2562 C C . GLY B 1 154 ? -4.434 30.703 0.593 1 97.06 154 GLY B C 1
ATOM 2563 O O . GLY B 1 154 ? -3.617 30.594 -0.325 1 97.06 154 GLY B O 1
ATOM 2564 N N . ASN B 1 155 ? -4.793 31.938 1.1 1 95.25 155 ASN B N 1
ATOM 2565 C CA . ASN B 1 155 ? -4.094 33.156 0.721 1 95.25 155 ASN B CA 1
ATOM 2566 C C . ASN B 1 155 ? -2.773 33.312 1.475 1 95.25 155 ASN B C 1
ATOM 2568 O O . ASN B 1 155 ? -2.719 33.969 2.518 1 95.25 155 ASN B O 1
ATOM 2572 N N . VAL B 1 156 ? -1.844 32.656 0.993 1 95.25 156 VAL B N 1
ATOM 2573 C CA . VAL B 1 156 ? -0.53 32.688 1.627 1 95.25 156 VAL B CA 1
ATOM 2574 C C . VAL B 1 156 ? 0.21 33.969 1.227 1 95.25 156 VAL B C 1
ATOM 2576 O O . VAL B 1 156 ? 0.72 34.062 0.109 1 95.25 156 VAL B O 1
ATOM 2579 N N . VAL B 1 157 ? 0.202 34.969 2.018 1 93.31 157 VAL B N 1
ATOM 2580 C CA . VAL B 1 157 ? 0.869 36.25 1.772 1 93.31 157 VAL B CA 1
ATOM 2581 C C . VAL B 1 157 ? 1.944 36.469 2.832 1 93.31 157 VAL B C 1
ATOM 2583 O O . VAL B 1 157 ? 1.726 36.219 4.016 1 93.31 157 VAL B O 1
ATOM 2586 N N . GLY B 1 158 ? 3.174 36.969 2.398 1 93.69 158 GLY B N 1
ATOM 2587 C CA . GLY B 1 158 ? 4.242 37.312 3.318 1 93.69 158 GLY B CA 1
ATOM 2588 C C . GLY B 1 158 ? 5.012 36.125 3.836 1 93.69 158 GLY B C 1
ATOM 2589 O O . GLY B 1 158 ? 5.047 35.062 3.188 1 93.69 158 GLY B O 1
ATOM 2590 N N . ALA B 1 159 ? 5.785 36.375 4.965 1 95.44 159 ALA B N 1
ATOM 2591 C CA . ALA B 1 159 ? 6.613 35.344 5.582 1 95.44 159 ALA B CA 1
ATOM 2592 C C . ALA B 1 159 ? 6.016 34.875 6.902 1 95.44 159 ALA B C 1
ATOM 2594 O O . ALA B 1 159 ? 5.23 35.594 7.527 1 95.44 159 ALA B O 1
ATOM 2595 N N . ALA B 1 160 ? 6.309 33.719 7.285 1 95.5 160 ALA B N 1
ATOM 2596 C CA . ALA B 1 160 ? 5.875 33.188 8.586 1 95.5 160 ALA B CA 1
ATOM 2597 C C . ALA B 1 160 ? 6.32 34.125 9.711 1 95.5 160 ALA B C 1
ATOM 2599 O O . ALA B 1 160 ? 7.293 34.875 9.57 1 95.5 160 ALA B O 1
ATOM 2600 N N . PRO B 1 161 ? 5.641 34.031 10.742 1 97.75 161 PRO B N 1
ATOM 2601 C CA . PRO B 1 161 ? 4.648 33.062 11.203 1 97.75 161 PRO B CA 1
ATOM 2602 C C . PRO B 1 161 ? 3.318 33.188 10.461 1 97.75 161 PRO B C 1
ATOM 2604 O O . PRO B 1 161 ? 2.932 34.281 10.047 1 97.75 161 PRO B O 1
ATOM 2607 N N . PHE B 1 162 ? 2.668 31.984 10.25 1 98.06 162 PHE B N 1
ATOM 2608 C CA . PHE B 1 162 ? 1.335 31.891 9.664 1 98.06 162 PHE B CA 1
ATOM 2609 C C . PHE B 1 162 ? 0.337 31.359 10.688 1 98.06 162 PHE B C 1
ATOM 2611 O O . PHE B 1 162 ? 0.66 30.469 11.477 1 98.06 162 PHE B O 1
ATOM 2618 N N . THR B 1 163 ? -0.82 31.875 10.672 1 97.94 163 THR B N 1
ATOM 2619 C CA . THR B 1 163 ? -1.896 31.344 11.508 1 97.94 163 THR B CA 1
ATOM 2620 C C . THR B 1 163 ? -3.061 30.859 10.656 1 97.94 163 THR B C 1
ATOM 2622 O O . THR B 1 163 ? -3.473 31.547 9.711 1 97.94 163 THR B O 1
ATOM 2625 N N . GLY B 1 164 ? -3.488 29.656 10.969 1 98.31 164 GLY B N 1
ATOM 2626 C CA . GLY B 1 164 ? -4.578 29.062 10.211 1 98.31 164 GLY B CA 1
ATOM 2627 C C . GLY B 1 164 ? -5.234 27.891 10.922 1 98.31 164 GLY B C 1
ATOM 2628 O O . GLY B 1 164 ? -5.098 27.734 12.141 1 98.31 164 GLY B O 1
ATOM 2629 N N . THR B 1 165 ? -6.066 27.141 10.203 1 98.81 165 THR B N 1
ATOM 2630 C CA . THR B 1 165 ? -6.809 26 10.742 1 98.81 165 THR B CA 1
ATOM 2631 C C . THR B 1 165 ? -6.277 24.688 10.164 1 98.81 165 THR B C 1
ATOM 2633 O 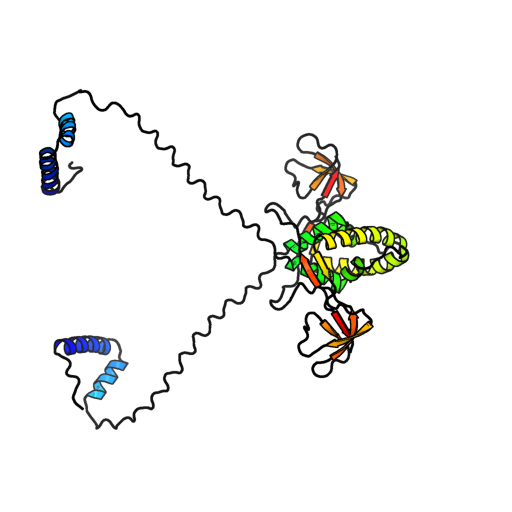O . THR B 1 165 ? -6.043 24.578 8.961 1 98.81 165 THR B O 1
ATOM 2636 N N . VAL B 1 166 ? -6.078 23.719 11.086 1 98.81 166 VAL B N 1
ATOM 2637 C CA . VAL B 1 166 ? -5.641 22.406 10.625 1 98.81 166 VAL B CA 1
ATOM 2638 C C . VAL B 1 166 ? -6.758 21.734 9.82 1 98.81 166 VAL B C 1
ATOM 2640 O O . VAL B 1 166 ? -7.816 21.422 10.367 1 98.81 166 VAL B O 1
ATOM 2643 N N . SER B 1 167 ? -6.547 21.547 8.5 1 98.62 167 SER B N 1
ATOM 2644 C CA . SER B 1 167 ? -7.547 20.891 7.672 1 98.62 167 SER B CA 1
ATOM 2645 C C . SER B 1 167 ? -7.293 19.391 7.594 1 98.62 167 SER B C 1
ATOM 2647 O O . SER B 1 167 ? -8.227 18.609 7.422 1 98.62 167 SER B O 1
ATOM 2649 N N . HIS B 1 168 ? -6.055 18.953 7.656 1 98.69 168 HIS B N 1
ATOM 2650 C CA . HIS B 1 168 ? -5.633 17.547 7.711 1 98.69 168 HIS B CA 1
ATOM 2651 C C . HIS B 1 168 ? -4.387 17.391 8.57 1 98.69 168 HIS B C 1
ATOM 2653 O O . HIS B 1 168 ? -3.459 18.203 8.492 1 98.69 168 HIS B O 1
ATOM 2659 N N . ARG B 1 169 ? -4.344 16.391 9.289 1 98.75 169 ARG B N 1
ATOM 2660 C CA . ARG B 1 169 ? -3.285 16.25 10.281 1 98.75 169 ARG B CA 1
ATOM 2661 C C . ARG B 1 169 ? -2.031 15.633 9.664 1 98.75 169 ARG B C 1
ATOM 2663 O O . ARG B 1 169 ? -0.958 15.672 10.273 1 98.75 169 ARG B O 1
ATOM 2670 N N . GLY B 1 170 ? -2.123 15.078 8.5 1 98.88 170 GLY B N 1
ATOM 2671 C CA . GLY B 1 170 ? -0.985 14.461 7.836 1 98.88 170 GLY B CA 1
ATOM 2672 C C . GLY B 1 170 ? -0.612 13.109 8.43 1 98.88 170 GLY B C 1
ATOM 2673 O O . GLY B 1 170 ? -1.201 12.68 9.422 1 98.88 170 GLY B O 1
ATOM 2674 N N . TRP B 1 171 ? 0.347 12.469 7.77 1 98.94 171 TRP B N 1
ATOM 2675 C CA . TRP B 1 171 ? 0.818 11.164 8.219 1 98.94 171 TRP B CA 1
ATOM 2676 C C . TRP B 1 171 ? 2.332 11.055 8.086 1 98.94 171 TRP B C 1
ATOM 2678 O O . TRP B 1 171 ? 2.904 11.484 7.082 1 98.94 171 TRP B O 1
ATOM 2688 N N . ARG B 1 172 ? 2.883 10.484 9.117 1 98.69 172 ARG B N 1
ATOM 2689 C CA . ARG B 1 172 ? 4.309 10.18 9.117 1 98.69 172 ARG B CA 1
ATOM 2690 C C . ARG B 1 172 ? 4.559 8.75 9.586 1 98.69 172 ARG B C 1
ATOM 2692 O O . ARG B 1 172 ? 3.885 8.258 10.492 1 98.69 172 ARG B O 1
ATOM 2699 N N . VAL B 1 173 ? 5.574 8.125 8.93 1 98.69 173 VAL B N 1
ATOM 2700 C CA . VAL B 1 173 ? 6.023 6.809 9.383 1 98.69 173 VAL B CA 1
ATOM 2701 C C . VAL B 1 173 ? 7.277 6.957 10.242 1 98.69 173 VAL B C 1
ATOM 2703 O O . VAL B 1 173 ? 8.289 7.496 9.789 1 98.69 173 VAL B O 1
ATOM 2706 N N . THR B 1 174 ? 7.219 6.398 11.461 1 98.19 174 THR B N 1
ATOM 2707 C CA . THR B 1 174 ? 8.336 6.594 12.383 1 98.19 174 THR B CA 1
ATOM 2708 C C . THR B 1 174 ? 9.125 5.301 12.555 1 98.19 174 THR B C 1
ATOM 2710 O O . THR B 1 174 ? 10.242 5.316 13.07 1 98.19 174 THR B O 1
ATOM 2713 N N . ASP B 1 175 ? 8.539 4.242 12.141 1 98 175 ASP B N 1
ATOM 2714 C CA . ASP B 1 175 ? 9.219 2.951 12.219 1 98 175 ASP B CA 1
ATOM 2715 C C . ASP B 1 175 ? 8.773 2.033 11.086 1 98 175 ASP B C 1
ATOM 2717 O O . ASP B 1 175 ? 7.605 2.025 10.703 1 98 175 ASP B O 1
ATOM 2721 N N . VAL B 1 176 ? 9.773 1.288 10.5 1 97.88 176 VAL B N 1
ATOM 2722 C CA . VAL B 1 176 ? 9.516 0.309 9.445 1 97.88 176 VAL B CA 1
ATOM 2723 C C . VAL B 1 176 ? 10.086 -1.047 9.852 1 97.88 176 VAL B C 1
ATOM 2725 O O . VAL B 1 176 ? 11.273 -1.154 10.188 1 97.88 176 VAL B O 1
ATOM 2728 N N . ARG B 1 177 ? 9.234 -2.045 9.844 1 97.44 177 ARG B N 1
ATOM 2729 C CA . ARG B 1 177 ? 9.602 -3.4 10.25 1 97.44 177 ARG B CA 1
ATOM 2730 C C . ARG B 1 177 ? 9.25 -4.406 9.156 1 97.44 177 ARG B C 1
ATOM 2732 O O . ARG B 1 177 ? 8.602 -5.422 9.422 1 97.44 177 ARG B O 1
ATOM 2739 N N . LEU B 1 178 ? 9.727 -4.16 7.953 1 96.5 178 LEU B N 1
ATOM 2740 C CA . LEU B 1 178 ? 9.492 -5.09 6.855 1 96.5 178 LEU B CA 1
ATOM 2741 C C . LEU B 1 178 ? 10.375 -6.328 6.996 1 96.5 178 LEU B C 1
ATOM 2743 O O . LEU B 1 178 ? 11.531 -6.23 7.414 1 96.5 178 LEU B O 1
ATOM 2747 N N . PRO B 1 179 ? 9.859 -7.484 6.66 1 92.81 179 PRO B N 1
ATOM 2748 C CA . PRO B 1 179 ? 10.688 -8.695 6.707 1 92.81 179 PRO B CA 1
ATOM 2749 C C . PRO B 1 179 ? 11.922 -8.594 5.816 1 92.81 179 PRO B C 1
ATOM 2751 O O . PRO B 1 179 ? 11.875 -7.973 4.75 1 92.81 179 PRO B O 1
ATOM 2754 N N . LYS B 1 180 ? 12.953 -9.156 6.234 1 87.94 180 LYS B N 1
ATOM 2755 C CA . LYS B 1 180 ? 14.164 -9.227 5.418 1 87.94 180 LYS B CA 1
ATOM 2756 C C . LYS B 1 180 ? 13.969 -10.156 4.223 1 87.94 180 LYS B C 1
ATOM 2758 O O . LYS B 1 180 ? 13.344 -11.211 4.348 1 87.94 180 LYS B O 1
ATOM 2763 N N . LEU B 1 181 ? 14.422 -9.672 3.117 1 82.31 181 LEU B N 1
ATOM 2764 C CA . LEU B 1 181 ? 14.32 -10.5 1.918 1 82.31 181 LEU B CA 1
ATOM 2765 C C . LEU B 1 181 ? 15.484 -11.477 1.831 1 82.31 181 LEU B C 1
ATOM 2767 O O . LEU B 1 181 ? 16.625 -11.117 2.129 1 82.31 181 LEU B O 1
ATOM 2771 N N . THR B 1 182 ? 15.07 -12.68 1.692 1 77.31 182 THR B N 1
ATOM 2772 C CA . THR B 1 182 ? 16.125 -13.664 1.457 1 77.31 182 THR B CA 1
ATOM 2773 C C . THR B 1 182 ? 16.547 -13.656 -0.005 1 77.31 182 THR B C 1
ATOM 2775 O O . THR B 1 182 ? 15.789 -13.25 -0.883 1 77.31 182 THR B O 1
ATOM 2778 N N . GLY B 1 183 ? 17.812 -13.805 -0.323 1 71.69 183 GLY B N 1
ATOM 2779 C CA . GLY B 1 183 ? 18.391 -13.789 -1.663 1 71.69 183 GLY B CA 1
ATOM 2780 C C . GLY B 1 183 ? 17.578 -14.602 -2.66 1 71.69 183 GLY B C 1
ATOM 2781 O O . GLY B 1 183 ? 17.578 -14.305 -3.855 1 71.69 183 GLY B O 1
ATOM 2782 N N . SER B 1 184 ? 16.875 -15.531 -2.266 1 73.19 184 SER B N 1
ATOM 2783 C CA . SER B 1 184 ? 16.172 -16.438 -3.178 1 73.19 184 SER B CA 1
ATOM 2784 C C . SER B 1 184 ? 14.75 -15.977 -3.434 1 73.19 184 SER B C 1
ATOM 2786 O O . SER B 1 184 ? 14.094 -16.438 -4.367 1 73.19 184 SER B O 1
ATOM 2788 N N . HIS B 1 185 ? 14.375 -14.969 -2.781 1 81.69 185 HIS B N 1
ATOM 2789 C CA . HIS B 1 185 ? 12.977 -14.562 -2.893 1 81.69 185 HIS B CA 1
ATOM 2790 C C . HIS B 1 185 ? 12.781 -13.57 -4.035 1 81.69 185 HIS B C 1
ATOM 2792 O O . HIS B 1 185 ? 13.508 -12.578 -4.133 1 81.69 185 HIS B O 1
ATOM 2798 N N . ASP B 1 186 ? 11.977 -13.992 -4.926 1 89.56 186 ASP B N 1
ATOM 2799 C CA . ASP B 1 186 ? 11.555 -13.086 -5.992 1 89.56 186 ASP B CA 1
ATOM 2800 C C . ASP B 1 186 ? 10.414 -12.188 -5.523 1 89.56 186 ASP B C 1
ATOM 2802 O O . ASP B 1 186 ? 9.25 -12.586 -5.543 1 89.56 186 ASP B O 1
ATOM 2806 N N . ALA B 1 187 ? 10.664 -10.977 -5.242 1 92.31 187 ALA B N 1
ATOM 2807 C CA . ALA B 1 187 ? 9.695 -10.047 -4.672 1 92.31 187 ALA B CA 1
ATOM 2808 C C . ALA B 1 187 ? 8.664 -9.625 -5.715 1 92.31 187 ALA B C 1
ATOM 2810 O O . ALA B 1 187 ? 7.629 -9.047 -5.371 1 92.31 187 ALA B O 1
ATOM 2811 N N . SER B 1 188 ? 8.898 -9.938 -6.984 1 96.12 188 SER B N 1
ATOM 2812 C CA . SER B 1 188 ? 7.961 -9.531 -8.023 1 96.12 188 SER B CA 1
ATOM 2813 C C . SER B 1 188 ? 6.703 -10.398 -8.016 1 96.12 188 SER B C 1
ATOM 2815 O O . SER B 1 188 ? 5.672 -10.008 -8.562 1 96.12 188 SER B O 1
ATOM 2817 N N . VAL B 1 189 ? 6.871 -11.625 -7.473 1 97.94 189 VAL B N 1
ATOM 2818 C CA . VAL B 1 189 ? 5.68 -12.422 -7.207 1 97.94 189 VAL B CA 1
ATOM 2819 C C . VAL B 1 189 ? 5.047 -11.984 -5.887 1 97.94 189 VAL B C 1
ATOM 2821 O O . VAL B 1 189 ? 5.449 -12.445 -4.816 1 97.94 189 VAL B O 1
ATOM 2824 N N . VAL B 1 190 ? 4.105 -11.141 -6.016 1 98.12 190 VAL B N 1
ATOM 2825 C CA . VAL B 1 190 ? 3.539 -10.555 -4.805 1 98.12 190 VAL B CA 1
ATOM 2826 C C . VAL B 1 190 ? 2.49 -11.5 -4.219 1 98.12 190 VAL B C 1
ATOM 2828 O O . VAL B 1 190 ? 2.141 -11.391 -3.041 1 98.12 190 VAL B O 1
ATOM 2831 N N . ALA B 1 191 ? 1.953 -12.383 -5.035 1 98.56 191 ALA B N 1
ATOM 2832 C CA . ALA B 1 191 ? 1.115 -13.5 -4.594 1 98.56 191 ALA B CA 1
ATOM 2833 C C . ALA B 1 191 ? 1.262 -14.695 -5.527 1 98.56 191 ALA B C 1
ATOM 2835 O O . ALA B 1 191 ? 1.033 -14.586 -6.734 1 98.56 191 ALA B O 1
ATOM 2836 N N . PRO B 1 192 ? 1.641 -15.805 -4.988 1 98.44 192 PRO B N 1
ATOM 2837 C CA . PRO B 1 192 ? 1.695 -16.984 -5.863 1 98.44 192 PRO B CA 1
ATOM 2838 C C . PRO B 1 192 ? 0.314 -17.438 -6.324 1 98.44 192 PRO B C 1
ATOM 2840 O O . PRO B 1 192 ? -0.675 -17.234 -5.617 1 98.44 192 PRO B O 1
ATOM 2843 N N . ALA B 1 193 ? 0.314 -18 -7.527 1 98.88 193 ALA B N 1
ATOM 2844 C CA . ALA B 1 193 ? -0.88 -18.734 -7.918 1 98.88 193 ALA B CA 1
ATOM 2845 C C . ALA B 1 193 ? -1.066 -19.969 -7.047 1 98.88 193 ALA B C 1
ATOM 2847 O O . ALA B 1 193 ? -0.103 -20.484 -6.469 1 98.88 193 ALA B O 1
ATOM 2848 N N . GLU B 1 194 ? -2.32 -20.344 -6.961 1 98.81 194 GLU B N 1
ATOM 2849 C CA . GLU B 1 194 ? -2.631 -21.516 -6.148 1 98.81 194 GLU B CA 1
ATOM 2850 C C . GLU B 1 194 ? -3.346 -22.594 -6.969 1 98.81 194 GLU B C 1
ATOM 2852 O O . GLU B 1 194 ? -4.332 -22.297 -7.652 1 98.81 194 GLU B O 1
ATOM 2857 N N . VAL B 1 195 ? -2.814 -23.797 -6.934 1 98.81 195 VAL B N 1
ATOM 2858 C CA . VAL B 1 195 ? -3.406 -24.938 -7.605 1 98.81 195 VAL B CA 1
ATOM 2859 C C . VAL B 1 195 ? -3.762 -26.016 -6.582 1 98.81 195 VAL B C 1
ATOM 2861 O O . VAL B 1 195 ? -2.891 -26.5 -5.855 1 98.81 195 VAL B O 1
ATOM 2864 N N . GLU B 1 196 ? -5.004 -26.359 -6.566 1 98.69 196 GLU B N 1
ATOM 2865 C CA . GLU B 1 196 ? -5.484 -27.359 -5.633 1 98.69 196 GLU B CA 1
ATOM 2866 C C . GLU B 1 196 ? -5.508 -28.75 -6.281 1 98.69 196 GLU B C 1
ATOM 2868 O O . GLU B 1 196 ? -6.152 -28.953 -7.309 1 98.69 196 GLU B O 1
ATOM 2873 N N . LEU B 1 197 ? -4.812 -29.734 -5.637 1 97.75 197 LEU B N 1
ATOM 2874 C CA . LEU B 1 197 ? -4.758 -31.094 -6.16 1 97.75 197 LEU B CA 1
ATOM 2875 C C . LEU B 1 197 ? -5.984 -31.891 -5.73 1 97.75 197 LEU B C 1
ATOM 2877 O O . LEU B 1 197 ? -6.547 -31.641 -4.66 1 97.75 197 LEU B O 1
#

InterPro domains:
  IPR021212 Domain of unknown function DUF2760 [PF10816] (74-196)

Radius of gyration: 42.57 Å; Cα contacts (8 Å, |Δi|>4): 530; chains: 2; bounding box: 110×103×45 Å

Nearest PDB structures (foldseek):
  8dve-assembly1_J  TM=2.966E-01  e=5.305E+00  Oryctolagus cuniculus
  8jyx-assembly1_A  TM=2.861E-01  e=8.200E+00  Escherichia coli
  8dve-assembly1_J  TM=2.965E-01  e=5.735E+00  Oryctolagus cuniculus
  8jyx-assembly1_A  TM=2.862E-01  e=8.318E+00  Escherichia coli

pLDDT: mean 76.21, std 27.98, range [18.33, 98.94]

Sequence (394 aa):
MPESNLSFFGRLSLAVGTFFSVLGNREFAAGVLRVRDGAPAAVAPVPAAAPAPAPAPAAAPVKAPAPELREASPQAALQLLGLLQRDARFIDFVEEDIAGYADADIGAAARLVHDGCRAALREHFTIMPVRDEAEGSRVTLPAGFDATAVRVTGNVVGAAPFTGTVSHRGWRVTDVRLPKLTGSHDASVVAPAEVELMPESNLSFFGRLSLAVGTFFSVLGNREFAAGVLRVRDGAPAAVAPVPAAAPAPAPAPAAAPVKAPAPELREASPQAALQLLGLLQRDARFIDFVEEDIAGYADADIGAAARLVHDGCRAALREHFTIMPVRDEAEGSRVTLPAGFDATAVRVTGNVVGAAPFTGTVSHRGWRVTDVRLPKLTGSHDASVVAPAEVEL

Solvent-accessible surface area (backbone atoms only — not comparable to full-atom values): 22623 Å² total; per-residue (Å²): 136,96,70,88,78,65,58,73,72,60,52,48,57,52,48,56,54,50,46,56,45,37,72,80,36,67,70,57,34,60,57,54,61,70,61,68,82,64,68,84,79,68,76,66,62,77,64,67,73,63,67,71,71,66,70,66,73,66,72,66,71,70,72,66,73,68,77,69,77,67,76,69,57,60,54,30,28,32,48,48,53,18,47,33,28,74,55,19,40,41,59,63,56,44,71,46,85,60,86,85,55,52,37,44,60,42,10,55,55,42,50,53,28,38,53,20,38,37,52,47,45,59,70,29,35,42,74,40,59,59,40,88,62,55,63,72,37,77,47,71,44,52,67,83,57,59,63,78,45,39,38,78,42,70,79,82,73,88,70,62,62,44,62,29,29,27,72,37,32,30,30,27,50,82,44,79,55,72,80,81,74,56,92,84,61,63,51,42,46,35,35,46,13,30,34,39,78,88,67,88,60,61,36,59,84,66,51,40,41,49,62,46,43,44,52,47,56,48,45,63,71,57,71,73,66,32,52,62,58,43,73,70,68,77,53,97,77,76,79,69,81,70,68,74,69,75,68,68,70,70,66,70,66,71,66,69,65,70,73,69,65,75,68,77,70,74,68,74,69,58,59,54,30,28,31,47,48,53,19,47,30,29,72,55,21,41,43,58,63,57,44,71,46,84,61,86,85,56,54,38,46,60,43,9,56,56,42,50,53,30,38,55,20,40,36,52,46,45,59,71,29,34,42,74,42,58,61,41,87,63,55,65,71,37,77,47,72,43,52,66,84,56,60,64,78,45,39,39,78,41,71,80,82,73,90,68,61,61,43,62,28,27,27,72,37,31,29,31,28,50,80,44,80,56,71,82,81,75,55,94,83,61,63,51,42,47,36,35,47,14,32,33,38,77

Secondary structure (DSSP, 8-state):
-------HHHHHHHHHHHHHHHHH-HHHHHHHHHHHT-----------------S------------------THHHHHHHHHHHHHH-HHHHHHS--TTS-HHHHHHHHHHHHHHHHHHHHHHEEEE-S--SPTT-EEEE-TT--TTTEEEES---SSS-EEEEEEE--EEEEEE-PPPPPTT--TTEEE-EEEE-/-HHHH--HHHHHHHHHHHHHHHHHSTHHHHHHHTTTS-SS-S-----------SS------------------THHHHHHHHHHHHHH-HHHHHHS--TTS-HHHHHHHHHHHHHHHHHHHHHHEEEE-S--SPTT-EEEE-TT--TTTEEEES---SSS-EEEEEEE--EEEEEE-PPPPPTT--TTEEE-EEEE-

Foldseek 3Di:
DPDDPQDDVRVVVVVVVLVVCLVPPVVSVVVVVVVPVCPPPDPPDVPPPPPPPPPPPPPPPPPPPPPPPPPPDCLVVLLLLLQLCVQQVVVVLVVDDCVPPDPVVNVVSVVSSVVRNVVSCVVFWDKDFLAPDDFFDKDWDAFPRDCVRDPDDDPDDDGDRDIDTRHDRHMDTDGGHGDDDDPPDDSNCSDDDDDDD/DVCCCVVVVRCVVVVVVLVVVCPPDDVSVVVVVVVPPDDDDDDDPDDPPPPPPPPPPPPPPPPPPPPPPPPPPCLVVLLLLLQLCVQQVVVVLVVDDCVPPDPVVNVVSVVSSVVRNVVSCVVFWDKDFLAPDDFFDKDWDAFPRDCVRDPDDDPDDDGDRDIDTRHDRHMDTDGGHGDDDDPPDDSNCSDDDDDDD

Organism: NCBI:txid488447